Protein AF-A0AA96XGU1-F1 (afdb_monomer_lite)

Sequence (580 aa):
MQAGIACLSPATTRFRKQDIPRLLRLTRDARRVVICNDAEASGAGEAGARETAAALWAEGREACLALLPRPQGTEKVDVNAFVTTHGAAALHEVLGRARGYPEYLLDGIPESAPKADLDKALAPLLASLQTCTAVRADVVLEAISAKFGLRRRALNANLKGVVAQKEAAATAQRRASAVRPEINVGNRQLWAIVTEARQAVVQANERRMRAASTQGFANEAAPLFIRGNALAQLAQPEKEAPILAEMTEAAVYGVLLREATWVAEVEGSPHSVFPPKDVARDFLAYPPPGLPPVEAVITTPVFGQDGKLLLTPGLHREDRLWLEPTPALHLGAVPERPTPEEVAAARALFFDDVFVDFPFAHPSDKAHALAAVLLPFVRRMIEGCTPLHVVEAPAVGSGKGLLCNLVSWVVTGRACAIGTLPENEEEIRKTLTAELALARPLILLDNANEKATLSSAALAAMLTSTSWTDRLLGKTQKLTLPNAAMWMLTGNNPRLSKDIARRSVRIRIDPKLDRAWTRTDFKHDPIIPWVKAHRSELVRAALTLVQAWIAAGRPLGKERLGSFEHWASVVTQNRPMKVP

pLDDT: mean 87.23, std 11.59, range [23.84, 98.19]

Foldseek 3Di:
DVLPDDDDDDPDLADDPVCLVVVCVVCVPPQEDEQEFKDAPVCSSVVRLLVSLLSNLVVPHQYWYFYDDDDPPRGIDGPVNCCVVPNSVVVVVRSVPTGTNLVVLVVPQDLPDDPVCVLVSCLSSLVSLVSPDPVVSVVSLVVVCVSHVDDSVVSVVSSVVSVVVVVVVVVVVVVVVPQQAEQEPAPDDVVVSLVVLLVLLLVLLVVLQVCCLPPNDAQLSFHWAQFQNFIWTFHDDVVDDIFIDGDDLVSLQSSSQRRHFYWYDDPNDTDTDGDDSVSSVCCGVHPRPSGAAAAAEFQAWAAALVRDIDDGAGAPRNRRYGYNHDPPQDQPDQDLADDPVLLVVLVCCLDVPVCPPFQWPDPLLSLLLLLLLLCLRCLNNFDFFAFEEEEEEQDPPSCSLVSQQLSCCLGHVGGAPEDAQDPDQVVNLVVVVVVLSRRYQEHEHEEAPQVDAPDHPSVLVLRLDQKDWDDDPPDPDIDIHGNSHHHYYYYNNHHYDPSNVLRYDYNYTYPVDPCSNPDDPHPDVVSVVVCSVCSNVNNSSSSNNLSNCVSVVVQFDPDARPSRRRSNGNSDDPDDPPDD

Secondary structure (DSSP, 8-state):
-TTS------SSSS--GGGHHHHHHHTTT-SEEEEEE-EETTSHHHHHHHHHHHHHHHTT-EEEEEEPP--TT-SEE-HHHHHHHHHHHHHHHHHHTPEEHHHHHHHTS-TT--TTTHHHHHHHHHHHGGGS-HHHHHHHHHHHHHHHT--HHHHHHHHHHHHHHHHHHHHHHHHHTT-PPEEE-TT--HHHHHHHHHHHHHHHHHHHHHHHHHH---GGG--EEEETTEEEEEE--TTS--EEEEPPHHHHHHHHHHH-EEEEEETTEEEE-PPPHHHHHHHHHS--TTSPB--EEESS-EE-TTS-EE-SSEEETTTTEEE---TT----PPPSS--HHHHHHHHHIIIIIITSSS-BSSHHHHHHHHHHHHHHHHGGG--S---EEEEEESSTTSSHHHHHHHHHHHHHSSPPPEEEPPSSHHHHHHHHHHHHHTT-SEEEEEEE-TTSEE--HHHHHHHT-SEEEEEPTTSSPEEEEE--PEEEEEEES-EE-HHHHTTEEEEEB---STTGGG----SSTTHHHHHHHTHHHHHHHHHHHHHHHHHTT-PPP----TT-HHHHHHH---S-----

Structure (mmCIF, N/CA/C/O backbone):
data_AF-A0AA96XGU1-F1
#
_entry.id   AF-A0AA96XGU1-F1
#
loop_
_atom_site.group_PDB
_atom_site.id
_atom_site.type_symbol
_atom_site.label_atom_id
_atom_site.label_alt_id
_atom_site.label_comp_id
_atom_site.label_asym_id
_atom_site.label_entity_id
_atom_site.label_seq_id
_atom_site.pdbx_PDB_ins_code
_atom_site.Cartn_x
_atom_site.Cartn_y
_atom_site.Cartn_z
_atom_site.occupancy
_atom_site.B_iso_or_equiv
_atom_site.auth_seq_id
_atom_site.auth_comp_id
_atom_site.auth_asym_id
_atom_site.auth_atom_id
_atom_site.pdbx_PDB_model_num
ATOM 1 N N . MET A 1 1 ? -34.399 -12.547 -18.133 1.00 60.12 1 MET A N 1
ATOM 2 C CA . MET A 1 1 ? -33.296 -13.005 -19.013 1.00 60.12 1 MET A CA 1
ATOM 3 C C . MET A 1 1 ? -33.768 -13.440 -20.399 1.00 60.12 1 MET A C 1
ATOM 5 O O . MET A 1 1 ? -33.289 -12.860 -21.359 1.00 60.12 1 MET A O 1
ATOM 9 N N . GLN A 1 2 ? -34.721 -14.374 -20.542 1.00 74.00 2 GLN A N 1
ATOM 10 C CA . GLN A 1 2 ? -35.230 -14.806 -21.866 1.00 74.00 2 GLN A CA 1
ATOM 11 C C . GLN A 1 2 ? -35.862 -13.672 -22.700 1.00 74.00 2 GLN A C 1
ATOM 13 O O . GLN A 1 2 ? -35.825 -13.712 -23.920 1.00 74.00 2 GLN A O 1
ATOM 18 N N . ALA A 1 3 ? -36.362 -12.620 -22.044 1.00 75.06 3 ALA A N 1
ATOM 19 C CA . ALA A 1 3 ? -36.854 -11.398 -22.684 1.00 75.06 3 ALA A CA 1
ATOM 20 C C . ALA A 1 3 ? -35.748 -10.406 -23.128 1.00 75.06 3 ALA A C 1
ATOM 22 O O . ALA A 1 3 ? -36.062 -9.275 -23.478 1.00 75.06 3 ALA A O 1
ATOM 23 N N . GLY A 1 4 ? -34.461 -10.777 -23.057 1.00 80.62 4 GLY A N 1
ATOM 24 C CA . GLY A 1 4 ? -33.333 -9.894 -23.407 1.00 80.62 4 GLY A CA 1
ATOM 25 C C . GLY A 1 4 ? -32.944 -8.878 -22.324 1.00 80.62 4 GLY A C 1
ATOM 26 O O . GLY A 1 4 ? -32.092 -8.027 -22.552 1.00 80.62 4 GLY A O 1
ATOM 27 N N . ILE A 1 5 ? -33.543 -8.974 -21.133 1.00 82.44 5 ILE A N 1
ATOM 28 C CA . ILE A 1 5 ? -33.327 -8.042 -20.019 1.00 82.44 5 ILE A CA 1
ATOM 29 C C . ILE A 1 5 ? -32.476 -8.715 -18.940 1.00 82.44 5 ILE A C 1
ATOM 31 O O . ILE A 1 5 ? -32.838 -9.787 -18.426 1.00 82.44 5 ILE A O 1
ATOM 35 N N . ALA A 1 6 ? -31.364 -8.068 -18.582 1.00 84.38 6 ALA A N 1
ATOM 36 C CA . ALA A 1 6 ? -30.573 -8.415 -17.408 1.00 84.38 6 ALA A CA 1
ATOM 37 C C . ALA A 1 6 ? -31.377 -8.081 -16.145 1.00 84.38 6 ALA A C 1
ATOM 39 O O . ALA A 1 6 ? -31.799 -6.943 -15.950 1.00 84.38 6 ALA A O 1
ATOM 40 N N . CYS A 1 7 ? -31.618 -9.077 -15.297 1.00 87.50 7 CYS A N 1
ATOM 41 C CA . CYS A 1 7 ? -32.482 -8.934 -14.132 1.00 87.50 7 CYS A CA 1
ATOM 42 C C . CYS A 1 7 ? -31.832 -9.535 -12.888 1.00 87.50 7 CYS A C 1
ATOM 44 O O . CYS A 1 7 ? -31.170 -10.571 -12.952 1.00 87.50 7 CYS A O 1
ATOM 46 N N . LEU A 1 8 ? -32.071 -8.894 -11.749 1.00 88.31 8 LEU A N 1
ATOM 47 C CA . LEU A 1 8 ? -31.744 -9.404 -10.425 1.00 88.31 8 LEU A CA 1
ATOM 48 C C . LEU A 1 8 ? -33.060 -9.612 -9.686 1.00 88.31 8 LEU A C 1
ATOM 50 O O . LEU A 1 8 ? -33.881 -8.702 -9.646 1.00 88.31 8 LEU A O 1
ATOM 54 N N . SER A 1 9 ? -33.247 -10.788 -9.096 1.00 84.88 9 SER A N 1
ATOM 55 C CA . SER A 1 9 ? -34.413 -11.080 -8.265 1.00 84.88 9 SER A CA 1
ATOM 56 C C . SER A 1 9 ? -33.953 -11.447 -6.858 1.00 84.88 9 SER A C 1
ATOM 58 O O . SER A 1 9 ? -33.00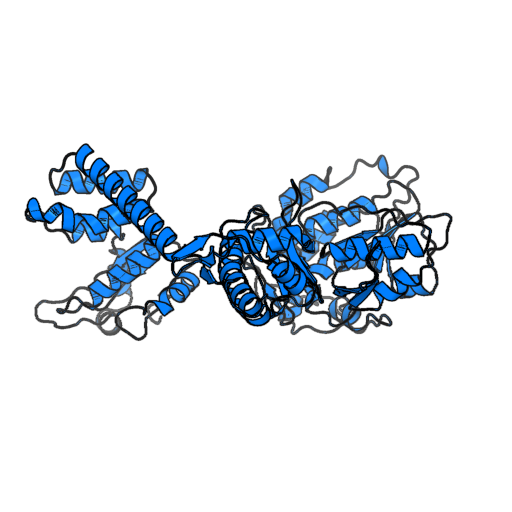5 -12.228 -6.719 1.00 84.88 9 SER A O 1
ATOM 60 N N . PRO A 1 10 ? -34.606 -10.936 -5.804 1.00 79.00 10 PRO A N 1
ATOM 61 C CA . PRO A 1 10 ? -34.501 -11.548 -4.494 1.00 79.00 10 PRO A CA 1
ATOM 62 C C . PRO A 1 10 ? -35.172 -12.932 -4.509 1.00 79.00 10 PRO A C 1
ATOM 64 O O . PRO A 1 10 ? -36.048 -13.203 -5.327 1.00 79.00 10 PRO A O 1
ATOM 67 N N . ALA A 1 11 ? -34.788 -13.809 -3.578 1.00 73.12 11 ALA A N 1
ATOM 68 C CA . ALA A 1 11 ? -35.481 -15.087 -3.351 1.00 73.12 11 ALA A CA 1
ATOM 69 C C . ALA A 1 11 ? -36.857 -14.911 -2.663 1.00 73.12 11 ALA A C 1
ATOM 71 O O . ALA A 1 11 ? -37.543 -15.883 -2.367 1.00 73.12 11 ALA A O 1
ATOM 72 N N . THR A 1 12 ? -37.231 -13.669 -2.353 1.00 71.50 12 THR A N 1
ATOM 73 C CA . THR A 1 12 ? -38.455 -13.246 -1.662 1.00 71.50 12 THR A CA 1
ATOM 74 C C . THR A 1 12 ? -39.015 -11.995 -2.347 1.00 71.50 12 THR A C 1
ATOM 76 O O . THR A 1 12 ? -38.340 -11.417 -3.186 1.00 71.50 12 THR A O 1
ATOM 79 N N . THR A 1 13 ? -40.193 -11.502 -1.954 1.00 66.56 13 THR A N 1
ATOM 80 C CA . THR A 1 13 ? -40.825 -10.281 -2.517 1.00 66.56 13 THR A CA 1
ATOM 81 C C . THR A 1 13 ? -40.046 -8.974 -2.279 1.00 66.56 13 THR A C 1
ATOM 83 O O . THR A 1 13 ? -40.375 -7.928 -2.835 1.00 66.56 13 THR A O 1
ATOM 86 N N . ARG A 1 14 ? -38.991 -9.021 -1.457 1.00 77.12 14 ARG A N 1
ATOM 87 C CA . ARG A 1 14 ? -38.044 -7.927 -1.195 1.00 77.12 14 ARG A CA 1
ATOM 88 C C . ARG A 1 14 ? -36.633 -8.465 -0.980 1.00 77.12 14 ARG A C 1
ATOM 90 O O . ARG A 1 14 ? -36.475 -9.609 -0.547 1.00 77.12 14 ARG A O 1
ATOM 97 N N . PHE A 1 15 ? -35.613 -7.640 -1.207 1.00 82.62 15 PHE A N 1
ATOM 98 C CA . PHE A 1 15 ? -34.251 -7.945 -0.762 1.00 82.62 15 PHE A CA 1
ATOM 99 C C . PHE A 1 15 ? -34.173 -7.876 0.767 1.00 82.62 15 PHE A C 1
ATOM 101 O O . PHE A 1 15 ? -34.691 -6.945 1.384 1.00 82.62 15 PHE A O 1
ATOM 108 N N . ARG A 1 16 ? -33.530 -8.860 1.407 1.00 81.50 16 ARG A N 1
ATOM 109 C CA . ARG A 1 16 ? -33.289 -8.801 2.856 1.00 81.50 16 ARG A CA 1
ATOM 110 C C . ARG A 1 16 ? -32.290 -7.681 3.136 1.00 81.50 16 ARG A C 1
ATOM 112 O O . ARG A 1 16 ? -31.389 -7.451 2.335 1.00 81.50 16 ARG A O 1
ATOM 119 N N . LYS A 1 17 ? -32.378 -7.038 4.304 1.00 76.88 17 LYS A N 1
ATOM 120 C CA . LYS A 1 17 ? -31.467 -5.938 4.691 1.00 76.88 17 LYS A CA 1
ATOM 121 C C . LYS A 1 17 ? -29.982 -6.294 4.526 1.00 76.88 17 LYS A C 1
ATOM 123 O O . LYS A 1 17 ? -29.207 -5.473 4.053 1.00 76.88 17 LYS A O 1
ATOM 128 N N . GLN A 1 18 ? -29.604 -7.531 4.851 1.00 79.12 18 GLN A N 1
ATOM 129 C CA . GLN A 1 18 ? -28.237 -8.046 4.693 1.00 79.12 18 GLN A CA 1
ATOM 130 C C . GLN A 1 18 ? -27.779 -8.201 3.228 1.00 79.12 18 GLN A C 1
ATOM 132 O O . GLN A 1 18 ? -26.581 -8.191 2.962 1.00 79.12 18 GLN A O 1
ATOM 137 N N . ASP A 1 19 ? -28.714 -8.319 2.281 1.00 84.25 19 ASP A N 1
ATOM 138 C CA . ASP A 1 19 ? -28.433 -8.489 0.851 1.00 84.25 19 ASP A CA 1
ATOM 139 C C . ASP A 1 19 ? -28.369 -7.146 0.107 1.00 84.25 19 ASP A C 1
ATOM 141 O O . ASP A 1 19 ? -27.865 -7.087 -1.016 1.00 84.25 19 ASP A O 1
ATOM 145 N N . ILE A 1 20 ? -28.822 -6.051 0.731 1.00 83.25 20 ILE A N 1
ATOM 146 C CA . ILE A 1 20 ? -28.776 -4.702 0.151 1.00 83.25 20 ILE A CA 1
ATOM 147 C C . ILE A 1 20 ? -27.346 -4.297 -0.251 1.00 83.25 20 ILE A C 1
ATOM 149 O O . ILE A 1 20 ? -27.171 -3.902 -1.402 1.00 83.25 20 ILE A O 1
ATOM 153 N N . PRO A 1 21 ? -26.288 -4.472 0.574 1.00 83.44 21 PRO A N 1
ATOM 154 C CA . PRO A 1 21 ? -24.918 -4.166 0.147 1.00 83.44 21 PRO A CA 1
ATOM 155 C C . PRO A 1 21 ? -24.486 -4.938 -1.107 1.00 83.44 21 PRO A C 1
ATOM 157 O O . PRO A 1 21 ? -23.772 -4.413 -1.963 1.00 83.44 21 PRO A O 1
ATOM 160 N N . ARG A 1 22 ? -24.952 -6.184 -1.256 1.00 87.31 22 ARG A N 1
ATOM 161 C CA . ARG A 1 22 ? -24.683 -7.002 -2.441 1.00 87.31 22 ARG A CA 1
ATOM 162 C C . ARG A 1 22 ? -25.443 -6.482 -3.661 1.00 87.31 22 ARG A C 1
ATOM 164 O O . ARG A 1 22 ? -24.834 -6.386 -4.723 1.00 87.31 22 ARG A O 1
ATOM 171 N N . LEU A 1 23 ? -26.723 -6.127 -3.522 1.00 87.69 23 LEU A N 1
ATOM 172 C CA . LEU A 1 23 ? -27.518 -5.499 -4.586 1.00 87.69 23 LEU A CA 1
ATOM 173 C C . LEU A 1 23 ? -26.860 -4.202 -5.073 1.00 87.69 23 LEU A C 1
ATOM 175 O O . LEU A 1 23 ? -26.691 -4.011 -6.278 1.00 87.69 23 LEU A O 1
ATOM 179 N N . LEU A 1 24 ? -26.435 -3.349 -4.138 1.00 85.06 24 LEU A N 1
ATOM 180 C CA . LEU A 1 24 ? -25.724 -2.108 -4.429 1.00 85.06 24 LEU A CA 1
ATOM 181 C C . LEU A 1 24 ? -24.422 -2.394 -5.187 1.00 85.06 24 LEU A C 1
ATOM 183 O O . LEU A 1 24 ? -24.155 -1.792 -6.227 1.00 85.06 24 LEU A O 1
ATOM 187 N N . ARG A 1 25 ? -23.625 -3.365 -4.742 1.00 88.19 25 ARG A N 1
ATOM 188 C CA . ARG A 1 25 ? -22.405 -3.746 -5.462 1.00 88.19 25 ARG A CA 1
ATOM 189 C C . ARG A 1 25 ? -22.692 -4.241 -6.884 1.00 88.19 25 ARG A C 1
ATOM 191 O O . ARG A 1 25 ? -21.990 -3.845 -7.806 1.00 88.19 25 ARG A O 1
ATOM 198 N N . LEU A 1 26 ? -23.713 -5.081 -7.065 1.00 87.69 26 LEU A N 1
ATOM 199 C CA . LEU A 1 26 ? -24.065 -5.666 -8.367 1.00 87.69 26 LEU A CA 1
ATOM 200 C C . LEU A 1 26 ? -24.610 -4.640 -9.362 1.00 87.69 26 LEU A C 1
ATOM 202 O O . LEU A 1 26 ? -24.432 -4.802 -10.561 1.00 87.69 26 LEU A O 1
ATOM 206 N N . THR A 1 27 ? -25.265 -3.588 -8.875 1.00 88.06 27 THR A N 1
ATOM 207 C CA . THR A 1 27 ? -25.866 -2.555 -9.732 1.00 88.06 27 THR A CA 1
ATOM 208 C C . THR A 1 27 ? -24.993 -1.300 -9.852 1.00 88.06 27 THR A C 1
ATOM 210 O O . THR A 1 27 ? -25.476 -0.277 -10.320 1.00 88.06 27 THR A O 1
ATOM 213 N N . ARG A 1 28 ? -23.727 -1.338 -9.393 1.00 84.38 28 ARG A N 1
ATOM 214 C CA . ARG A 1 28 ? -22.856 -0.147 -9.267 1.00 84.38 28 ARG A CA 1
ATOM 215 C C . ARG A 1 28 ? -22.598 0.574 -10.596 1.00 84.38 28 ARG A C 1
ATOM 217 O O . ARG A 1 28 ? -22.499 1.792 -10.612 1.00 84.38 28 ARG A O 1
ATOM 224 N N . ASP A 1 29 ? -22.522 -0.188 -11.683 1.00 81.88 29 ASP A N 1
ATOM 225 C CA . ASP A 1 29 ? -22.206 0.311 -13.024 1.00 81.88 29 ASP A CA 1
ATOM 226 C C . ASP A 1 29 ? -23.486 0.629 -13.830 1.00 81.88 29 ASP A C 1
ATOM 228 O O . ASP A 1 29 ? -23.427 1.087 -14.970 1.00 81.88 29 ASP A O 1
ATOM 232 N N . ALA A 1 30 ? -24.668 0.399 -13.244 1.00 82.06 30 ALA A N 1
ATOM 233 C CA . ALA A 1 30 ? -25.948 0.682 -13.878 1.00 82.06 30 ALA A CA 1
ATOM 234 C C . ALA A 1 30 ? -26.380 2.124 -13.588 1.00 82.06 30 ALA A C 1
ATOM 236 O O . ALA A 1 30 ? -26.707 2.475 -12.454 1.00 82.06 30 ALA A O 1
ATOM 237 N N . ARG A 1 31 ? -26.442 2.955 -14.636 1.00 75.50 31 ARG A N 1
ATOM 238 C CA . ARG A 1 31 ? -26.912 4.346 -14.529 1.00 75.50 31 ARG A CA 1
ATOM 239 C C . ARG A 1 31 ? -28.378 4.433 -14.090 1.00 75.50 31 ARG A C 1
ATOM 241 O O . ARG A 1 31 ? -28.709 5.290 -13.278 1.00 75.50 31 ARG A O 1
ATOM 248 N N . ARG A 1 32 ? -29.222 3.529 -14.600 1.00 88.75 32 ARG A N 1
ATOM 249 C CA . ARG A 1 32 ? -30.659 3.432 -14.309 1.00 88.75 32 ARG A CA 1
ATOM 250 C C . ARG A 1 32 ? -31.005 2.021 -13.856 1.00 88.75 32 ARG A C 1
ATOM 252 O O . ARG A 1 32 ? -30.632 1.054 -14.516 1.00 88.75 32 ARG A O 1
ATOM 259 N N . VAL A 1 33 ? -31.738 1.911 -12.752 1.0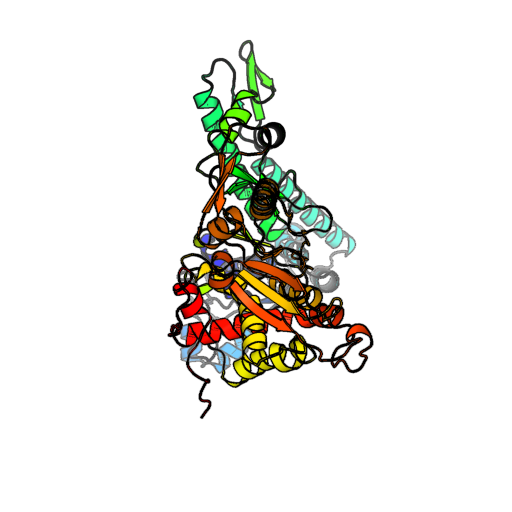0 93.06 33 VAL A N 1
ATOM 260 C CA . VAL A 1 33 ? -32.236 0.635 -12.224 1.00 93.06 33 VAL A CA 1
ATOM 261 C C . VAL A 1 33 ? -33.753 0.710 -12.153 1.00 93.06 33 VAL A C 1
ATOM 263 O O . VAL A 1 33 ? -34.303 1.564 -11.459 1.00 93.06 33 VAL A O 1
ATOM 266 N N . VAL A 1 34 ? -34.432 -0.181 -12.876 1.00 93.94 34 VAL A N 1
ATOM 267 C CA . VAL A 1 34 ? -35.895 -0.271 -12.866 1.00 93.94 34 VAL A CA 1
ATOM 268 C C . VAL A 1 34 ? -36.312 -1.422 -11.961 1.00 93.94 34 VAL A C 1
ATOM 270 O O . VAL A 1 34 ? -35.928 -2.567 -12.187 1.00 93.94 34 VAL A O 1
ATOM 273 N N . ILE A 1 35 ? -37.090 -1.110 -10.930 1.00 93.38 35 ILE A N 1
ATOM 274 C CA . ILE A 1 35 ? -37.673 -2.081 -10.015 1.00 93.38 35 ILE A CA 1
ATOM 275 C C . ILE A 1 35 ? -39.072 -2.416 -10.531 1.00 93.38 35 ILE A C 1
ATOM 277 O O . ILE A 1 35 ? -39.933 -1.540 -10.616 1.00 93.38 35 ILE A O 1
ATOM 281 N N . CYS A 1 36 ? -39.283 -3.679 -10.887 1.00 91.12 36 CYS A N 1
ATOM 282 C CA . CYS A 1 36 ? -40.557 -4.198 -11.367 1.00 91.12 36 CYS A CA 1
ATOM 283 C C . CYS A 1 36 ? -40.899 -5.441 -10.547 1.00 91.12 36 CYS A C 1
ATOM 285 O O . CYS A 1 36 ? -40.297 -6.497 -10.738 1.00 91.12 36 CYS A O 1
ATOM 287 N N . ASN A 1 37 ? -41.811 -5.273 -9.594 1.00 88.88 37 ASN A N 1
ATOM 288 C CA . ASN A 1 37 ? -42.298 -6.352 -8.742 1.00 88.88 37 ASN A CA 1
ATOM 289 C C . ASN A 1 37 ? -43.654 -6.854 -9.246 1.00 88.88 37 ASN A C 1
ATOM 291 O O . ASN A 1 37 ? -44.335 -6.171 -10.013 1.00 88.88 37 ASN A O 1
ATOM 295 N N . ASP A 1 38 ? -44.054 -8.025 -8.755 1.00 87.06 38 ASP A N 1
ATOM 296 C CA . ASP A 1 38 ? -45.391 -8.568 -8.975 1.00 87.06 38 ASP A CA 1
ATOM 297 C C . ASP A 1 38 ? -46.474 -7.568 -8.551 1.00 87.06 38 ASP A C 1
ATOM 299 O O . ASP A 1 38 ? -46.365 -6.900 -7.515 1.00 87.06 38 ASP A O 1
ATOM 303 N N . ALA A 1 39 ? -47.548 -7.499 -9.336 1.00 84.81 39 ALA A N 1
ATOM 304 C CA . ALA A 1 39 ? -48.721 -6.715 -8.979 1.00 84.81 39 ALA A CA 1
ATOM 305 C C . ALA A 1 39 ? -49.679 -7.578 -8.156 1.00 84.81 39 ALA A C 1
ATOM 307 O O . ALA A 1 39 ? -50.315 -8.486 -8.684 1.00 84.81 39 ALA A O 1
ATOM 308 N N . GLU A 1 40 ? -49.811 -7.273 -6.868 1.00 83.62 40 GLU A N 1
ATOM 309 C CA . GLU A 1 40 ? -50.654 -8.009 -5.922 1.00 83.62 40 GLU A CA 1
ATOM 310 C C . GLU A 1 40 ? -51.685 -7.084 -5.272 1.00 83.62 40 GLU A C 1
ATOM 312 O O . GLU A 1 40 ? -51.380 -5.934 -4.953 1.00 83.62 40 GLU A O 1
ATOM 317 N N . ALA A 1 41 ? -52.888 -7.596 -4.995 1.00 75.31 41 ALA A N 1
ATOM 318 C CA . ALA A 1 41 ? -53.912 -6.857 -4.246 1.00 75.31 41 ALA A CA 1
ATOM 319 C C . ALA A 1 41 ? -53.473 -6.496 -2.809 1.00 75.31 41 ALA A C 1
ATOM 321 O O . ALA A 1 41 ? -53.955 -5.516 -2.247 1.00 75.31 41 ALA A O 1
ATOM 322 N N . SER A 1 42 ? -52.534 -7.261 -2.238 1.00 76.94 42 SER A N 1
ATOM 323 C CA . SER A 1 42 ? -51.961 -7.057 -0.899 1.00 76.94 42 SER A CA 1
ATOM 324 C C . SER A 1 42 ? -51.084 -5.801 -0.781 1.00 76.94 42 SER A C 1
ATOM 326 O O . SER A 1 42 ? -50.818 -5.340 0.328 1.00 76.94 42 SER A O 1
ATOM 328 N N . GLY A 1 43 ? -50.567 -5.282 -1.904 1.00 75.56 43 GLY A N 1
ATOM 329 C CA . GLY A 1 43 ? -49.574 -4.202 -1.931 1.00 75.56 43 GLY A CA 1
ATOM 330 C C . GLY A 1 43 ? -48.172 -4.597 -1.436 1.00 75.56 43 GLY A C 1
ATOM 331 O O . GLY A 1 43 ? -47.278 -3.749 -1.399 1.00 75.56 43 GLY A O 1
ATOM 332 N N . ALA A 1 44 ? -47.932 -5.866 -1.078 1.00 75.19 44 ALA A N 1
ATOM 333 C CA . ALA A 1 44 ? -46.651 -6.320 -0.529 1.00 75.19 44 ALA A CA 1
ATOM 334 C C . ALA A 1 44 ? -45.498 -6.198 -1.542 1.00 75.19 44 ALA A C 1
ATOM 336 O O . ALA A 1 44 ? -44.403 -5.746 -1.188 1.00 75.19 44 ALA A O 1
ATOM 337 N N . GLY A 1 45 ? -45.759 -6.543 -2.808 1.00 76.50 45 GLY A N 1
ATOM 338 C CA . GLY A 1 45 ? -44.811 -6.357 -3.909 1.00 76.50 45 GLY A CA 1
ATOM 339 C C . GLY A 1 45 ? -44.423 -4.889 -4.093 1.00 76.50 45 GLY A C 1
ATOM 340 O O . GLY A 1 45 ? -43.243 -4.570 -4.225 1.00 76.50 45 GLY A O 1
ATOM 341 N N . GLU A 1 46 ? -45.389 -3.978 -4.000 1.00 82.75 46 GLU A N 1
ATOM 342 C CA . GLU A 1 46 ? -45.151 -2.544 -4.149 1.00 82.75 46 GLU A CA 1
ATOM 343 C C . GLU A 1 46 ? -44.356 -1.960 -2.971 1.00 82.75 46 GLU A C 1
ATOM 345 O O . GLU A 1 46 ? -43.421 -1.183 -3.170 1.00 82.75 46 GLU A O 1
ATOM 350 N N . ALA A 1 47 ? -44.663 -2.375 -1.739 1.00 81.75 47 ALA A N 1
ATOM 351 C CA . ALA A 1 47 ? -43.910 -1.965 -0.556 1.00 81.75 47 ALA A CA 1
ATOM 352 C C . ALA A 1 47 ? -42.433 -2.399 -0.641 1.00 81.75 47 ALA A C 1
ATOM 354 O O . ALA A 1 47 ? -41.534 -1.597 -0.377 1.00 81.75 47 ALA A O 1
ATOM 355 N N . GLY A 1 48 ? -42.174 -3.638 -1.077 1.00 83.25 48 GLY A N 1
ATOM 356 C CA . GLY A 1 48 ? -40.817 -4.140 -1.315 1.00 83.25 48 GLY A CA 1
ATOM 357 C C . GLY A 1 48 ? -40.084 -3.384 -2.428 1.00 83.25 48 GLY A C 1
ATOM 358 O O . GLY A 1 48 ? -38.885 -3.105 -2.305 1.00 83.25 48 GLY A O 1
ATOM 359 N N . ALA A 1 49 ? -40.803 -2.994 -3.485 1.00 87.75 49 ALA A N 1
ATOM 360 C CA . ALA A 1 49 ? -40.245 -2.197 -4.571 1.00 87.75 49 ALA A CA 1
ATOM 361 C C . ALA A 1 49 ? -39.830 -0.797 -4.096 1.00 87.75 49 ALA A C 1
ATOM 363 O O . ALA A 1 49 ? -38.729 -0.343 -4.414 1.00 87.75 49 ALA A O 1
ATOM 364 N N . ARG A 1 50 ? -40.662 -0.140 -3.274 1.00 88.69 50 ARG A N 1
ATOM 365 C CA . ARG A 1 50 ? -40.355 1.176 -2.689 1.00 88.69 50 ARG A CA 1
ATOM 366 C C . ARG A 1 50 ? -39.149 1.127 -1.751 1.00 88.69 50 ARG A C 1
ATOM 368 O O . ARG A 1 50 ? -38.289 1.996 -1.842 1.00 88.69 50 ARG A O 1
ATOM 375 N N . GLU A 1 51 ? -39.046 0.110 -0.893 1.00 86.94 51 GLU A N 1
ATOM 376 C CA . GLU A 1 51 ? -37.890 -0.066 0.005 1.00 86.94 51 GLU A CA 1
ATOM 377 C C . GLU A 1 51 ? -36.588 -0.265 -0.791 1.00 86.94 51 GLU A C 1
ATOM 379 O O . GLU A 1 51 ? -35.565 0.361 -0.507 1.00 86.94 51 GLU A O 1
ATOM 384 N N . THR A 1 52 ? -36.643 -1.082 -1.845 1.00 89.19 52 THR A N 1
ATOM 385 C CA . THR A 1 52 ? -35.498 -1.336 -2.731 1.00 89.19 52 THR A CA 1
ATOM 386 C C . THR A 1 52 ? -35.088 -0.074 -3.495 1.00 89.19 52 THR A C 1
ATOM 388 O O . THR A 1 52 ? -33.902 0.259 -3.555 1.00 89.19 52 THR A O 1
ATOM 391 N N . ALA A 1 53 ? -36.061 0.662 -4.038 1.00 91.00 53 ALA A N 1
ATOM 392 C CA . ALA A 1 53 ? -35.823 1.925 -4.725 1.00 91.00 53 ALA A CA 1
ATOM 393 C C . ALA A 1 53 ? -35.216 2.977 -3.789 1.00 91.00 53 ALA A C 1
ATOM 395 O O . ALA A 1 53 ? -34.257 3.638 -4.174 1.00 91.00 53 ALA A O 1
ATOM 396 N N . ALA A 1 54 ? -35.697 3.073 -2.545 1.00 88.00 54 ALA A N 1
ATOM 397 C CA . ALA A 1 54 ? -35.150 3.974 -1.534 1.00 88.00 54 ALA A CA 1
ATOM 398 C C . ALA A 1 54 ? -33.669 3.689 -1.241 1.00 88.00 54 ALA A C 1
ATOM 400 O O . ALA A 1 54 ? -32.866 4.619 -1.172 1.00 88.00 54 ALA A O 1
ATOM 401 N N . ALA A 1 55 ? -33.297 2.413 -1.099 1.00 85.88 55 ALA A N 1
ATOM 402 C CA . ALA A 1 55 ? -31.916 2.009 -0.844 1.00 85.88 55 ALA A CA 1
ATOM 403 C C . ALA A 1 55 ? -30.987 2.326 -2.029 1.00 85.88 55 ALA A C 1
ATOM 405 O O . ALA A 1 55 ? -29.891 2.843 -1.836 1.00 85.88 55 ALA A O 1
ATOM 406 N N . LEU A 1 56 ? -31.434 2.061 -3.260 1.00 87.50 56 LEU A N 1
ATOM 407 C CA . LEU A 1 56 ? -30.684 2.395 -4.477 1.00 87.50 56 LEU A CA 1
ATOM 408 C C . LEU A 1 56 ? -30.541 3.915 -4.655 1.00 87.50 56 LEU A C 1
ATOM 410 O O . LEU A 1 56 ? -29.467 4.400 -5.011 1.00 87.50 56 LEU A O 1
ATOM 414 N N . TRP A 1 57 ? -31.609 4.661 -4.373 1.00 87.56 57 TRP A N 1
ATOM 415 C CA . TRP A 1 57 ? -31.657 6.118 -4.469 1.00 87.56 57 TRP A CA 1
ATOM 416 C C . TRP A 1 57 ? -30.752 6.817 -3.449 1.00 87.56 57 TRP A C 1
ATOM 418 O O . TRP A 1 57 ? -30.116 7.824 -3.764 1.00 87.56 57 TRP A O 1
ATOM 428 N N . ALA A 1 58 ? -30.662 6.275 -2.231 1.00 81.31 58 ALA A N 1
ATOM 429 C CA . ALA A 1 58 ? -29.784 6.793 -1.183 1.00 81.31 58 ALA A CA 1
ATOM 430 C C . ALA A 1 58 ? -28.294 6.747 -1.575 1.00 81.31 58 ALA A C 1
ATOM 432 O O . ALA A 1 58 ? -27.520 7.586 -1.127 1.00 81.31 58 ALA A O 1
ATOM 433 N N . GLU A 1 59 ? -27.922 5.816 -2.455 1.00 80.62 59 GLU A N 1
ATOM 434 C CA . GLU A 1 59 ? -26.570 5.640 -3.002 1.00 80.62 59 GLU A CA 1
ATOM 435 C C . GLU A 1 59 ? -26.366 6.384 -4.338 1.00 80.62 59 GLU A C 1
ATOM 437 O O . GLU A 1 59 ? -25.430 6.094 -5.081 1.00 80.62 59 GLU A O 1
ATOM 442 N N . GLY A 1 60 ? -27.262 7.319 -4.680 1.00 77.94 60 GLY A N 1
ATOM 443 C CA . GLY A 1 60 ? -27.125 8.201 -5.844 1.00 77.94 60 GLY A CA 1
ATOM 444 C C . GLY A 1 60 ? -27.505 7.583 -7.194 1.00 77.94 60 GLY A C 1
ATOM 445 O O . GLY A 1 60 ? -27.138 8.128 -8.234 1.00 77.94 60 GLY A O 1
ATOM 446 N N . ARG A 1 61 ? -28.231 6.458 -7.214 1.00 84.56 61 ARG A N 1
ATOM 447 C CA . ARG A 1 61 ? -28.649 5.788 -8.461 1.00 84.56 61 ARG A CA 1
ATOM 448 C C . ARG A 1 61 ? -29.973 6.327 -8.971 1.00 84.56 61 ARG A C 1
ATOM 450 O O . ARG A 1 61 ? -30.865 6.649 -8.186 1.00 84.56 61 ARG A O 1
ATOM 457 N N . GLU A 1 62 ? -30.158 6.309 -10.289 1.00 88.06 62 GLU A N 1
ATOM 458 C CA . GLU A 1 62 ? -31.456 6.587 -10.902 1.00 88.06 62 GLU A CA 1
ATOM 459 C C . GLU A 1 62 ? -32.388 5.373 -10.742 1.00 88.06 62 GLU A C 1
ATOM 461 O O . GLU A 1 62 ? -32.510 4.522 -11.627 1.00 88.06 62 GLU A O 1
ATOM 466 N N . ALA A 1 63 ? -33.015 5.264 -9.568 1.00 92.75 63 ALA A N 1
ATOM 467 C CA . ALA A 1 63 ? -34.023 4.247 -9.286 1.00 92.75 63 ALA A CA 1
ATOM 468 C C . ALA A 1 63 ? -35.393 4.659 -9.847 1.00 92.75 63 ALA A C 1
ATOM 470 O O . ALA A 1 63 ? -35.900 5.748 -9.556 1.00 92.75 63 ALA A O 1
ATOM 471 N N . CYS A 1 64 ? -36.003 3.763 -10.624 1.00 94.12 64 CYS A N 1
ATOM 472 C CA . CYS A 1 64 ? -37.347 3.917 -11.175 1.00 94.12 64 CYS A CA 1
ATOM 473 C C . CYS A 1 64 ? -38.234 2.735 -10.774 1.00 94.12 64 CYS A C 1
ATOM 475 O O . CYS A 1 64 ? -37.757 1.605 -10.720 1.00 94.12 64 CYS A O 1
ATOM 477 N N . LEU A 1 65 ? -39.526 2.968 -10.561 1.00 94.12 65 LEU A N 1
ATOM 478 C CA . LEU A 1 65 ? -40.508 1.914 -10.311 1.00 94.12 65 LEU A CA 1
ATOM 479 C C . LEU A 1 65 ? -41.406 1.723 -11.530 1.00 94.12 65 LEU A C 1
ATOM 481 O O . LEU A 1 65 ? -41.944 2.691 -12.070 1.00 94.12 65 LEU A O 1
ATOM 485 N N . ALA A 1 66 ? -41.571 0.468 -11.940 1.00 93.00 66 ALA A N 1
ATOM 486 C CA . ALA A 1 66 ? -42.513 0.047 -12.967 1.00 93.00 66 ALA A CA 1
ATOM 487 C C . ALA A 1 66 ? -43.633 -0.782 -12.331 1.00 93.00 66 ALA A C 1
ATOM 489 O O . ALA A 1 66 ? -43.362 -1.733 -11.594 1.00 93.00 66 ALA A O 1
ATOM 490 N N . LEU A 1 67 ? -44.882 -0.435 -12.640 1.00 89.62 67 LEU A N 1
ATOM 491 C CA . LEU A 1 67 ? -46.061 -1.150 -12.160 1.00 89.62 67 LEU A CA 1
ATOM 492 C C . LEU A 1 67 ? -46.610 -2.048 -13.263 1.00 89.62 67 LEU A C 1
ATOM 494 O O . LEU A 1 67 ? -46.928 -1.571 -14.354 1.00 89.62 67 LEU A O 1
ATOM 498 N N . LEU A 1 68 ? -46.742 -3.341 -12.967 1.00 89.31 68 LEU A N 1
ATOM 499 C CA . LEU A 1 68 ? -47.431 -4.265 -13.859 1.00 89.31 68 LEU A CA 1
ATOM 500 C C . LEU A 1 68 ? -48.938 -3.964 -13.875 1.00 89.31 68 LEU A C 1
ATOM 502 O O . LEU A 1 68 ? -49.529 -3.735 -12.814 1.00 89.31 68 LEU A O 1
ATOM 506 N N . PRO A 1 69 ? -49.585 -3.988 -15.053 1.00 86.12 69 PRO A N 1
ATOM 507 C CA . PRO A 1 69 ? -51.028 -3.833 -15.137 1.00 86.12 69 PRO A CA 1
ATOM 508 C C . PRO A 1 69 ? -51.718 -5.037 -14.487 1.00 86.12 69 PRO A C 1
ATOM 510 O O . PRO A 1 69 ? -51.423 -6.189 -14.806 1.00 86.12 69 PRO A O 1
ATOM 513 N N . ARG A 1 70 ? -52.664 -4.765 -13.584 1.00 86.81 70 ARG A N 1
ATOM 514 C CA . ARG A 1 70 ? -53.473 -5.786 -12.910 1.00 86.81 70 ARG A CA 1
ATOM 515 C C . ARG A 1 70 ? -54.942 -5.622 -13.305 1.00 86.81 70 ARG A C 1
ATOM 517 O O . ARG A 1 70 ? -55.562 -4.650 -12.868 1.00 86.81 70 ARG A O 1
ATOM 524 N N . PRO A 1 71 ? -55.506 -6.533 -14.119 1.00 82.38 71 PRO A N 1
ATOM 525 C CA . PRO A 1 71 ? -56.920 -6.501 -14.474 1.00 82.38 71 PRO A CA 1
ATOM 526 C C . PRO A 1 71 ? -57.824 -6.596 -13.241 1.00 82.38 71 PRO A C 1
ATOM 528 O O . PRO A 1 71 ? -57.489 -7.240 -12.240 1.00 82.38 71 PRO A O 1
ATOM 531 N N . GLN A 1 72 ? -58.989 -5.957 -13.315 1.00 76.00 72 GLN A N 1
ATOM 532 C CA . GLN A 1 72 ? -59.969 -5.955 -12.232 1.00 76.00 72 GLN A CA 1
ATOM 533 C C . GLN A 1 72 ? -60.427 -7.398 -11.944 1.00 76.00 72 GLN A C 1
ATOM 535 O O . GLN A 1 72 ? -60.762 -8.138 -12.863 1.00 76.00 72 GLN A O 1
ATOM 540 N N . GLY A 1 73 ? -60.381 -7.819 -10.676 1.00 73.75 73 GLY A N 1
ATOM 541 C CA . GLY A 1 73 ? -60.687 -9.199 -10.264 1.00 73.75 73 GLY A CA 1
ATOM 542 C C . GLY A 1 73 ? -59.499 -10.173 -10.263 1.00 73.75 73 GLY A C 1
ATOM 543 O O . GLY A 1 73 ? -59.664 -11.309 -9.838 1.00 73.75 73 GLY A O 1
ATOM 544 N N . THR A 1 74 ? -58.296 -9.750 -10.674 1.00 80.81 74 THR A N 1
ATOM 545 C CA . THR A 1 74 ? -57.082 -10.586 -10.580 1.00 80.81 74 THR A CA 1
ATOM 546 C C . THR A 1 74 ? -56.347 -10.334 -9.261 1.00 80.81 74 THR A C 1
ATOM 548 O O . THR A 1 74 ? -55.982 -9.192 -8.967 1.00 80.81 74 THR A O 1
ATOM 551 N N . GLU A 1 75 ? -56.100 -11.380 -8.465 1.00 79.94 75 GLU A N 1
ATOM 552 C CA . GLU A 1 75 ? -55.414 -11.257 -7.164 1.00 79.94 75 GLU A CA 1
ATOM 553 C C . GLU A 1 75 ? -53.924 -10.924 -7.301 1.00 79.94 75 GLU A C 1
ATOM 555 O O . GLU A 1 75 ? -53.414 -10.060 -6.579 1.00 79.94 75 GLU A O 1
ATOM 560 N N . LYS A 1 76 ? -53.238 -11.572 -8.249 1.00 84.38 76 LYS A N 1
ATOM 561 C CA . LYS A 1 76 ? -51.804 -11.407 -8.488 1.00 84.38 76 LYS A CA 1
ATOM 562 C C . LYS A 1 76 ? -51.458 -11.559 -9.968 1.00 84.38 76 LYS A C 1
ATOM 564 O O . LYS A 1 76 ? -51.902 -12.503 -10.615 1.00 84.38 76 LYS A O 1
ATOM 569 N N . VAL A 1 77 ? -50.623 -10.658 -10.479 1.00 85.69 77 VAL A N 1
ATOM 570 C CA . VAL A 1 77 ? -49.947 -10.787 -11.775 1.00 85.69 77 VAL A CA 1
ATOM 571 C C . VAL A 1 77 ? -48.447 -10.857 -11.516 1.00 85.69 77 VAL A C 1
ATOM 573 O O . VAL A 1 77 ? -47.838 -9.886 -11.068 1.00 85.69 77 VAL A O 1
ATOM 576 N N . ASP A 1 78 ? -47.876 -12.029 -11.778 1.00 86.00 78 ASP A N 1
ATOM 577 C CA . ASP A 1 78 ? -46.441 -12.294 -11.673 1.00 86.00 78 ASP A CA 1
ATOM 578 C C . ASP A 1 78 ? -45.701 -11.800 -12.928 1.00 86.00 78 ASP A C 1
ATOM 580 O O . ASP A 1 78 ? -46.223 -11.904 -14.044 1.00 86.00 78 ASP A O 1
ATOM 584 N N . VAL A 1 79 ? -44.485 -11.267 -12.761 1.00 86.94 79 VAL A N 1
ATOM 585 C CA . VAL A 1 79 ? -43.671 -10.746 -13.880 1.00 86.94 79 VAL A CA 1
ATOM 586 C C . VAL A 1 79 ? -43.443 -11.811 -14.960 1.00 86.94 79 VAL A C 1
ATOM 588 O O . VAL A 1 79 ? -43.549 -11.524 -16.154 1.00 86.94 79 VAL A O 1
ATOM 591 N N . ASN A 1 80 ? -43.152 -13.051 -14.570 1.00 87.56 80 ASN A N 1
ATOM 592 C CA . ASN A 1 80 ? -42.919 -14.156 -15.494 1.00 87.56 80 ASN A CA 1
ATOM 593 C C . ASN A 1 80 ? -44.214 -14.580 -16.202 1.00 87.56 80 ASN A C 1
ATOM 595 O O . ASN A 1 80 ? -44.222 -14.788 -17.418 1.00 87.56 80 ASN A O 1
ATOM 599 N N . ALA A 1 81 ? -45.330 -14.644 -15.470 1.00 86.50 81 ALA A N 1
ATOM 600 C CA . ALA A 1 81 ? -46.642 -14.933 -16.056 1.00 86.50 81 ALA A CA 1
ATOM 601 C C . ALA A 1 81 ? -47.062 -13.853 -17.071 1.00 86.50 81 ALA A C 1
ATOM 603 O O . ALA A 1 81 ? -47.569 -14.168 -18.152 1.00 86.50 81 ALA A O 1
ATOM 604 N N . PHE A 1 82 ? -46.788 -12.583 -16.763 1.00 89.00 82 PHE A N 1
ATOM 605 C CA . PHE A 1 82 ? -47.053 -11.458 -17.654 1.00 89.00 82 PHE A CA 1
ATOM 606 C C . PHE A 1 82 ? -46.263 -11.571 -18.963 1.00 89.00 82 PHE A C 1
ATOM 608 O O . PHE A 1 82 ? -46.858 -11.468 -20.036 1.00 89.00 82 PHE A O 1
ATOM 615 N N . VAL A 1 83 ? -44.956 -11.850 -18.883 1.00 88.94 83 VAL A N 1
ATOM 616 C CA . VAL A 1 83 ? -44.088 -12.047 -20.060 1.00 88.94 83 VAL A CA 1
ATOM 617 C C . VAL A 1 83 ? -44.519 -13.259 -20.879 1.00 88.94 83 VAL A C 1
ATOM 619 O O . VAL A 1 83 ? -44.517 -13.191 -22.104 1.00 88.94 83 VAL A O 1
ATOM 622 N N . THR A 1 84 ? -44.911 -14.351 -20.223 1.00 87.62 84 THR A N 1
ATOM 623 C CA . THR A 1 84 ? -45.371 -15.570 -20.907 1.00 87.62 84 THR A CA 1
ATOM 624 C C . THR A 1 84 ? -46.648 -15.310 -21.707 1.00 87.62 84 THR A C 1
ATOM 626 O O . THR A 1 84 ? -46.798 -15.814 -22.814 1.00 87.62 84 THR A O 1
ATOM 629 N N . THR A 1 85 ? -47.548 -14.489 -21.165 1.00 87.94 85 THR A N 1
ATOM 630 C CA . THR A 1 85 ? -48.865 -14.225 -21.761 1.00 87.94 85 THR A CA 1
ATOM 631 C C . THR A 1 85 ? -48.823 -13.131 -22.833 1.00 87.94 85 THR A C 1
ATOM 633 O O . THR A 1 85 ? -49.481 -13.255 -23.860 1.00 87.94 85 THR A O 1
ATOM 636 N N . HIS A 1 86 ? -48.050 -12.061 -22.616 1.00 88.31 86 HIS A N 1
ATOM 637 C CA . HIS A 1 86 ? -48.069 -10.850 -23.457 1.00 88.31 86 HIS A CA 1
ATOM 638 C C . HIS A 1 86 ? -46.765 -10.624 -24.241 1.00 88.31 86 HIS A C 1
ATOM 640 O O . HIS A 1 86 ? -46.663 -9.694 -25.041 1.00 88.31 86 HIS A O 1
ATOM 646 N N . GLY A 1 87 ? -45.756 -11.468 -24.025 1.00 88.31 87 GLY A N 1
ATOM 647 C CA . GLY A 1 87 ? -44.459 -11.393 -24.685 1.00 88.31 87 GLY A CA 1
ATOM 648 C C . GLY A 1 87 ? -43.494 -10.363 -24.083 1.00 88.31 87 GLY A C 1
ATOM 649 O O . GLY A 1 87 ? -43.832 -9.523 -23.248 1.00 88.31 87 GLY A O 1
ATOM 650 N N . ALA A 1 88 ? -42.241 -10.419 -24.542 1.00 87.81 88 ALA A N 1
ATOM 651 C CA . ALA A 1 88 ? -41.159 -9.548 -24.073 1.00 87.81 88 ALA A CA 1
ATOM 652 C C . ALA A 1 88 ? -41.374 -8.061 -24.415 1.00 87.81 88 ALA A C 1
ATOM 654 O O . ALA A 1 88 ? -40.968 -7.186 -23.651 1.00 87.81 88 ALA A O 1
ATOM 655 N N . ALA A 1 89 ? -42.028 -7.766 -25.544 1.00 88.94 89 ALA A N 1
ATOM 656 C CA . ALA A 1 89 ? -42.323 -6.397 -25.966 1.00 88.94 89 ALA A CA 1
ATOM 657 C C . ALA A 1 89 ? -43.247 -5.674 -24.971 1.00 88.94 89 ALA A C 1
ATOM 659 O O . ALA A 1 89 ? -42.991 -4.521 -24.629 1.00 88.94 89 ALA A O 1
ATOM 660 N N . ALA A 1 90 ? -44.249 -6.376 -24.431 1.00 89.31 90 ALA A N 1
ATOM 661 C CA . ALA A 1 90 ? -45.146 -5.826 -23.419 1.00 89.31 90 ALA A CA 1
ATOM 662 C C . ALA A 1 90 ? -44.406 -5.492 -22.113 1.00 89.31 90 ALA A C 1
ATOM 664 O O . ALA A 1 90 ? -44.665 -4.460 -21.495 1.00 89.31 90 ALA A O 1
ATOM 665 N N . LEU A 1 91 ? -43.433 -6.317 -21.700 1.00 90.38 91 LEU A N 1
ATOM 666 C CA . LEU A 1 91 ? -42.605 -5.999 -20.532 1.00 90.38 91 LEU A CA 1
ATOM 667 C C . LEU A 1 91 ? -41.717 -4.773 -20.786 1.00 90.38 91 LEU A C 1
ATOM 669 O O . LEU A 1 91 ? -41.605 -3.919 -19.910 1.00 90.38 91 LEU A O 1
ATOM 673 N N . HIS A 1 92 ? -41.123 -4.639 -21.974 1.00 90.31 92 HIS A N 1
ATOM 674 C CA . HIS A 1 92 ? -40.367 -3.433 -22.326 1.00 90.31 92 HIS A CA 1
ATOM 675 C C . HIS A 1 92 ? -41.229 -2.169 -22.277 1.00 90.31 92 HIS A C 1
ATOM 677 O O . HIS A 1 92 ? -40.757 -1.137 -21.804 1.00 90.31 92 HIS A O 1
ATOM 683 N N . GLU A 1 93 ? -42.492 -2.248 -22.696 1.00 92.12 93 GLU A N 1
ATOM 684 C CA . GLU A 1 93 ? -43.427 -1.129 -22.593 1.00 92.12 93 GLU A CA 1
ATOM 685 C C . GLU A 1 93 ? -43.711 -0.753 -21.130 1.00 92.12 93 GLU A C 1
ATOM 687 O O . GLU A 1 93 ? -43.643 0.425 -20.768 1.00 92.12 93 GLU A O 1
ATOM 692 N N . VAL A 1 94 ? -43.947 -1.745 -20.264 1.00 91.69 94 VAL A N 1
ATOM 693 C CA . VAL A 1 94 ? -44.129 -1.529 -18.818 1.00 91.69 94 VAL A CA 1
ATOM 694 C C . VAL A 1 94 ? -42.901 -0.853 -18.201 1.00 91.69 94 VAL A C 1
ATOM 696 O O . VAL A 1 94 ? -43.033 0.136 -17.478 1.00 91.69 94 VAL A O 1
ATOM 699 N N . LEU A 1 95 ? -41.696 -1.336 -18.512 1.00 91.44 95 LEU A N 1
ATOM 700 C CA . LEU A 1 95 ? -40.449 -0.756 -18.002 1.00 91.44 95 LEU A CA 1
ATOM 701 C C . LEU A 1 95 ? -40.168 0.637 -18.588 1.00 91.44 95 LEU A C 1
ATOM 703 O O . LEU A 1 95 ? -39.610 1.493 -17.900 1.00 91.44 95 LEU A O 1
ATOM 707 N N . GLY A 1 96 ? -40.579 0.896 -19.831 1.00 89.19 96 GLY A N 1
ATOM 708 C CA . GLY A 1 96 ? -40.472 2.205 -20.477 1.00 89.19 96 GLY A CA 1
ATOM 709 C C . GLY A 1 96 ? -41.299 3.283 -19.772 1.00 89.19 96 GLY A C 1
ATOM 710 O O . GLY A 1 96 ? -40.872 4.433 -19.698 1.00 89.19 96 GLY A O 1
ATOM 711 N N . ARG A 1 97 ? -42.432 2.893 -19.175 1.00 91.69 97 ARG A N 1
ATOM 712 C CA . ARG A 1 97 ? -43.320 3.767 -18.389 1.00 91.69 97 ARG A CA 1
ATOM 713 C C . ARG A 1 97 ? -42.891 3.928 -16.924 1.00 91.69 97 ARG A C 1
ATOM 715 O O . ARG A 1 97 ? -43.599 4.578 -16.154 1.00 91.69 97 ARG A O 1
ATOM 722 N N . ALA A 1 98 ? -41.756 3.352 -16.519 1.00 93.25 98 ALA A N 1
ATOM 723 C CA . ALA A 1 98 ? -41.278 3.433 -15.144 1.00 93.25 98 ALA A CA 1
ATOM 724 C C . ALA A 1 98 ? -41.037 4.885 -14.707 1.00 93.25 98 ALA A C 1
ATOM 726 O O . ALA A 1 98 ? -40.373 5.656 -15.405 1.00 93.25 98 ALA A O 1
ATOM 727 N N . ARG A 1 99 ? -41.520 5.241 -13.516 1.00 91.88 99 ARG A N 1
ATOM 728 C CA . ARG A 1 99 ? -41.379 6.587 -12.941 1.00 91.88 99 ARG A CA 1
ATOM 729 C C . ARG A 1 99 ? -40.196 6.634 -11.982 1.00 91.88 99 ARG A C 1
ATOM 731 O O . ARG A 1 99 ? -39.944 5.665 -11.269 1.00 91.88 99 ARG A O 1
ATOM 738 N N . GLY A 1 100 ? -39.456 7.743 -11.977 1.00 90.88 100 GLY A N 1
ATOM 739 C CA . GLY A 1 100 ? -38.376 7.969 -11.012 1.00 90.88 100 GLY A CA 1
ATOM 740 C C . GLY A 1 100 ? -38.896 7.941 -9.574 1.00 90.88 100 GLY A C 1
ATOM 741 O O . GLY A 1 100 ? -40.075 8.186 -9.333 1.00 90.88 100 GLY A O 1
ATOM 742 N N . TYR A 1 101 ? -38.043 7.574 -8.619 1.00 92.69 101 TYR A N 1
ATOM 743 C CA . TYR A 1 101 ? -38.473 7.322 -7.243 1.00 92.69 101 TYR A CA 1
ATOM 744 C C . TYR A 1 101 ? -39.181 8.520 -6.564 1.00 92.69 101 TYR A C 1
ATOM 746 O O . TYR A 1 101 ? -40.278 8.314 -6.042 1.00 92.69 101 TYR A O 1
ATOM 754 N N . PRO A 1 102 ? -38.662 9.767 -6.596 1.00 90.88 102 PRO A N 1
ATOM 755 C CA . PRO A 1 102 ? -39.385 10.920 -6.053 1.00 90.88 102 PRO A CA 1
ATOM 756 C C . PRO A 1 102 ? -40.705 11.189 -6.778 1.00 90.88 102 PRO A C 1
ATOM 758 O O . PRO A 1 102 ? -41.723 11.456 -6.145 1.00 90.88 102 PRO A O 1
ATOM 761 N N . GLU A 1 103 ? -40.712 11.089 -8.107 1.00 89.75 103 GLU A N 1
ATOM 762 C CA . GLU A 1 103 ? -41.909 11.328 -8.910 1.00 89.75 103 GLU A CA 1
ATOM 763 C C . GLU A 1 103 ? -42.983 10.263 -8.626 1.00 89.75 103 GLU A C 1
ATOM 765 O O . GLU A 1 103 ? -44.161 10.584 -8.509 1.00 89.75 103 GLU A O 1
ATOM 770 N N . TYR A 1 104 ? -42.571 9.013 -8.418 1.00 91.50 104 TYR A N 1
ATOM 771 C CA . TYR A 1 104 ? -43.437 7.910 -8.010 1.00 91.50 104 TYR A CA 1
ATOM 772 C C . TYR A 1 104 ? -44.055 8.142 -6.624 1.00 91.50 104 TYR A C 1
ATOM 774 O O . TYR A 1 104 ? -45.252 7.933 -6.428 1.00 91.50 104 TYR A O 1
ATOM 782 N N . LEU A 1 105 ? -43.255 8.596 -5.651 1.00 91.00 105 LEU A N 1
ATOM 783 C CA . LEU A 1 105 ? -43.756 8.933 -4.317 1.00 91.00 105 LEU A CA 1
ATOM 784 C C . LEU A 1 105 ? -44.774 10.078 -4.367 1.00 91.00 105 LEU A C 1
ATOM 786 O O . LEU A 1 105 ? -45.758 10.038 -3.634 1.00 91.00 105 LEU A O 1
ATOM 790 N N . LEU A 1 106 ? -44.554 11.073 -5.231 1.00 90.88 106 LEU A N 1
ATOM 791 C CA . LEU A 1 106 ? -45.490 12.178 -5.432 1.00 90.88 106 LEU A CA 1
ATOM 792 C C . LEU A 1 106 ? -46.808 11.708 -6.054 1.00 90.88 106 LEU A C 1
ATOM 794 O O . LEU A 1 106 ? -47.882 12.118 -5.608 1.00 90.88 106 LEU A O 1
ATOM 798 N N . ASP A 1 107 ? -46.741 10.857 -7.077 1.00 88.88 107 ASP A N 1
ATOM 799 C CA . ASP A 1 107 ? -47.918 10.301 -7.749 1.00 88.88 107 ASP A CA 1
ATOM 800 C C . ASP A 1 107 ? -48.802 9.508 -6.779 1.00 88.88 107 ASP A C 1
ATOM 802 O O . ASP A 1 107 ? -50.023 9.648 -6.814 1.00 88.88 107 ASP A O 1
ATOM 806 N N . GLY A 1 108 ? -48.185 8.747 -5.869 1.00 85.75 108 GLY A N 1
ATOM 807 C CA . GLY A 1 108 ? -48.876 7.916 -4.880 1.00 85.75 108 GLY A CA 1
ATOM 808 C C . GLY A 1 108 ? -49.651 8.678 -3.798 1.00 85.75 108 GLY A C 1
ATOM 809 O O . GLY A 1 108 ? -50.349 8.047 -3.006 1.00 85.75 108 GLY A O 1
ATOM 810 N N . ILE A 1 109 ? -49.550 10.010 -3.744 1.00 88.38 109 ILE A N 1
ATOM 811 C CA . ILE A 1 109 ? -50.323 10.851 -2.823 1.00 88.38 109 ILE A CA 1
ATOM 812 C C . ILE A 1 109 ? -51.559 11.394 -3.571 1.00 88.38 109 ILE A C 1
ATOM 814 O O . ILE A 1 109 ? -51.386 12.141 -4.544 1.00 88.38 109 ILE A O 1
ATOM 818 N N . PRO A 1 110 ? -52.795 11.052 -3.149 1.00 85.06 110 PRO A N 1
ATOM 819 C CA . PRO A 1 110 ? -54.019 11.537 -3.792 1.00 85.06 110 PRO A CA 1
ATOM 820 C C . PRO A 1 110 ? -54.152 13.059 -3.702 1.00 85.06 110 PRO A C 1
ATOM 822 O O . PRO A 1 110 ? -53.881 13.634 -2.651 1.00 85.06 110 PRO A O 1
ATOM 825 N N . GLU A 1 111 ? -54.646 13.714 -4.755 1.00 83.31 111 GLU A N 1
ATOM 826 C CA . GLU A 1 111 ? -54.919 15.167 -4.740 1.00 83.31 111 GLU A CA 1
ATOM 827 C C . GLU A 1 111 ? -55.942 15.563 -3.663 1.00 83.31 111 GLU A C 1
ATOM 829 O O . GLU A 1 111 ? -55.872 16.651 -3.099 1.00 83.31 111 GLU A O 1
ATOM 834 N N . SER A 1 112 ? -56.850 14.647 -3.318 1.00 80.19 112 SER A N 1
ATOM 835 C CA . SER A 1 112 ? -57.851 14.810 -2.262 1.00 80.19 112 SER A CA 1
ATOM 836 C C . SER A 1 112 ? -57.325 14.531 -0.847 1.00 80.19 112 SER A C 1
ATOM 838 O O . SER A 1 112 ? -58.127 14.460 0.086 1.00 80.19 112 SER A O 1
ATOM 840 N N . ALA A 1 113 ? -56.018 14.302 -0.663 1.00 80.50 113 ALA A N 1
ATOM 841 C CA . ALA A 1 113 ? -55.449 14.000 0.648 1.00 80.50 113 ALA A CA 1
ATOM 842 C C . ALA A 1 113 ? -55.729 15.146 1.647 1.00 80.50 113 ALA A C 1
ATOM 844 O O . ALA A 1 113 ? -55.479 16.314 1.325 1.00 80.50 113 ALA A O 1
ATOM 845 N N . PRO A 1 114 ? -56.226 14.851 2.867 1.00 80.94 114 PRO A N 1
ATOM 846 C CA . PRO A 1 114 ? -56.474 15.877 3.871 1.00 80.94 114 PRO A CA 1
ATOM 847 C C . PRO A 1 114 ? -55.203 16.674 4.175 1.00 80.94 114 PRO A C 1
ATOM 849 O O . PRO A 1 114 ? -54.136 16.102 4.400 1.00 80.94 114 PRO A O 1
ATOM 852 N N . LYS A 1 115 ? -55.316 18.007 4.255 1.00 77.31 115 LYS A N 1
ATOM 853 C CA . LYS A 1 115 ? -54.164 18.886 4.541 1.00 77.31 115 LYS A CA 1
ATOM 854 C C . LYS A 1 115 ? -53.444 18.530 5.848 1.00 77.31 115 LYS A C 1
ATOM 856 O O . LYS A 1 115 ? -52.240 18.736 5.934 1.00 77.31 115 LYS A O 1
ATOM 861 N N . ALA A 1 116 ? -54.163 17.980 6.830 1.00 74.62 116 ALA A N 1
ATOM 862 C CA . ALA A 1 116 ? -53.608 17.535 8.110 1.00 74.62 116 ALA A CA 1
ATOM 863 C C . ALA A 1 116 ? -52.677 16.311 7.987 1.00 74.62 116 ALA A C 1
ATOM 865 O O . ALA A 1 116 ? -51.766 16.157 8.795 1.00 74.62 116 ALA A O 1
ATOM 866 N N . ASP A 1 117 ? -52.864 15.476 6.961 1.00 81.25 117 ASP A N 1
ATOM 867 C CA . ASP A 1 117 ? -52.077 14.254 6.742 1.00 81.25 117 ASP A CA 1
ATOM 868 C C . ASP A 1 117 ? -50.945 14.454 5.726 1.00 81.25 117 ASP A C 1
ATOM 870 O O . ASP A 1 117 ? -50.068 13.598 5.566 1.00 81.25 117 ASP A O 1
ATOM 874 N N . LEU A 1 118 ? -50.948 15.599 5.040 1.00 83.31 118 LEU A N 1
ATOM 875 C CA . LEU A 1 118 ? -50.058 15.877 3.923 1.00 83.31 118 LEU A CA 1
ATOM 876 C C . LEU A 1 118 ? -48.587 15.961 4.355 1.00 83.31 118 LEU A C 1
ATOM 878 O O . LEU A 1 118 ? -47.720 15.473 3.636 1.00 83.31 118 LEU A O 1
ATOM 882 N N . ASP A 1 119 ? -48.297 16.480 5.552 1.00 80.44 119 ASP A N 1
ATOM 883 C CA . ASP A 1 119 ? -46.930 16.511 6.096 1.00 80.44 119 ASP A CA 1
ATOM 884 C C . ASP A 1 119 ? -46.358 15.095 6.283 1.00 80.44 119 ASP A C 1
ATOM 886 O O . ASP A 1 119 ? -45.217 14.816 5.907 1.00 80.44 119 ASP A O 1
ATOM 890 N N . LYS A 1 120 ? -47.171 14.163 6.799 1.00 80.69 120 LYS A N 1
ATOM 891 C CA . LYS A 1 120 ? -46.781 12.757 6.979 1.00 80.69 120 LYS A CA 1
ATOM 892 C C . LYS A 1 120 ? -46.636 12.041 5.636 1.00 80.69 120 LYS A C 1
ATOM 894 O O . LYS A 1 120 ? -45.708 11.250 5.467 1.00 80.69 120 LYS A O 1
ATOM 899 N N . ALA A 1 121 ? -47.525 12.327 4.686 1.00 84.25 121 ALA A N 1
ATOM 900 C CA . ALA A 1 121 ? -47.493 11.746 3.346 1.00 84.25 121 ALA A CA 1
ATOM 901 C C . ALA A 1 121 ? -46.291 12.237 2.517 1.00 84.25 121 ALA A C 1
ATOM 903 O O . ALA A 1 121 ? -45.680 11.449 1.797 1.00 84.25 121 ALA A O 1
ATOM 904 N N . LEU A 1 122 ? -45.908 13.513 2.649 1.00 87.12 122 LEU A N 1
ATOM 905 C CA . LEU A 1 122 ? -44.780 14.115 1.933 1.00 87.12 122 LEU A CA 1
ATOM 906 C C . LEU A 1 122 ? -43.416 13.795 2.559 1.00 87.12 122 LEU A C 1
ATOM 908 O O . LEU A 1 122 ? -42.400 13.943 1.882 1.00 87.12 122 LEU A O 1
ATOM 912 N N . ALA A 1 123 ? -43.351 13.344 3.815 1.00 84.06 123 ALA A N 1
ATOM 913 C CA . ALA A 1 123 ? -42.080 13.109 4.505 1.00 84.06 123 ALA A CA 1
ATOM 914 C C . ALA A 1 123 ? -41.106 12.164 3.756 1.00 84.06 123 ALA A C 1
ATOM 916 O O . ALA A 1 123 ? -39.938 12.538 3.608 1.00 84.06 123 ALA A O 1
ATOM 917 N N . PRO A 1 124 ? -41.524 10.998 3.212 1.00 83.88 124 PRO A N 1
ATOM 918 C CA . PRO A 1 124 ? -40.633 10.129 2.435 1.00 83.88 124 PRO A CA 1
ATOM 919 C C . PRO A 1 124 ? -40.143 10.786 1.137 1.00 83.88 124 PRO A C 1
ATOM 921 O O . PRO A 1 124 ? -38.989 10.606 0.747 1.00 83.88 124 PRO A O 1
ATOM 924 N N . LEU A 1 125 ? -41.005 11.579 0.490 1.00 88.75 125 LEU A N 1
ATOM 925 C CA . LEU A 1 125 ? -40.678 12.321 -0.724 1.00 88.75 125 LEU A CA 1
ATOM 926 C C . LEU A 1 125 ? -39.642 13.405 -0.427 1.00 88.75 125 LEU A C 1
ATOM 928 O O . LEU A 1 125 ? -38.586 13.416 -1.051 1.00 88.75 125 LEU A O 1
ATOM 932 N N . LEU A 1 126 ? -39.881 14.251 0.576 1.00 87.62 126 LEU A N 1
ATOM 933 C CA . LEU A 1 126 ? -38.937 15.291 0.991 1.00 87.62 126 LEU A CA 1
ATOM 934 C C . LEU A 1 126 ? -37.587 14.696 1.419 1.00 87.62 126 LEU A C 1
ATOM 936 O O . LEU A 1 126 ? -36.540 15.236 1.068 1.00 87.62 126 LEU A O 1
ATOM 940 N N . ALA A 1 127 ? -37.587 13.547 2.101 1.00 83.38 127 ALA A N 1
ATOM 941 C CA . ALA A 1 127 ? -36.358 12.839 2.453 1.00 83.38 127 ALA A CA 1
ATOM 942 C C . ALA A 1 127 ? -35.575 12.348 1.217 1.00 83.38 127 ALA A C 1
ATOM 944 O O . ALA A 1 127 ? -34.343 12.383 1.227 1.00 83.38 127 ALA A O 1
ATOM 945 N N . SER A 1 128 ? -36.260 11.932 0.144 1.00 86.06 128 SER A N 1
ATOM 946 C CA . SER A 1 128 ? -35.618 11.499 -1.109 1.00 86.06 128 SER A CA 1
ATOM 947 C C . SER A 1 128 ? -34.926 12.642 -1.864 1.00 86.06 128 SER A C 1
ATOM 949 O O . SER A 1 128 ? -33.952 12.413 -2.580 1.00 86.06 128 SER A O 1
ATOM 951 N N . LEU A 1 129 ? -35.369 13.889 -1.671 1.00 85.56 129 LEU A N 1
ATOM 952 C CA . LEU A 1 129 ? -34.797 15.054 -2.353 1.00 85.56 129 LEU A CA 1
ATOM 953 C C . LEU A 1 129 ? -33.429 15.468 -1.800 1.00 85.56 129 LEU A C 1
ATOM 955 O O . LEU A 1 129 ? -32.720 16.236 -2.442 1.00 85.56 129 LEU A O 1
ATOM 959 N N . GLN A 1 130 ? -33.020 14.932 -0.648 1.00 78.25 130 GLN A N 1
ATOM 960 C CA . GLN A 1 130 ? -31.723 15.235 -0.033 1.00 78.25 130 GLN A CA 1
ATOM 961 C C . GLN A 1 130 ? -30.530 14.751 -0.860 1.00 78.25 130 GLN A C 1
ATOM 963 O O . GLN A 1 130 ? -29.457 15.339 -0.790 1.00 78.25 130 GLN A O 1
ATOM 968 N N . THR A 1 131 ? -30.701 13.668 -1.616 1.00 73.50 131 THR A N 1
ATOM 969 C CA . THR A 1 131 ? -29.649 13.093 -2.465 1.00 73.50 131 THR A CA 1
ATOM 970 C C . THR A 1 131 ? -29.716 13.612 -3.903 1.00 73.50 131 THR A C 1
ATOM 972 O O . THR A 1 131 ? -28.927 13.199 -4.750 1.00 73.50 131 THR A O 1
ATOM 975 N N . CYS A 1 132 ? -30.652 14.525 -4.192 1.00 78.56 132 CYS A N 1
ATOM 976 C CA . CYS A 1 132 ? -30.801 15.154 -5.498 1.00 78.56 132 CYS A CA 1
ATOM 977 C C . CYS A 1 132 ? -29.860 16.348 -5.672 1.00 78.56 132 CYS A C 1
ATOM 979 O O . CYS A 1 132 ? -29.481 17.026 -4.719 1.00 78.56 132 CYS A O 1
ATOM 981 N N . THR A 1 133 ? -29.578 16.683 -6.930 1.00 77.81 133 THR A N 1
ATOM 982 C CA . THR A 1 133 ? -29.054 18.007 -7.276 1.00 77.81 133 THR A CA 1
ATOM 983 C C . THR A 1 133 ? -30.092 19.086 -6.959 1.00 77.81 133 THR A C 1
ATOM 985 O O . THR A 1 133 ? -31.298 18.829 -7.005 1.00 77.81 133 THR A O 1
ATOM 988 N N . ALA A 1 134 ? -29.634 20.315 -6.694 1.00 78.00 134 ALA A N 1
ATOM 989 C CA . ALA A 1 134 ? -30.517 21.446 -6.396 1.00 78.00 134 ALA A CA 1
ATOM 990 C C . ALA A 1 134 ? -31.592 21.652 -7.477 1.00 78.00 134 ALA A C 1
ATOM 992 O O . ALA A 1 134 ? -32.755 21.855 -7.151 1.00 78.00 134 ALA A O 1
ATOM 993 N N . VAL A 1 135 ? -31.217 21.501 -8.752 1.00 77.62 135 VAL A N 1
ATOM 994 C CA . VAL A 1 135 ? -32.131 21.609 -9.901 1.00 77.62 135 VAL A CA 1
ATOM 995 C C . VAL A 1 135 ? -33.234 20.551 -9.844 1.00 77.62 135 VAL A C 1
ATOM 997 O O . VAL A 1 135 ? -34.408 20.868 -9.996 1.00 77.62 135 VAL A O 1
ATOM 1000 N N . ARG A 1 136 ? -32.883 19.285 -9.591 1.00 80.19 136 ARG A N 1
ATOM 1001 C CA . ARG A 1 136 ? -33.873 18.202 -9.548 1.00 80.19 136 ARG A CA 1
ATOM 1002 C C . ARG A 1 136 ? -34.778 18.308 -8.322 1.00 80.19 136 ARG A C 1
ATOM 1004 O O . ARG A 1 136 ? -35.978 18.075 -8.432 1.00 80.19 136 ARG A O 1
ATOM 1011 N N . ALA A 1 137 ? -34.219 18.685 -7.173 1.00 84.56 137 ALA A N 1
ATOM 1012 C CA . ALA A 1 137 ? -35.006 18.954 -5.977 1.00 84.56 137 ALA A CA 1
ATOM 1013 C C . ALA A 1 137 ? -36.008 20.095 -6.214 1.00 84.56 137 ALA A C 1
ATOM 1015 O O . ALA A 1 137 ? -37.158 19.989 -5.796 1.00 84.56 137 ALA A O 1
ATOM 1016 N N . ASP A 1 138 ? -35.594 21.152 -6.917 1.00 85.00 138 ASP A N 1
ATOM 1017 C CA . ASP A 1 138 ? -36.449 22.293 -7.240 1.00 85.00 138 ASP A CA 1
ATOM 1018 C C . ASP A 1 138 ? -37.648 21.892 -8.110 1.00 85.00 138 ASP A C 1
ATOM 1020 O O . ASP A 1 138 ? -38.784 22.167 -7.731 1.00 85.00 138 ASP A O 1
ATOM 1024 N N . VAL A 1 139 ? -37.416 21.124 -9.181 1.00 86.00 139 VAL A N 1
ATOM 1025 C CA . VAL A 1 139 ? -38.477 20.602 -10.064 1.00 86.00 139 VAL A CA 1
ATOM 1026 C C . VAL A 1 139 ? -39.517 19.782 -9.296 1.00 86.00 139 VAL A C 1
ATOM 1028 O O . VAL A 1 139 ? -40.719 19.963 -9.484 1.00 86.00 139 VAL A O 1
ATOM 1031 N N . VAL A 1 140 ? -39.082 18.883 -8.407 1.00 87.56 140 VAL A N 1
ATOM 1032 C CA . VAL A 1 140 ? -40.021 18.044 -7.645 1.00 87.56 140 VAL A CA 1
ATOM 1033 C C . VAL A 1 140 ? -40.794 18.872 -6.621 1.00 87.56 140 VAL A C 1
ATOM 1035 O O . VAL A 1 140 ? -41.987 18.656 -6.419 1.00 87.56 140 VAL A O 1
ATOM 1038 N N . LEU A 1 141 ? -40.149 19.841 -5.977 1.00 89.25 141 LEU A N 1
ATOM 1039 C CA . LEU A 1 141 ? -40.835 20.705 -5.026 1.00 89.25 141 LEU A CA 1
ATOM 1040 C C . LEU A 1 141 ? -41.831 21.668 -5.699 1.00 89.25 141 LEU A C 1
ATOM 1042 O O . LEU A 1 141 ? -42.868 21.958 -5.102 1.00 89.25 141 LEU A O 1
ATOM 1046 N N . GLU A 1 142 ? -41.547 22.138 -6.917 1.00 89.50 142 GLU A N 1
ATOM 1047 C CA . GLU A 1 142 ? -42.520 22.848 -7.760 1.00 89.50 142 GLU A CA 1
ATOM 1048 C C . GLU A 1 142 ? -43.724 21.951 -8.068 1.00 89.50 142 GLU A C 1
ATOM 1050 O O . GLU A 1 142 ? -44.866 22.359 -7.869 1.00 89.50 142 GLU A O 1
ATOM 1055 N N . ALA A 1 143 ? -43.491 20.685 -8.432 1.00 89.56 143 ALA A N 1
ATOM 1056 C CA . ALA A 1 143 ? -44.569 19.725 -8.662 1.00 89.56 143 ALA A CA 1
ATOM 1057 C C . ALA A 1 143 ? -45.421 19.467 -7.400 1.00 89.56 143 ALA A C 1
ATOM 1059 O O . ALA A 1 143 ? -46.645 19.387 -7.494 1.00 89.56 143 ALA A O 1
ATOM 1060 N N . ILE A 1 144 ? -44.813 19.404 -6.205 1.00 90.44 144 ILE A N 1
ATOM 1061 C CA . ILE A 1 144 ? -45.547 19.326 -4.923 1.00 90.44 144 ILE A CA 1
ATOM 1062 C C . ILE A 1 144 ? -46.391 20.590 -4.704 1.00 90.44 144 ILE A C 1
ATOM 1064 O O . ILE A 1 144 ? -47.551 20.502 -4.295 1.00 90.44 144 ILE A O 1
ATOM 1068 N N . SER A 1 145 ? -45.812 21.769 -4.957 1.00 90.00 145 SER A N 1
ATOM 1069 C CA . SER A 1 145 ? -46.493 23.056 -4.792 1.00 90.00 145 SER A CA 1
ATOM 1070 C C . SER A 1 145 ? -47.711 23.156 -5.710 1.00 90.00 145 SER A C 1
ATOM 1072 O O . SER A 1 145 ? -48.794 23.496 -5.233 1.00 90.00 145 SER A O 1
ATOM 1074 N N . ALA A 1 146 ? -47.556 22.770 -6.978 1.00 89.12 146 ALA A N 1
ATOM 1075 C CA . ALA A 1 146 ? -48.625 22.742 -7.967 1.00 89.12 146 ALA A CA 1
ATOM 1076 C C . ALA A 1 146 ? -49.726 21.733 -7.609 1.00 89.12 146 ALA A C 1
ATOM 1078 O O . ALA A 1 146 ? -50.904 22.079 -7.653 1.00 89.12 146 ALA A O 1
ATOM 1079 N N . LYS A 1 147 ? -49.356 20.510 -7.200 1.00 88.88 147 LYS A N 1
ATOM 1080 C CA . LYS A 1 147 ? -50.315 19.430 -6.915 1.00 88.88 147 LYS A CA 1
ATOM 1081 C C . LYS A 1 147 ? -51.172 19.687 -5.670 1.00 88.88 147 LYS A C 1
ATOM 1083 O O . LYS A 1 147 ? -52.336 19.310 -5.649 1.00 88.88 147 LYS A O 1
ATOM 1088 N N . PHE A 1 148 ? -50.622 20.331 -4.636 1.00 88.62 148 PHE A N 1
ATOM 1089 C CA . PHE A 1 148 ? -51.311 20.490 -3.343 1.00 88.62 148 PHE A CA 1
ATOM 1090 C C . PHE A 1 148 ? -51.572 21.944 -2.920 1.00 88.62 148 PHE A C 1
ATOM 1092 O O . PHE A 1 148 ? -52.084 22.190 -1.824 1.00 88.62 148 PHE A O 1
ATOM 1099 N N . GLY A 1 149 ? -51.204 22.927 -3.747 1.00 85.19 149 GLY A N 1
ATOM 1100 C CA . GLY A 1 149 ? -51.383 24.352 -3.446 1.00 85.19 149 GLY A CA 1
ATOM 1101 C C . GLY A 1 149 ? -50.567 24.838 -2.241 1.00 85.19 149 GLY A C 1
ATOM 1102 O O . GLY A 1 149 ? -50.987 25.748 -1.520 1.00 85.19 149 GLY A O 1
ATOM 1103 N N . LEU A 1 150 ? -49.417 24.213 -1.971 1.00 85.69 150 LEU A N 1
ATOM 1104 C CA . LEU A 1 150 ? -48.558 24.544 -0.832 1.00 85.69 150 LEU A CA 1
ATOM 1105 C C . LEU A 1 150 ? -47.577 25.667 -1.171 1.00 85.69 150 LEU A C 1
ATOM 1107 O O . LEU A 1 150 ? -46.978 25.687 -2.242 1.00 85.69 150 LEU A O 1
ATOM 1111 N N . ARG A 1 151 ? -47.332 26.579 -0.222 1.00 85.94 151 ARG A N 1
ATOM 1112 C CA . ARG A 1 151 ? -46.348 27.658 -0.406 1.00 85.94 151 ARG A CA 1
ATOM 1113 C C . ARG A 1 151 ? -44.924 27.101 -0.460 1.00 85.94 151 ARG A C 1
ATOM 1115 O O . ARG A 1 151 ? -44.486 26.413 0.464 1.00 85.94 151 ARG A O 1
ATOM 1122 N N . ARG A 1 152 ? -44.147 27.534 -1.459 1.00 84.25 152 ARG A N 1
ATOM 1123 C CA . ARG A 1 152 ? -42.736 27.154 -1.664 1.00 84.25 152 ARG A CA 1
ATOM 1124 C C . ARG A 1 152 ? -41.868 27.304 -0.411 1.00 84.25 152 ARG A C 1
ATOM 1126 O O . ARG A 1 152 ? -41.075 26.426 -0.080 1.00 84.25 152 ARG A O 1
ATOM 1133 N N . ARG A 1 153 ? -42.063 28.400 0.331 1.00 80.00 153 ARG A N 1
ATOM 1134 C CA . ARG A 1 153 ? -41.336 28.694 1.576 1.00 80.00 153 ARG A CA 1
ATOM 1135 C C . ARG A 1 153 ? -41.589 27.654 2.675 1.00 80.00 153 ARG A C 1
ATOM 1137 O O . ARG A 1 153 ? -40.651 27.325 3.393 1.00 80.00 153 ARG A O 1
ATOM 1144 N N . ALA A 1 154 ? -42.812 27.131 2.785 1.00 79.88 154 ALA A N 1
ATOM 1145 C CA . ALA A 1 154 ? -43.162 26.107 3.769 1.00 79.88 154 ALA A CA 1
ATOM 1146 C C . ALA A 1 154 ? -42.521 24.757 3.415 1.00 79.88 154 ALA A C 1
ATOM 1148 O O . ALA A 1 154 ? -41.911 24.127 4.270 1.00 79.88 154 ALA A O 1
ATOM 1149 N N . LEU A 1 155 ? -42.543 24.373 2.134 1.00 82.06 155 LEU A N 1
ATOM 1150 C CA . LEU A 1 155 ? -41.871 23.161 1.649 1.00 82.06 155 LEU A CA 1
ATOM 1151 C C . LEU A 1 155 ? -40.352 23.213 1.860 1.00 82.06 155 LEU A C 1
ATOM 1153 O O . LEU A 1 155 ? -39.759 22.241 2.317 1.00 82.06 155 LEU A O 1
ATOM 1157 N N . ASN A 1 156 ? -39.725 24.363 1.599 1.00 80.88 156 ASN A N 1
ATOM 1158 C CA . ASN A 1 156 ? -38.294 24.551 1.848 1.00 80.88 156 ASN A CA 1
ATOM 1159 C C . ASN A 1 156 ? -37.956 24.529 3.349 1.00 80.88 156 ASN A C 1
ATOM 1161 O O . ASN A 1 156 ? -36.897 24.028 3.725 1.00 80.88 156 ASN A O 1
ATOM 1165 N N . ALA A 1 157 ? -38.837 25.048 4.211 1.00 78.31 157 ALA A N 1
ATOM 1166 C CA . ALA A 1 157 ? -38.676 24.962 5.662 1.00 78.31 157 ALA A CA 1
ATOM 1167 C C . ALA A 1 157 ? -38.816 23.516 6.163 1.00 78.31 157 ALA A C 1
ATOM 1169 O O . ALA A 1 157 ? -37.973 23.070 6.937 1.00 78.31 157 ALA A O 1
ATOM 1170 N N . ASN A 1 158 ? -39.798 22.761 5.661 1.00 77.75 158 ASN A N 1
ATOM 1171 C CA . ASN A 1 158 ? -39.970 21.342 5.978 1.00 77.75 158 ASN A CA 1
ATOM 1172 C C . ASN A 1 158 ? -38.787 20.508 5.474 1.00 77.75 158 ASN A C 1
ATOM 1174 O O . ASN A 1 158 ? -38.264 19.692 6.224 1.00 77.75 158 ASN A O 1
ATOM 1178 N N . LEU A 1 159 ? -38.291 20.754 4.256 1.00 79.19 159 LEU A N 1
ATOM 1179 C CA . LEU A 1 159 ? -37.094 20.084 3.739 1.00 79.19 159 LEU A CA 1
ATOM 1180 C C . LEU A 1 159 ? -35.872 20.364 4.626 1.00 79.19 159 LEU A C 1
ATOM 1182 O O . LEU A 1 159 ? -35.175 19.429 5.013 1.00 79.19 159 LEU A O 1
ATOM 1186 N N . LYS A 1 160 ? -35.648 21.627 5.016 1.00 76.69 160 LYS A N 1
ATOM 1187 C CA . LYS A 1 160 ? -34.591 21.996 5.973 1.00 76.69 160 LYS A CA 1
ATOM 1188 C C . LYS A 1 160 ? -34.791 21.337 7.341 1.00 76.69 160 LYS A C 1
ATOM 1190 O O . LYS A 1 160 ? -33.817 20.885 7.929 1.00 76.69 160 LYS A O 1
ATOM 1195 N N . GLY A 1 161 ? -36.028 21.245 7.828 1.00 74.44 161 GLY A N 1
ATOM 1196 C CA . GLY A 1 161 ? -36.373 20.576 9.084 1.00 74.44 161 GLY A CA 1
ATOM 1197 C C . GLY A 1 161 ? -36.099 19.071 9.051 1.00 74.44 161 GLY A C 1
ATOM 1198 O O . GLY A 1 161 ? -35.506 18.540 9.983 1.00 74.44 161 GLY A O 1
ATOM 1199 N N . VAL A 1 162 ? -36.443 18.391 7.955 1.00 69.56 162 VAL A N 1
ATOM 1200 C CA . VAL A 1 162 ? -36.164 16.959 7.743 1.00 69.56 162 VAL A CA 1
ATOM 1201 C C . VAL A 1 162 ? -34.659 16.705 7.583 1.00 69.56 162 VAL A C 1
ATOM 1203 O O . VAL A 1 162 ? -34.148 15.709 8.094 1.00 69.56 162 VAL A O 1
ATOM 1206 N N . VAL A 1 163 ? -33.923 17.611 6.925 1.00 65.50 163 VAL A N 1
ATOM 1207 C CA . VAL A 1 163 ? -32.447 17.580 6.874 1.00 65.50 163 VAL A CA 1
ATOM 1208 C C . VAL A 1 163 ? -31.865 17.729 8.278 1.00 65.50 163 VAL A C 1
ATOM 1210 O O . VAL A 1 163 ? -31.117 16.856 8.705 1.00 65.50 163 VAL A O 1
ATOM 1213 N N . ALA A 1 164 ? -32.286 18.743 9.035 1.00 65.00 164 ALA A N 1
ATOM 1214 C CA . ALA A 1 164 ? -31.817 18.981 10.397 1.00 65.00 164 ALA A CA 1
ATOM 1215 C C . ALA A 1 164 ? -32.169 17.828 11.353 1.00 65.00 164 ALA A C 1
ATOM 1217 O O . ALA A 1 164 ? -31.350 17.452 12.183 1.00 65.00 164 ALA A O 1
ATOM 1218 N N . GLN A 1 165 ? -33.351 17.215 11.229 1.00 64.75 165 GLN A N 1
ATOM 1219 C CA . GLN A 1 165 ? -33.745 16.042 12.019 1.00 64.75 165 GLN A CA 1
ATOM 1220 C C . GLN A 1 165 ? -32.932 14.800 11.661 1.00 64.75 165 GLN A C 1
ATOM 1222 O O . GLN A 1 165 ? -32.572 14.043 12.556 1.00 64.75 165 GLN A O 1
ATOM 1227 N N . LYS A 1 166 ? -32.609 14.578 10.382 1.00 60.25 166 LYS A N 1
ATOM 1228 C CA . LYS A 1 166 ? -31.765 13.455 9.956 1.00 60.25 166 LYS A CA 1
ATOM 1229 C C . LYS A 1 166 ? -30.301 13.681 10.321 1.00 60.25 166 LYS A C 1
ATOM 1231 O O . LYS A 1 166 ? -29.642 12.731 10.717 1.00 60.25 166 LYS A O 1
ATOM 1236 N N . GLU A 1 167 ? -29.802 14.911 10.255 1.00 55.72 167 GLU A N 1
ATOM 1237 C CA . GLU A 1 167 ? -28.486 15.293 10.774 1.00 55.72 167 GLU A CA 1
ATOM 1238 C C . GLU A 1 167 ? -28.434 15.155 12.293 1.00 55.72 167 GLU A C 1
ATOM 1240 O O . GLU A 1 167 ? -27.474 14.597 12.811 1.00 55.72 167 GLU A O 1
ATOM 1245 N N . ALA A 1 168 ? -29.477 15.569 13.015 1.00 54.66 168 ALA A N 1
ATOM 1246 C CA . ALA A 1 168 ? -29.597 15.387 14.457 1.00 54.66 168 ALA A CA 1
ATOM 1247 C C . ALA A 1 168 ? -29.738 13.908 14.833 1.00 54.66 168 ALA A C 1
ATOM 1249 O O . ALA A 1 168 ? -29.106 13.487 15.791 1.00 54.66 168 ALA A O 1
ATOM 1250 N N . ALA A 1 169 ? -30.477 13.099 14.069 1.00 53.56 169 ALA A N 1
ATOM 1251 C CA . ALA A 1 169 ? -30.591 11.653 14.256 1.00 53.56 169 ALA A CA 1
ATOM 1252 C C . ALA A 1 169 ? -29.294 10.927 13.879 1.00 53.56 169 ALA A C 1
ATOM 1254 O O . ALA A 1 169 ? -28.874 10.041 14.605 1.00 53.56 169 ALA A O 1
ATOM 1255 N N . ALA A 1 170 ? -28.595 11.336 12.819 1.00 48.97 170 ALA A N 1
ATOM 1256 C CA . ALA A 1 170 ? -27.271 10.830 12.465 1.00 48.97 170 ALA A CA 1
ATOM 1257 C C . ALA A 1 170 ? -26.216 11.260 13.492 1.00 48.97 170 ALA A C 1
ATOM 1259 O O . ALA A 1 170 ? -25.312 10.492 13.796 1.00 48.97 170 ALA A O 1
ATOM 1260 N N . THR A 1 171 ? -26.350 12.450 14.078 1.00 43.66 171 THR A N 1
ATOM 1261 C CA . THR A 1 171 ? -25.507 12.954 15.172 1.00 43.66 171 THR A CA 1
ATOM 1262 C C . THR A 1 171 ? -25.839 12.263 16.493 1.00 43.66 171 THR A C 1
ATOM 1264 O O . THR A 1 171 ? -24.931 11.942 17.251 1.00 43.66 171 THR A O 1
ATOM 1267 N N . ALA A 1 172 ? -27.109 11.958 16.757 1.00 42.22 172 ALA A N 1
ATOM 1268 C CA . ALA A 1 172 ? -27.582 11.197 17.911 1.00 42.22 172 ALA A CA 1
ATOM 1269 C C . ALA A 1 172 ? -27.220 9.714 17.792 1.00 42.22 172 ALA A C 1
ATOM 1271 O O . ALA A 1 172 ? -26.841 9.104 18.780 1.00 42.22 172 ALA A O 1
ATOM 1272 N N . GLN A 1 173 ? -27.240 9.149 16.587 1.00 39.19 173 GLN A N 1
ATOM 1273 C CA . GLN A 1 173 ? -26.798 7.789 16.295 1.00 39.19 173 GLN A CA 1
ATOM 1274 C C . GLN A 1 173 ? -25.268 7.700 16.263 1.00 39.19 173 GLN A C 1
ATOM 1276 O O . GLN A 1 173 ? -24.717 6.714 16.741 1.00 39.19 173 GLN A O 1
ATOM 1281 N N . ARG A 1 174 ? -24.566 8.767 15.843 1.00 41.41 174 ARG A N 1
ATOM 1282 C CA . ARG A 1 174 ? -23.124 8.952 16.084 1.00 41.41 174 ARG A CA 1
ATOM 1283 C C . ARG A 1 174 ? -22.822 9.042 17.581 1.00 41.41 174 ARG A C 1
ATOM 1285 O O . ARG A 1 174 ? -21.902 8.367 18.018 1.00 41.41 174 ARG A O 1
ATOM 1292 N N . ARG A 1 175 ? -23.612 9.781 18.372 1.00 35.09 175 ARG A N 1
ATOM 1293 C CA . ARG A 1 175 ? -23.503 9.867 19.844 1.00 35.09 175 ARG A CA 1
ATOM 1294 C C . ARG A 1 175 ? -23.814 8.538 20.542 1.00 35.09 175 ARG A C 1
ATOM 1296 O O . ARG A 1 175 ? -23.080 8.162 21.443 1.00 35.09 175 ARG A O 1
ATOM 1303 N N . ALA A 1 176 ? -24.820 7.792 20.090 1.00 36.50 176 ALA A N 1
ATOM 1304 C CA . ALA A 1 176 ? -25.141 6.454 20.590 1.00 36.50 176 ALA A CA 1
ATOM 1305 C C . ALA A 1 176 ? -24.077 5.415 20.184 1.00 36.50 176 ALA A C 1
ATOM 1307 O O . ALA A 1 176 ? -23.789 4.502 20.947 1.00 36.50 176 ALA A O 1
ATOM 1308 N N . SER A 1 177 ? -23.422 5.591 19.028 1.00 45.34 177 SER A N 1
ATOM 1309 C CA . SER A 1 177 ? -22.216 4.835 18.645 1.00 45.34 177 SER A CA 1
ATOM 1310 C C . SER A 1 177 ? -20.925 5.333 19.316 1.00 45.34 177 SER A C 1
ATOM 1312 O O . SER A 1 177 ? -19.875 4.718 19.146 1.00 45.34 177 SER A O 1
ATOM 1314 N N . ALA A 1 178 ? -20.995 6.447 20.053 1.00 46.78 178 ALA A N 1
ATOM 1315 C CA . ALA A 1 178 ? -19.882 7.103 20.736 1.00 46.78 178 ALA A CA 1
ATOM 1316 C C . ALA A 1 178 ? -19.921 6.911 22.259 1.00 46.78 178 ALA A C 1
ATOM 1318 O O . ALA A 1 178 ? -19.267 7.664 22.981 1.00 46.78 178 ALA A O 1
ATOM 1319 N N . VAL A 1 179 ? -20.624 5.890 22.760 1.00 60.47 179 VAL A N 1
ATOM 1320 C CA . VAL A 1 179 ? -20.273 5.343 24.074 1.00 60.47 179 VAL A CA 1
ATOM 1321 C C . VAL A 1 179 ? -18.920 4.668 23.888 1.00 60.47 179 VAL A C 1
ATOM 1323 O O . VAL A 1 179 ? -18.824 3.539 23.405 1.00 60.47 179 VAL A O 1
ATOM 1326 N N . ARG A 1 180 ? -17.848 5.413 24.172 1.00 75.69 180 ARG A N 1
ATOM 1327 C CA . ARG A 1 180 ? -16.526 4.811 24.310 1.00 75.69 180 ARG A CA 1
ATOM 1328 C C . ARG A 1 180 ? -16.639 3.764 25.418 1.00 75.69 180 ARG A C 1
ATOM 1330 O O . ARG A 1 180 ? -17.265 4.068 26.434 1.00 75.69 180 ARG A O 1
ATOM 1337 N N . PRO A 1 181 ? -16.090 2.556 25.229 1.00 88.88 181 PRO A N 1
ATOM 1338 C CA . PRO A 1 181 ? -16.092 1.553 26.280 1.00 88.88 181 PRO A CA 1
ATOM 1339 C C . PRO A 1 181 ? -15.502 2.159 27.552 1.00 88.88 181 PRO A C 1
ATOM 1341 O O . PRO A 1 181 ? -14.446 2.797 27.511 1.00 88.88 181 PRO A O 1
ATOM 1344 N N . GLU A 1 182 ? -16.225 2.005 28.654 1.00 91.88 182 GLU A N 1
ATOM 1345 C CA . GLU A 1 182 ? -15.748 2.404 29.968 1.00 91.88 182 GLU A CA 1
ATOM 1346 C C . GLU A 1 182 ? -14.849 1.298 30.524 1.00 91.88 182 GLU A C 1
ATOM 1348 O O . GLU A 1 182 ? -15.211 0.123 30.488 1.00 91.88 182 GLU A O 1
ATOM 1353 N N . ILE A 1 183 ? -13.666 1.671 31.003 1.00 94.25 183 ILE A N 1
ATOM 1354 C CA . ILE A 1 183 ? -12.687 0.763 31.594 1.00 94.25 183 ILE A CA 1
ATOM 1355 C C . ILE A 1 183 ? -12.437 1.227 33.024 1.00 94.25 183 ILE A C 1
ATOM 1357 O O . ILE A 1 183 ? -11.819 2.272 33.254 1.00 94.25 183 ILE A O 1
ATOM 1361 N N . ASN A 1 184 ? -12.913 0.435 33.985 1.00 92.62 184 ASN A N 1
ATOM 1362 C CA . ASN A 1 184 ? -12.645 0.665 35.399 1.00 92.62 184 ASN A CA 1
ATOM 1363 C C . ASN A 1 184 ? -11.245 0.143 35.760 1.00 92.62 184 ASN A C 1
ATOM 1365 O O . ASN A 1 184 ? -10.922 -1.014 35.471 1.00 92.62 184 ASN A O 1
ATOM 1369 N N . VAL A 1 185 ? -10.429 0.986 36.395 1.00 93.94 185 VAL A N 1
ATOM 1370 C CA . VAL A 1 185 ? -9.067 0.662 36.853 1.00 93.94 185 VAL A CA 1
ATOM 1371 C C . VAL A 1 185 ? -8.951 0.497 38.371 1.00 93.94 185 VAL A C 1
ATOM 1373 O O . VAL A 1 185 ? -7.934 -0.003 38.850 1.00 93.94 185 VAL A O 1
ATOM 1376 N N . GLY A 1 186 ? -9.962 0.910 39.140 1.00 87.81 186 GLY A N 1
ATOM 1377 C CA . GLY A 1 186 ? -9.944 0.862 40.603 1.00 87.81 186 GLY A CA 1
ATOM 1378 C C . GLY A 1 186 ? -10.049 -0.567 41.132 1.00 87.81 186 GLY A C 1
ATOM 1379 O O . GLY A 1 186 ? -10.903 -1.324 40.688 1.00 87.81 186 GLY A O 1
ATOM 1380 N N . ASN A 1 187 ? -9.186 -0.945 42.084 1.00 86.06 187 ASN A N 1
ATOM 1381 C CA . ASN A 1 187 ? -9.168 -2.269 42.730 1.00 86.06 187 ASN A CA 1
ATOM 1382 C C . ASN A 1 187 ? -9.109 -3.469 41.760 1.00 86.06 187 ASN A C 1
ATOM 1384 O O . ASN A 1 187 ? -9.587 -4.561 42.075 1.00 86.06 187 ASN A O 1
ATOM 1388 N N . ARG A 1 188 ? -8.505 -3.295 40.576 1.00 90.62 188 ARG A N 1
ATOM 1389 C CA . ARG A 1 188 ? -8.395 -4.343 39.551 1.00 90.62 188 ARG A CA 1
ATOM 1390 C C . ARG A 1 188 ? -6.953 -4.683 39.213 1.00 90.62 188 ARG A C 1
ATOM 1392 O O . ARG A 1 188 ? -6.046 -3.863 39.302 1.00 90.62 188 ARG A O 1
ATOM 1399 N N . GLN A 1 189 ? -6.757 -5.928 38.789 1.00 94.81 189 GLN A N 1
ATOM 1400 C CA . GLN A 1 189 ? -5.473 -6.416 38.300 1.00 94.81 189 GLN A CA 1
ATOM 1401 C C . GLN A 1 189 ? -5.171 -5.850 36.907 1.00 94.81 189 GLN A C 1
ATOM 1403 O O . GLN A 1 189 ? -6.050 -5.812 36.042 1.00 94.81 189 GLN A O 1
ATOM 1408 N N . LEU A 1 190 ? -3.910 -5.478 36.661 1.00 93.62 190 LEU A N 1
ATOM 1409 C CA . LEU A 1 190 ? -3.487 -4.839 35.409 1.00 93.62 190 LEU A CA 1
ATOM 1410 C C . LEU A 1 190 ? -3.806 -5.685 34.165 1.00 93.62 190 LEU A C 1
ATOM 1412 O O . LEU A 1 190 ? -4.228 -5.135 33.153 1.00 93.62 190 LEU A O 1
ATOM 1416 N N . TRP A 1 191 ? -3.673 -7.013 34.238 1.00 94.75 191 TRP A N 1
ATOM 1417 C CA . TRP A 1 191 ? -3.957 -7.902 33.102 1.00 94.75 191 TRP A CA 1
ATOM 1418 C C . TRP A 1 191 ? -5.414 -7.796 32.615 1.00 94.75 191 TRP A C 1
ATOM 1420 O O . TRP A 1 191 ? -5.675 -7.882 31.412 1.00 94.75 191 TRP A O 1
ATOM 1430 N N . ALA A 1 192 ? -6.365 -7.575 33.529 1.00 95.50 192 ALA A N 1
ATOM 1431 C CA . ALA A 1 192 ? -7.779 -7.444 33.194 1.00 95.50 192 ALA A CA 1
ATOM 1432 C C . ALA A 1 192 ? -8.045 -6.095 32.510 1.00 95.50 192 ALA A C 1
ATOM 1434 O O . ALA A 1 192 ? -8.690 -6.046 31.463 1.00 95.50 192 ALA A O 1
ATOM 1435 N N . ILE A 1 193 ? -7.444 -5.025 33.042 1.00 96.75 193 ILE A N 1
ATOM 1436 C CA . ILE A 1 193 ? -7.487 -3.673 32.464 1.00 96.75 193 ILE A CA 1
ATOM 1437 C C . ILE A 1 193 ? -6.903 -3.678 31.043 1.00 96.75 193 ILE A C 1
ATOM 1439 O O . ILE A 1 193 ? -7.513 -3.160 30.109 1.00 96.75 193 ILE A O 1
ATOM 1443 N N . VAL A 1 194 ? -5.739 -4.310 30.857 1.00 97.12 194 VAL A N 1
ATOM 1444 C CA . VAL A 1 194 ? -5.090 -4.474 29.548 1.00 97.12 194 VAL A CA 1
ATOM 1445 C C . VAL A 1 194 ? -5.995 -5.232 28.577 1.00 97.12 194 VAL A C 1
ATOM 1447 O O . VAL A 1 194 ? -6.110 -4.841 27.417 1.00 97.12 194 VAL A O 1
ATOM 1450 N N . THR A 1 195 ? -6.654 -6.299 29.029 1.00 95.94 195 THR A N 1
ATOM 1451 C CA . THR A 1 195 ? -7.533 -7.115 28.179 1.00 95.94 195 THR A CA 1
ATOM 1452 C C . THR A 1 195 ? -8.708 -6.298 27.638 1.00 95.94 195 THR A C 1
ATOM 1454 O O . THR A 1 195 ? -8.964 -6.318 26.432 1.00 95.94 195 THR A O 1
ATOM 1457 N N . GLU A 1 196 ? -9.375 -5.524 28.493 1.00 96.12 196 GLU A N 1
ATOM 1458 C CA . GLU A 1 196 ? -10.470 -4.631 28.089 1.00 96.12 196 GLU A CA 1
ATOM 1459 C C . GLU A 1 196 ? -9.983 -3.505 27.176 1.00 96.12 196 GLU A C 1
ATOM 1461 O O . GLU A 1 196 ? -10.595 -3.227 26.143 1.00 96.12 196 GLU A O 1
ATOM 1466 N N . ALA A 1 197 ? -8.825 -2.915 27.482 1.00 97.00 197 ALA A N 1
ATOM 1467 C CA . ALA A 1 197 ? -8.211 -1.898 26.638 1.00 97.00 197 ALA A CA 1
ATOM 1468 C C . ALA A 1 197 ? -7.903 -2.429 25.231 1.00 97.00 197 ALA A C 1
ATOM 1470 O O . ALA A 1 197 ? -8.166 -1.751 24.235 1.00 97.00 197 ALA A O 1
ATOM 1471 N N . ARG A 1 198 ? -7.380 -3.658 25.117 1.00 96.88 198 ARG A N 1
ATOM 1472 C CA . ARG A 1 198 ? -7.119 -4.310 23.823 1.00 96.88 198 ARG A CA 1
ATOM 1473 C C . ARG A 1 198 ? -8.407 -4.480 23.028 1.00 96.88 198 ARG A C 1
ATOM 1475 O O . ARG A 1 198 ? -8.425 -4.169 21.839 1.00 96.88 198 ARG A O 1
ATOM 1482 N N . GLN A 1 199 ? -9.484 -4.926 23.671 1.00 95.38 199 GLN A N 1
ATOM 1483 C CA . GLN A 1 199 ? -10.790 -5.066 23.022 1.00 95.38 199 GLN A CA 1
ATOM 1484 C C . GLN A 1 199 ? -11.323 -3.714 22.534 1.00 95.38 199 GLN A C 1
ATOM 1486 O O . GLN A 1 199 ? -11.722 -3.607 21.373 1.00 95.38 199 GLN A O 1
ATOM 1491 N N . ALA A 1 200 ? -11.255 -2.677 23.372 1.00 95.19 200 ALA A N 1
ATOM 1492 C CA . ALA A 1 200 ? -11.659 -1.320 23.020 1.00 95.19 200 ALA A CA 1
ATOM 1493 C C . ALA A 1 200 ? -10.907 -0.796 21.785 1.00 95.19 200 ALA A C 1
ATOM 1495 O O . ALA A 1 200 ? -11.526 -0.325 20.828 1.00 95.19 200 ALA A O 1
ATOM 1496 N N . VAL A 1 201 ? -9.577 -0.942 21.764 1.00 96.56 201 VAL A N 1
ATOM 1497 C CA . VAL A 1 201 ? -8.733 -0.484 20.651 1.00 96.56 201 VAL A CA 1
ATOM 1498 C C . VAL A 1 201 ? -8.973 -1.293 19.376 1.00 96.56 201 VAL A C 1
ATOM 1500 O O . VAL A 1 201 ? -9.059 -0.706 18.300 1.00 96.56 201 VAL A O 1
ATOM 1503 N N . VAL A 1 202 ? -9.136 -2.617 19.457 1.00 96.31 202 VAL A N 1
ATOM 1504 C CA . VAL A 1 202 ? -9.443 -3.454 18.281 1.00 96.31 202 VAL A CA 1
ATOM 1505 C C . VAL A 1 202 ? -10.798 -3.071 17.678 1.00 96.31 202 VAL A C 1
ATOM 1507 O O . VAL A 1 202 ? -10.901 -2.866 16.468 1.00 96.31 202 VAL A O 1
ATOM 1510 N N . GLN A 1 203 ? -11.828 -2.887 18.510 1.00 93.50 203 GLN A N 1
ATOM 1511 C CA . GLN A 1 203 ? -13.149 -2.442 18.053 1.00 93.50 203 GLN A CA 1
ATOM 1512 C C . GLN A 1 203 ? -13.104 -1.037 17.439 1.00 93.50 203 GLN A C 1
ATOM 1514 O O . GLN A 1 203 ? -13.749 -0.774 16.420 1.00 93.50 203 GLN A O 1
ATOM 1519 N N . ALA A 1 204 ? -12.329 -0.130 18.036 1.00 93.69 204 ALA A N 1
ATOM 1520 C CA . ALA A 1 204 ? -12.084 1.191 17.479 1.00 93.69 204 ALA A CA 1
ATOM 1521 C C . ALA A 1 204 ? -11.382 1.128 16.126 1.00 93.69 204 ALA A C 1
ATOM 1523 O O . ALA A 1 204 ? -11.765 1.841 15.196 1.00 93.69 204 ALA A O 1
ATOM 1524 N N . ASN A 1 205 ? -10.401 0.241 15.983 1.00 96.50 205 ASN A N 1
ATOM 1525 C CA . ASN A 1 205 ? -9.634 0.118 14.760 1.00 96.50 205 ASN A CA 1
ATOM 1526 C C . ASN A 1 205 ? -10.488 -0.323 13.564 1.00 96.50 205 ASN A C 1
ATOM 1528 O O . ASN A 1 205 ? -10.310 0.188 12.464 1.00 96.50 205 ASN A O 1
ATOM 1532 N N . GLU A 1 206 ? -11.485 -1.185 13.772 1.00 93.56 206 GLU A N 1
ATOM 1533 C CA . GLU A 1 206 ? -12.462 -1.541 12.730 1.00 93.56 206 GLU A CA 1
ATOM 1534 C C . GLU A 1 206 ? -13.268 -0.325 12.234 1.00 93.56 206 GLU A C 1
ATOM 1536 O O . GLU A 1 206 ? -13.683 -0.266 11.074 1.00 93.56 206 GLU A O 1
ATOM 1541 N N . ARG A 1 207 ? -13.509 0.679 13.089 1.00 91.12 207 ARG A N 1
ATOM 1542 C CA . ARG A 1 207 ? -14.116 1.953 12.664 1.00 91.12 207 ARG A CA 1
ATOM 1543 C C . ARG A 1 207 ? -13.110 2.819 11.908 1.00 91.12 207 ARG A C 1
ATOM 1545 O O . ARG A 1 207 ? -13.454 3.345 10.853 1.00 91.12 207 ARG A O 1
ATOM 1552 N N . ARG A 1 208 ? -11.876 2.923 12.415 1.00 93.69 208 ARG A N 1
ATOM 1553 C CA . ARG A 1 208 ? -10.784 3.689 11.790 1.00 93.69 208 ARG A CA 1
ATOM 1554 C C . ARG A 1 208 ? -10.469 3.187 10.384 1.00 93.69 208 ARG A C 1
ATOM 1556 O O . ARG A 1 208 ? -10.403 3.992 9.465 1.00 93.69 208 ARG A O 1
ATOM 1563 N N . MET A 1 209 ? -10.357 1.870 10.196 1.00 94.44 209 MET A N 1
ATOM 1564 C CA . MET A 1 209 ? -10.143 1.251 8.883 1.00 94.44 209 MET A CA 1
ATOM 1565 C C . MET A 1 209 ? -11.277 1.585 7.915 1.00 94.44 209 MET A C 1
ATOM 1567 O O . MET A 1 209 ? -11.014 2.073 6.824 1.00 94.44 209 MET A O 1
ATOM 1571 N N . ARG A 1 210 ? -12.540 1.400 8.325 1.00 90.56 210 ARG A N 1
ATOM 1572 C CA . ARG A 1 210 ? -13.699 1.729 7.476 1.00 90.56 210 ARG A CA 1
ATOM 1573 C C . ARG A 1 210 ? -13.737 3.205 7.074 1.00 90.56 210 ARG A C 1
ATOM 1575 O O . ARG A 1 210 ? -14.028 3.508 5.918 1.00 90.56 210 ARG A O 1
ATOM 1582 N N . ALA A 1 211 ? -13.441 4.106 8.010 1.00 89.00 211 ALA A N 1
ATOM 1583 C CA . ALA A 1 211 ? -13.364 5.536 7.732 1.00 89.00 211 ALA A CA 1
ATOM 1584 C C . ALA A 1 211 ? -12.226 5.846 6.749 1.00 89.00 211 ALA A C 1
ATOM 1586 O O . ALA A 1 211 ? -12.475 6.449 5.709 1.00 89.00 211 ALA A O 1
ATOM 1587 N N . ALA A 1 212 ? -11.018 5.341 7.015 1.00 90.94 212 ALA A N 1
ATOM 1588 C CA . ALA A 1 212 ? -9.853 5.550 6.163 1.00 90.94 212 ALA A CA 1
ATOM 1589 C C . ALA A 1 212 ? -10.082 5.059 4.724 1.00 90.94 212 ALA A C 1
ATOM 1591 O O . ALA A 1 212 ? -9.759 5.771 3.783 1.00 90.94 212 ALA A O 1
ATOM 1592 N N . SER A 1 213 ? -10.729 3.904 4.538 1.00 88.75 213 SER A N 1
ATOM 1593 C CA . SER A 1 213 ? -11.019 3.347 3.208 1.00 88.75 213 SER A CA 1
ATOM 1594 C C . SER A 1 213 ? -12.077 4.112 2.402 1.00 88.75 213 SER A C 1
ATOM 1596 O O . SER A 1 213 ? -12.252 3.825 1.222 1.00 88.75 213 SER A O 1
ATOM 1598 N N . THR A 1 214 ? -12.826 5.038 3.010 1.00 84.44 214 THR A N 1
ATOM 1599 C CA . THR A 1 214 ? -13.954 5.721 2.343 1.00 84.44 214 THR A CA 1
ATOM 1600 C C . THR A 1 214 ? -13.848 7.242 2.339 1.00 84.44 214 THR A C 1
ATOM 1602 O O . THR A 1 214 ? -14.324 7.878 1.404 1.00 84.44 214 THR A O 1
ATOM 1605 N N . GLN A 1 215 ? -13.254 7.830 3.375 1.00 79.06 215 GLN A N 1
ATOM 1606 C CA . GLN A 1 215 ? -13.255 9.274 3.636 1.00 79.06 215 GLN A CA 1
ATOM 1607 C C . GLN A 1 215 ? -11.840 9.830 3.867 1.00 79.06 215 GLN A C 1
ATOM 1609 O O . GLN A 1 215 ? -11.692 11.018 4.148 1.00 79.06 215 GLN A O 1
ATOM 1614 N N . GLY A 1 216 ? -10.803 8.990 3.760 1.00 82.50 216 GLY A N 1
ATOM 1615 C CA . GLY A 1 216 ? -9.449 9.326 4.196 1.00 82.50 216 GLY A CA 1
ATOM 1616 C C . GLY A 1 216 ? -9.324 9.361 5.723 1.00 82.50 216 GLY A C 1
ATOM 1617 O O . GLY A 1 216 ? -10.242 8.987 6.459 1.00 82.50 216 GLY A O 1
ATOM 1618 N N . PHE A 1 217 ? -8.161 9.777 6.226 1.00 87.75 217 PHE A N 1
ATOM 1619 C CA . PHE A 1 217 ? -7.876 9.787 7.661 1.00 87.75 217 PHE A CA 1
ATOM 1620 C C . PHE A 1 217 ? -6.938 10.931 8.063 1.00 87.75 217 PHE A C 1
ATOM 1622 O O . PHE A 1 217 ? -6.083 11.365 7.296 1.00 87.75 217 PHE A O 1
ATOM 1629 N N . ALA A 1 218 ? -7.075 11.380 9.311 1.00 87.31 218 ALA A N 1
ATOM 1630 C CA . ALA A 1 218 ? -6.058 12.165 10.004 1.00 87.31 218 ALA A CA 1
ATOM 1631 C C . ALA A 1 218 ? -5.192 11.234 10.864 1.00 87.31 218 ALA A C 1
ATOM 1633 O O . ALA A 1 218 ? -5.689 10.218 11.354 1.00 87.31 218 ALA A O 1
ATOM 1634 N N . ASN A 1 219 ? -3.928 11.598 11.108 1.00 87.12 219 ASN A N 1
ATOM 1635 C CA . ASN A 1 219 ? -2.975 10.760 11.853 1.00 87.12 219 ASN A CA 1
ATOM 1636 C C . ASN A 1 219 ? -3.508 10.306 13.228 1.00 87.12 219 ASN A C 1
ATOM 1638 O O . ASN A 1 219 ? -3.316 9.162 13.628 1.00 87.12 219 ASN A O 1
ATOM 1642 N N . GLU A 1 220 ? -4.267 11.146 13.935 1.00 86.62 220 GLU A N 1
ATOM 1643 C CA . GLU A 1 220 ? -4.834 10.799 15.249 1.00 86.62 220 GLU A CA 1
ATOM 1644 C C . GLU A 1 220 ? -5.898 9.689 15.210 1.00 86.62 220 GLU A C 1
ATOM 1646 O O . GLU A 1 220 ? -6.064 8.951 16.190 1.00 86.62 220 GLU A O 1
ATOM 1651 N N . ALA A 1 221 ? -6.600 9.573 14.081 1.00 88.50 221 ALA A N 1
ATOM 1652 C CA . ALA A 1 221 ? -7.669 8.610 13.823 1.00 88.50 221 ALA A CA 1
ATOM 1653 C C . ALA A 1 221 ? -7.235 7.507 12.846 1.00 88.50 221 ALA A C 1
ATOM 1655 O O . ALA A 1 221 ? -8.061 6.708 12.402 1.00 88.50 221 ALA A O 1
ATOM 1656 N N . ALA A 1 222 ? -5.951 7.460 12.494 1.00 94.00 222 ALA A N 1
ATOM 1657 C CA . ALA A 1 222 ? -5.477 6.561 11.465 1.00 94.00 222 ALA A CA 1
ATOM 1658 C C . ALA A 1 222 ? -5.521 5.093 11.924 1.00 94.00 222 ALA A C 1
ATOM 1660 O O . ALA A 1 222 ? -5.329 4.820 13.122 1.00 94.00 222 ALA A O 1
ATOM 1661 N N . PRO A 1 223 ? -5.759 4.153 10.992 1.00 96.44 223 PRO A N 1
ATOM 1662 C CA . PRO A 1 223 ? -5.756 2.725 11.273 1.00 96.44 223 PRO A CA 1
ATOM 1663 C C . PRO A 1 223 ? -4.454 2.221 11.901 1.00 96.44 223 PRO A C 1
ATOM 1665 O O . PRO A 1 223 ? -3.362 2.680 11.570 1.00 96.44 223 PRO A O 1
ATOM 1668 N N . LEU A 1 224 ? -4.595 1.241 12.785 1.00 97.44 224 LEU A N 1
ATOM 1669 C CA . LEU A 1 224 ? -3.529 0.536 13.484 1.00 97.44 224 LEU A CA 1
ATOM 1670 C C . LEU A 1 224 ? -3.346 -0.862 12.892 1.00 97.44 224 LEU A C 1
ATOM 1672 O O . LEU A 1 224 ? -4.321 -1.532 12.544 1.00 97.44 224 LEU A O 1
ATOM 1676 N N . PHE A 1 225 ? -2.104 -1.319 12.832 1.00 96.81 225 PHE A N 1
ATOM 1677 C CA . PHE A 1 225 ? -1.713 -2.581 12.219 1.00 96.81 225 PHE A CA 1
ATOM 1678 C C . PHE A 1 225 ? -0.593 -3.251 13.001 1.00 96.81 225 PHE A C 1
ATOM 1680 O O . PHE A 1 225 ? 0.135 -2.608 13.756 1.00 96.81 225 PHE A O 1
ATOM 1687 N N . ILE A 1 226 ? -0.420 -4.546 12.764 1.00 94.44 226 ILE A N 1
ATOM 1688 C CA . ILE A 1 226 ? 0.795 -5.260 13.149 1.00 94.44 226 ILE A CA 1
ATOM 1689 C C . ILE A 1 226 ? 1.706 -5.341 11.931 1.00 94.44 226 ILE A C 1
ATOM 1691 O O . ILE A 1 226 ? 1.299 -5.831 10.879 1.00 94.44 226 ILE A O 1
ATOM 1695 N N . ARG A 1 227 ? 2.950 -4.884 12.056 1.00 91.31 227 ARG A N 1
ATOM 1696 C CA . ARG A 1 227 ? 3.956 -5.037 11.002 1.00 91.31 227 ARG A CA 1
ATOM 1697 C C . ARG A 1 227 ? 5.147 -5.807 11.542 1.00 91.31 227 ARG A C 1
ATOM 1699 O O . ARG A 1 227 ? 5.844 -5.340 12.439 1.00 91.31 227 ARG A O 1
ATOM 1706 N N . GLY A 1 228 ? 5.364 -7.005 11.001 1.00 86.31 228 GLY A N 1
ATOM 1707 C CA . GLY A 1 228 ? 6.297 -7.956 11.599 1.00 86.31 228 GLY A CA 1
ATOM 1708 C C . GLY A 1 228 ? 5.835 -8.315 13.010 1.00 86.31 228 GLY A C 1
ATOM 1709 O O . GLY A 1 228 ? 4.794 -8.943 13.174 1.00 86.31 228 GLY A O 1
ATOM 1710 N N . ASN A 1 229 ? 6.586 -7.881 14.019 1.00 83.00 229 ASN A N 1
ATOM 1711 C CA . ASN A 1 229 ? 6.256 -8.044 15.436 1.00 83.00 229 ASN A CA 1
ATOM 1712 C C . ASN A 1 229 ? 5.927 -6.722 16.157 1.00 83.00 229 ASN A C 1
ATOM 1714 O O . ASN A 1 229 ? 5.775 -6.729 17.376 1.00 83.00 229 ASN A O 1
ATOM 1718 N N . ALA A 1 230 ? 5.844 -5.603 15.433 1.00 88.88 230 ALA A N 1
ATOM 1719 C CA . ALA A 1 230 ? 5.671 -4.275 16.011 1.00 88.88 230 ALA A CA 1
ATOM 1720 C C . ALA A 1 230 ? 4.269 -3.708 15.756 1.00 88.88 230 ALA A C 1
ATOM 1722 O O . ALA A 1 230 ? 3.649 -3.959 14.717 1.00 88.88 230 ALA A O 1
ATOM 1723 N N . LEU A 1 231 ? 3.791 -2.900 16.705 1.00 94.06 231 LEU A N 1
ATOM 1724 C CA . LEU A 1 231 ? 2.590 -2.093 16.536 1.00 94.06 231 LEU A CA 1
ATOM 1725 C C . LEU A 1 231 ? 2.904 -0.896 15.630 1.00 94.06 231 LEU A C 1
ATOM 1727 O O . LEU A 1 231 ? 3.792 -0.092 15.919 1.00 94.06 231 LEU A O 1
ATOM 1731 N N . ALA A 1 232 ? 2.152 -0.775 14.544 1.00 94.06 232 ALA A N 1
ATOM 1732 C CA . ALA A 1 232 ? 2.292 0.283 13.561 1.00 94.06 232 ALA A CA 1
ATOM 1733 C C . ALA A 1 232 ? 0.969 1.023 13.362 1.00 94.06 232 ALA A C 1
ATOM 1735 O O . ALA A 1 232 ? -0.116 0.499 13.613 1.00 94.06 232 ALA A O 1
ATOM 1736 N N . GLN A 1 233 ? 1.064 2.247 12.871 1.00 94.94 233 GLN A N 1
ATOM 1737 C CA . GLN A 1 233 ? -0.066 3.069 12.481 1.00 94.94 233 GLN A CA 1
ATOM 1738 C C . GLN A 1 233 ? 0.138 3.548 11.044 1.00 94.94 233 GLN A C 1
ATOM 1740 O O . GLN A 1 233 ? 1.258 3.852 10.630 1.00 94.94 233 GLN A O 1
ATOM 1745 N N . LEU A 1 234 ? -0.949 3.623 10.277 1.00 94.44 234 LEU A N 1
ATOM 1746 C CA . LEU A 1 234 ? -0.931 4.327 9.002 1.00 94.44 234 LEU A CA 1
ATOM 1747 C C . LEU A 1 234 ? -0.697 5.815 9.263 1.00 94.44 234 LEU A C 1
ATOM 1749 O O . LEU A 1 234 ? -1.412 6.430 10.043 1.00 94.44 234 LEU A O 1
ATOM 1753 N N . ALA A 1 235 ? 0.293 6.404 8.619 1.00 91.75 235 ALA A N 1
ATOM 1754 C CA . ALA A 1 235 ? 0.600 7.814 8.767 1.00 91.75 235 ALA A CA 1
ATOM 1755 C C . ALA A 1 235 ? 0.508 8.494 7.409 1.00 91.75 235 ALA A C 1
ATOM 1757 O O . ALA A 1 235 ? 0.946 7.945 6.402 1.00 91.75 235 ALA A O 1
ATOM 1758 N N . GLN A 1 236 ? -0.043 9.699 7.403 1.00 87.81 236 GLN A N 1
ATOM 1759 C CA . GLN A 1 236 ? -0.075 10.608 6.272 1.00 87.81 236 GLN A CA 1
ATOM 1760 C C . GLN A 1 236 ? 0.930 11.731 6.567 1.00 87.81 236 GLN A C 1
ATOM 1762 O O . GLN A 1 236 ? 0.598 12.661 7.310 1.00 87.81 236 GLN A O 1
ATOM 1767 N N . PRO A 1 237 ? 2.169 11.657 6.046 1.00 82.56 237 PRO A N 1
ATOM 1768 C CA . PRO A 1 237 ? 3.097 12.774 6.134 1.00 82.56 237 PRO A CA 1
ATOM 1769 C C . PRO A 1 237 ? 2.626 13.903 5.209 1.00 82.56 237 PRO A C 1
ATOM 1771 O O . PRO A 1 237 ? 1.913 13.670 4.221 1.00 82.56 237 PRO A O 1
ATOM 1774 N N . GLU A 1 238 ? 2.998 15.142 5.534 1.00 76.25 238 GLU A N 1
ATOM 1775 C CA . GLU A 1 238 ? 2.611 16.308 4.739 1.00 76.25 238 GLU A CA 1
ATOM 1776 C C . GLU A 1 238 ? 3.093 16.165 3.296 1.00 76.25 238 GLU A C 1
ATOM 1778 O O . GLU A 1 238 ? 4.274 15.959 3.041 1.00 76.25 238 GLU A O 1
ATOM 1783 N N . LYS A 1 239 ? 2.170 16.282 2.334 1.00 69.75 239 LYS A N 1
ATOM 1784 C CA . LYS A 1 239 ? 2.451 16.182 0.890 1.00 69.75 239 LYS A CA 1
ATOM 1785 C C . LYS A 1 239 ? 3.102 14.860 0.444 1.00 69.75 239 LYS A C 1
ATOM 1787 O O . LYS A 1 239 ? 3.438 14.739 -0.733 1.00 69.75 239 LYS A O 1
ATOM 1792 N N . GLU A 1 240 ? 3.195 13.836 1.293 1.00 76.19 240 GLU A N 1
ATOM 1793 C CA . GLU A 1 240 ? 3.762 12.516 0.969 1.00 76.19 240 GLU A CA 1
ATOM 1794 C C . GLU A 1 240 ? 2.687 11.432 0.781 1.00 76.19 240 GLU A C 1
ATOM 1796 O O . GLU A 1 240 ? 1.491 11.694 0.916 1.00 76.19 240 GLU A O 1
ATOM 1801 N N . ALA A 1 241 ? 3.078 10.240 0.318 1.00 76.88 241 ALA A N 1
ATOM 1802 C CA . ALA A 1 241 ? 2.172 9.090 0.287 1.00 76.88 241 ALA A CA 1
ATOM 1803 C C . ALA A 1 241 ? 2.025 8.545 1.708 1.00 76.88 241 ALA A C 1
ATOM 1805 O O . ALA A 1 241 ? 2.966 8.687 2.494 1.00 76.88 241 ALA A O 1
ATOM 1806 N N . PRO A 1 242 ? 0.905 7.885 2.038 1.00 84.62 242 PRO A N 1
ATOM 1807 C CA . PRO A 1 242 ? 0.823 7.178 3.297 1.00 84.62 242 PRO A CA 1
ATOM 1808 C C . PRO A 1 242 ? 1.937 6.154 3.468 1.00 84.62 242 PRO A C 1
ATOM 1810 O O . PRO A 1 242 ? 2.315 5.449 2.530 1.00 84.62 242 PRO A O 1
ATOM 1813 N N . ILE A 1 243 ? 2.434 6.077 4.693 1.00 89.88 243 ILE A N 1
ATOM 1814 C CA . ILE A 1 243 ? 3.455 5.129 5.134 1.00 89.88 243 ILE A CA 1
ATOM 1815 C C . ILE A 1 243 ? 2.954 4.389 6.371 1.00 89.88 243 ILE A C 1
ATOM 1817 O O . ILE A 1 243 ? 1.968 4.787 6.993 1.00 89.88 243 ILE A O 1
ATOM 1821 N N . LEU A 1 244 ? 3.656 3.329 6.761 1.00 91.38 244 LEU A N 1
ATOM 1822 C CA . LEU A 1 244 ? 3.493 2.750 8.092 1.00 91.38 244 LEU A CA 1
ATOM 1823 C C . LEU A 1 244 ? 4.550 3.339 9.018 1.00 91.38 244 LEU A C 1
ATOM 1825 O O . LEU A 1 244 ? 5.739 3.288 8.715 1.00 91.38 244 LEU A O 1
ATOM 1829 N N . ALA A 1 245 ? 4.102 3.883 10.143 1.00 89.69 245 ALA A N 1
ATOM 1830 C CA . ALA A 1 245 ? 4.959 4.386 11.203 1.00 89.69 245 ALA A CA 1
ATOM 1831 C C . ALA A 1 245 ? 4.850 3.474 12.429 1.00 89.69 245 ALA A C 1
ATOM 1833 O O . ALA A 1 245 ? 3.749 3.107 12.841 1.00 89.69 245 ALA A O 1
ATOM 1834 N N . GLU A 1 246 ? 5.986 3.109 13.019 1.00 89.62 246 GLU A N 1
ATOM 1835 C CA . GLU A 1 246 ? 6.011 2.410 14.306 1.00 89.62 246 GLU A CA 1
ATOM 1836 C 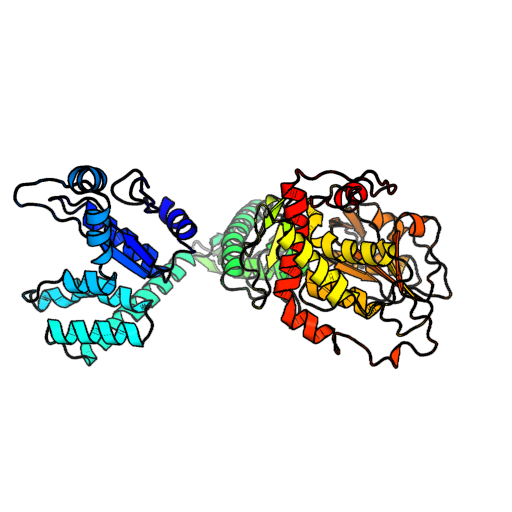C . GLU A 1 246 ? 5.440 3.318 15.404 1.00 89.62 246 GLU A C 1
ATOM 1838 O O . GLU A 1 246 ? 5.693 4.527 15.431 1.00 89.62 246 GLU A O 1
ATOM 1843 N N . MET A 1 247 ? 4.655 2.747 16.316 1.00 92.69 247 MET A N 1
ATOM 1844 C CA . MET A 1 247 ? 4.055 3.517 17.399 1.00 92.69 247 MET A CA 1
ATOM 1845 C C . MET A 1 247 ? 5.023 3.718 18.567 1.00 92.69 247 MET A C 1
ATOM 1847 O O . MET A 1 247 ? 5.712 2.801 19.006 1.00 92.69 247 MET A O 1
ATOM 1851 N N . THR A 1 248 ? 5.024 4.924 19.133 1.00 92.62 248 THR A N 1
ATOM 1852 C CA . THR A 1 248 ? 5.705 5.227 20.400 1.00 92.62 248 THR A CA 1
ATOM 1853 C C . THR A 1 248 ? 4.769 5.017 21.590 1.00 92.62 248 THR A C 1
ATOM 1855 O O . THR A 1 248 ? 3.548 4.995 21.430 1.00 92.62 248 THR A O 1
ATOM 1858 N N . GLU A 1 249 ? 5.318 4.930 22.808 1.00 94.31 249 GLU A N 1
ATOM 1859 C CA . GLU A 1 249 ? 4.508 4.799 24.036 1.00 94.31 249 GLU A CA 1
ATOM 1860 C C . GLU A 1 249 ? 3.511 5.960 24.159 1.00 94.31 249 GLU A C 1
ATOM 1862 O O . GLU A 1 249 ? 2.337 5.744 24.447 1.00 94.31 249 GLU A O 1
ATOM 1867 N N . ALA A 1 250 ? 3.945 7.181 23.830 1.00 94.19 250 ALA A N 1
ATOM 1868 C CA . ALA A 1 250 ? 3.092 8.367 23.812 1.00 94.19 250 ALA A CA 1
ATOM 1869 C C . ALA A 1 250 ? 1.971 8.280 22.759 1.00 94.19 250 ALA A C 1
ATOM 1871 O O . ALA A 1 250 ? 0.838 8.680 23.030 1.00 94.19 250 ALA A O 1
ATOM 1872 N N . ALA A 1 251 ? 2.255 7.730 21.573 1.00 94.31 251 ALA A N 1
ATOM 1873 C CA . ALA A 1 251 ? 1.245 7.544 20.534 1.00 94.31 251 ALA A CA 1
ATOM 1874 C C . ALA A 1 251 ? 0.181 6.520 20.962 1.00 94.31 251 ALA A C 1
ATOM 1876 O O . ALA A 1 251 ? -1.016 6.783 20.819 1.00 94.31 251 ALA A O 1
ATOM 1877 N N . VAL A 1 252 ? 0.600 5.390 21.545 1.00 96.12 252 VAL A N 1
ATOM 1878 C CA . VAL A 1 252 ? -0.313 4.370 22.089 1.00 96.12 252 VAL A CA 1
ATOM 1879 C C . VAL A 1 252 ? -1.145 4.940 23.233 1.00 96.12 252 VAL A C 1
ATOM 1881 O O . VAL A 1 252 ? -2.364 4.784 23.244 1.00 96.12 252 VAL A O 1
ATOM 1884 N N . TYR A 1 253 ? -0.516 5.668 24.154 1.00 96.25 253 TYR A N 1
ATOM 1885 C CA . TYR A 1 253 ? -1.211 6.358 25.236 1.00 96.25 253 TYR A CA 1
ATOM 1886 C C . TYR A 1 253 ? -2.288 7.317 24.706 1.00 96.25 253 TYR A C 1
ATOM 1888 O O . TYR A 1 253 ? -3.424 7.308 25.176 1.00 96.25 253 TYR A O 1
ATOM 1896 N N . GLY A 1 254 ? -1.970 8.082 23.658 1.00 94.38 254 GLY A N 1
ATOM 1897 C CA . GLY A 1 254 ? -2.932 8.938 22.967 1.00 94.38 254 GLY A CA 1
ATOM 1898 C C . GLY A 1 254 ? -4.112 8.171 22.361 1.00 94.38 254 GLY A C 1
ATOM 1899 O O . GLY A 1 254 ? -5.243 8.650 22.415 1.00 94.38 254 GLY A O 1
ATOM 1900 N N . VAL A 1 255 ? -3.885 6.975 21.808 1.00 95.12 255 VAL A N 1
ATOM 1901 C CA . VAL A 1 255 ? -4.974 6.100 21.338 1.00 95.12 255 VAL A CA 1
ATOM 1902 C C . VAL A 1 255 ? -5.853 5.657 22.507 1.00 95.12 255 VAL A C 1
ATOM 1904 O O . VAL A 1 255 ? -7.070 5.787 22.419 1.00 95.12 255 VAL A O 1
ATOM 1907 N N . LEU A 1 256 ? -5.263 5.203 23.614 1.00 95.69 256 LEU A N 1
ATOM 1908 C CA . LEU A 1 256 ? -6.008 4.762 24.800 1.00 95.69 256 LEU A CA 1
ATOM 1909 C C . LEU A 1 256 ? -6.897 5.880 25.370 1.00 95.69 256 LEU A C 1
ATOM 1911 O O . LEU A 1 256 ? -8.055 5.628 25.697 1.00 95.69 256 LEU A O 1
ATOM 1915 N N . LEU A 1 257 ? -6.394 7.119 25.417 1.00 93.56 257 LEU A N 1
ATOM 1916 C CA . LEU A 1 257 ? -7.165 8.305 25.821 1.00 93.56 257 LEU A CA 1
ATOM 1917 C C . LEU A 1 257 ? -8.373 8.584 24.912 1.00 93.56 257 LEU A C 1
ATOM 1919 O O . LEU A 1 257 ? -9.396 9.102 25.359 1.00 93.56 257 LEU A O 1
ATOM 1923 N N . ARG A 1 258 ? -8.240 8.306 23.611 1.00 90.75 258 ARG A N 1
ATOM 1924 C CA . ARG A 1 258 ? -9.260 8.631 22.606 1.00 90.75 258 ARG A CA 1
ATOM 1925 C C . ARG A 1 258 ? -10.293 7.529 22.410 1.00 90.75 258 ARG A C 1
ATOM 1927 O O . ARG A 1 258 ? -11.395 7.840 21.973 1.00 90.75 258 ARG A O 1
ATOM 1934 N N . GLU A 1 259 ? -9.966 6.278 22.712 1.00 92.75 259 GLU A N 1
ATOM 1935 C CA . GLU A 1 259 ? -10.818 5.136 22.354 1.00 92.75 259 GLU A CA 1
ATOM 1936 C C . GLU A 1 259 ? -11.567 4.498 23.529 1.00 92.75 259 GLU A C 1
ATOM 1938 O O . GLU A 1 259 ? -12.434 3.661 23.292 1.00 92.75 259 GLU A O 1
ATOM 1943 N N . ALA A 1 260 ? -11.297 4.912 24.770 1.00 92.38 260 ALA A N 1
ATOM 1944 C CA . ALA A 1 260 ? -11.998 4.442 25.965 1.00 92.38 260 ALA A CA 1
ATOM 1945 C C . ALA A 1 260 ? -12.249 5.585 26.965 1.00 92.38 260 ALA A C 1
ATOM 1947 O O . ALA A 1 260 ? -11.531 6.589 26.970 1.00 92.38 260 ALA A O 1
ATOM 1948 N N . THR A 1 261 ? -13.272 5.427 27.803 1.00 92.38 261 THR A N 1
ATOM 1949 C CA . THR A 1 261 ? -13.489 6.251 29.001 1.00 92.38 261 THR A CA 1
ATOM 1950 C C . THR A 1 261 ? -12.860 5.521 30.180 1.00 92.38 261 THR A C 1
ATOM 1952 O O . THR A 1 261 ? -13.157 4.355 30.403 1.00 92.38 261 THR A O 1
ATOM 1955 N N . TRP A 1 262 ? -11.976 6.172 30.927 1.00 93.75 262 TRP A N 1
ATOM 1956 C CA . TRP A 1 262 ? -11.241 5.530 32.019 1.00 93.75 262 TRP A CA 1
ATOM 1957 C C . TRP A 1 262 ? -11.782 6.023 33.351 1.00 93.75 262 TRP A C 1
ATOM 1959 O O . TRP A 1 262 ? -11.839 7.234 33.574 1.00 93.75 262 TRP A O 1
ATOM 1969 N N . VAL A 1 263 ? -12.174 5.101 34.229 1.00 93.31 263 VAL A N 1
ATOM 1970 C CA . VAL A 1 263 ? -12.781 5.437 35.524 1.00 93.31 263 VAL A CA 1
ATOM 1971 C C . VAL A 1 263 ? -12.123 4.682 36.671 1.00 93.31 263 VAL A C 1
ATOM 1973 O O . VAL A 1 263 ? -11.594 3.589 36.490 1.00 93.31 263 VAL A O 1
ATOM 1976 N N . ALA A 1 264 ? -12.157 5.262 37.863 1.00 90.69 264 ALA A N 1
ATOM 1977 C CA . ALA A 1 264 ? -11.839 4.582 39.110 1.00 90.69 264 ALA A CA 1
ATOM 1978 C C . ALA A 1 264 ? -12.947 4.866 40.123 1.00 90.69 264 ALA A C 1
ATOM 1980 O O . ALA A 1 264 ? -13.430 5.995 40.209 1.00 90.69 264 ALA A O 1
ATOM 1981 N N . GLU A 1 265 ? -13.349 3.857 40.889 1.00 85.31 265 GLU A N 1
ATOM 1982 C CA . GLU A 1 265 ? -14.304 4.052 41.978 1.00 85.31 265 GLU A CA 1
ATOM 1983 C C . GLU A 1 265 ? -13.597 4.577 43.227 1.00 85.31 265 GLU A C 1
ATOM 1985 O O . GLU A 1 265 ? -12.631 3.983 43.710 1.00 85.31 265 GLU A O 1
ATOM 1990 N N . VAL A 1 266 ? -14.114 5.680 43.761 1.00 78.31 266 VAL A N 1
ATOM 1991 C CA . VAL A 1 266 ? -13.739 6.230 45.065 1.00 78.31 266 VAL A CA 1
ATOM 1992 C C . VAL A 1 266 ? -15.033 6.388 45.853 1.00 78.31 266 VAL A C 1
ATOM 1994 O O . VAL A 1 266 ? -15.975 7.006 45.368 1.00 78.31 266 VAL A O 1
ATOM 1997 N N . GLU A 1 267 ? -15.118 5.761 47.029 1.00 77.50 267 GLU A N 1
ATOM 1998 C CA . GLU A 1 267 ? -16.302 5.834 47.909 1.00 77.50 267 GLU A CA 1
ATOM 1999 C C . GLU A 1 267 ? -17.634 5.465 47.212 1.00 77.50 267 GLU A C 1
ATOM 2001 O O . GLU A 1 267 ? -18.689 6.026 47.493 1.00 77.50 267 GLU A O 1
ATOM 2006 N N . GLY A 1 268 ? -17.592 4.511 46.274 1.00 74.69 268 GLY A N 1
ATOM 2007 C CA . GLY A 1 268 ? -18.769 4.054 45.523 1.00 74.69 268 GLY A CA 1
ATOM 2008 C C . GLY A 1 268 ? -19.217 4.989 44.394 1.00 74.69 268 GLY A C 1
ATOM 2009 O O . GLY A 1 268 ? -20.243 4.729 43.770 1.00 74.69 268 GLY A O 1
ATOM 2010 N N . SER A 1 269 ? -18.459 6.053 44.107 1.00 75.38 269 SER A N 1
ATOM 2011 C CA . SER A 1 269 ? -18.704 6.964 42.985 1.00 75.38 269 SER A CA 1
ATOM 2012 C C . SER A 1 269 ? -17.626 6.814 41.901 1.00 75.38 269 SER A C 1
ATOM 2014 O O . SER A 1 269 ? -16.435 6.779 42.224 1.00 75.38 269 SER A O 1
ATOM 2016 N N . PRO A 1 270 ? -17.994 6.727 40.608 1.00 81.50 270 PRO A N 1
ATOM 2017 C CA . PRO A 1 270 ? -17.024 6.657 39.522 1.00 81.50 270 PRO A CA 1
ATOM 2018 C C . PRO A 1 270 ? -16.407 8.036 39.253 1.00 81.50 270 PRO A C 1
ATOM 2020 O O . PRO A 1 270 ? -17.106 9.011 38.977 1.00 81.50 270 PRO A O 1
ATOM 2023 N N . HIS A 1 271 ? -15.079 8.108 39.278 1.00 83.62 271 HIS A N 1
ATOM 2024 C CA . HIS A 1 271 ? -14.309 9.292 38.907 1.00 83.62 271 HIS A CA 1
ATOM 2025 C C . HIS A 1 271 ? -13.559 9.056 37.602 1.00 83.62 271 HIS A C 1
ATOM 2027 O O . HIS A 1 271 ? -12.932 8.014 37.420 1.00 83.62 271 HIS A O 1
ATOM 2033 N N . SER A 1 272 ? -13.574 10.046 36.706 1.00 90.44 272 SER A N 1
ATOM 203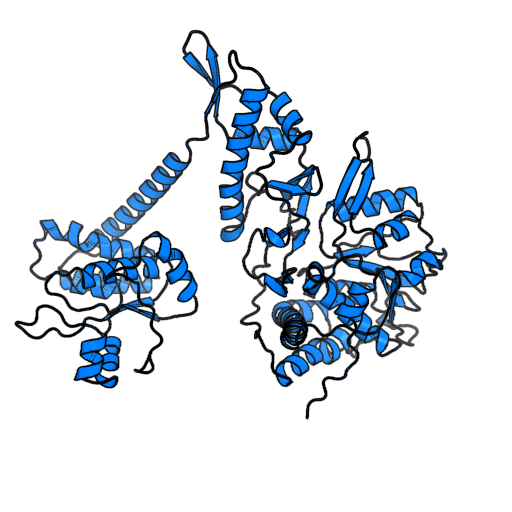4 C CA . SER A 1 272 ? -12.760 10.006 35.490 1.00 90.44 272 SER A CA 1
ATOM 2035 C C . SER A 1 272 ? -11.278 10.043 35.852 1.00 90.44 272 SER A C 1
ATOM 2037 O O . SER A 1 272 ? -10.827 10.918 36.590 1.00 90.44 272 SER A O 1
ATOM 2039 N N . VAL A 1 273 ? -10.512 9.128 35.272 1.00 93.12 273 VAL A N 1
ATOM 2040 C CA . VAL A 1 273 ? -9.057 9.048 35.421 1.00 93.12 273 VAL A CA 1
ATOM 2041 C C . VAL A 1 273 ? -8.394 8.922 34.052 1.00 93.12 273 VAL A C 1
ATOM 2043 O O . VAL A 1 273 ? -9.058 8.908 33.017 1.00 93.12 273 VAL A O 1
ATOM 2046 N N . PHE A 1 274 ? -7.067 8.857 34.032 1.00 94.06 274 PHE A N 1
ATOM 2047 C CA . PHE A 1 274 ? -6.303 8.563 32.825 1.00 94.06 274 PHE A CA 1
ATOM 2048 C C . PHE A 1 274 ? -5.956 7.067 32.736 1.00 94.06 274 PHE A C 1
ATOM 2050 O O . PHE A 1 274 ? -5.870 6.406 33.774 1.00 94.06 274 PHE A O 1
ATOM 2057 N N . PRO A 1 275 ? -5.689 6.526 31.529 1.00 95.31 275 PRO A N 1
ATOM 2058 C CA . PRO A 1 275 ? -5.150 5.180 31.388 1.00 95.31 275 PRO A CA 1
ATOM 2059 C C . PRO A 1 275 ? -3.859 5.014 32.202 1.00 95.31 275 PRO A C 1
ATOM 2061 O O . PRO A 1 275 ? -2.998 5.902 32.163 1.00 95.31 275 PRO A O 1
ATOM 2064 N N . PRO A 1 276 ? -3.661 3.879 32.896 1.00 94.81 276 PRO A N 1
ATOM 2065 C CA . PRO A 1 276 ? -2.378 3.559 33.504 1.00 94.81 276 PRO A CA 1
ATOM 2066 C C . PRO A 1 276 ? -1.290 3.464 32.426 1.00 94.81 276 PRO A C 1
ATOM 2068 O O . PRO A 1 276 ? -1.488 2.830 31.387 1.00 94.81 276 PRO A O 1
ATOM 2071 N N . LYS A 1 277 ? -0.120 4.071 32.666 1.00 92.12 277 LYS A N 1
ATOM 2072 C CA . LYS A 1 277 ? 0.986 4.103 31.685 1.00 92.12 277 LYS A CA 1
ATOM 2073 C C . LYS A 1 277 ? 1.450 2.704 31.270 1.00 92.12 277 LYS A C 1
ATOM 2075 O O . LYS A 1 277 ? 1.795 2.491 30.110 1.00 92.12 277 LYS A O 1
ATOM 2080 N N . ASP A 1 278 ? 1.388 1.739 32.185 1.00 95.44 278 ASP A N 1
ATOM 2081 C CA . ASP A 1 278 ? 1.807 0.363 31.916 1.00 95.44 278 ASP A CA 1
ATOM 2082 C C . ASP A 1 278 ? 0.918 -0.354 30.889 1.00 95.44 278 ASP A C 1
ATOM 2084 O O . ASP A 1 278 ? 1.395 -1.268 30.223 1.00 95.44 278 ASP A O 1
ATOM 2088 N N . VAL A 1 279 ? -0.319 0.110 30.653 1.00 96.75 279 VAL A N 1
ATOM 2089 C CA . VAL A 1 279 ? -1.153 -0.406 29.553 1.00 96.75 279 VAL A CA 1
ATOM 2090 C C . VAL A 1 279 ? -0.525 -0.071 28.197 1.00 96.75 279 VAL A C 1
ATOM 2092 O O . VAL A 1 279 ? -0.465 -0.925 27.318 1.00 96.75 279 VAL A O 1
ATOM 2095 N N . ALA A 1 280 ? -0.006 1.149 28.017 1.00 96.06 280 ALA A N 1
ATOM 2096 C CA . ALA A 1 280 ? 0.641 1.545 26.764 1.00 96.06 280 ALA A CA 1
ATOM 2097 C C . ALA A 1 280 ? 1.952 0.777 26.525 1.00 96.06 280 ALA A C 1
ATOM 2099 O O . ALA A 1 280 ? 2.241 0.379 25.396 1.00 96.06 280 ALA A O 1
ATOM 2100 N N . ARG A 1 281 ? 2.724 0.529 27.591 1.00 95.00 281 ARG A N 1
ATOM 2101 C CA . ARG A 1 281 ? 3.952 -0.281 27.533 1.00 95.00 281 ARG A CA 1
ATOM 2102 C C . ARG A 1 281 ? 3.658 -1.729 27.166 1.00 95.00 281 ARG A C 1
ATOM 2104 O O . ARG A 1 281 ? 4.336 -2.283 26.303 1.00 95.00 281 ARG A O 1
ATOM 2111 N N . ASP A 1 282 ? 2.627 -2.313 27.775 1.00 95.62 282 ASP A N 1
ATOM 2112 C CA . ASP A 1 282 ? 2.186 -3.670 27.462 1.00 95.62 282 ASP A CA 1
ATOM 2113 C C . ASP A 1 282 ? 1.747 -3.797 25.996 1.00 95.62 282 ASP A C 1
ATOM 2115 O O . ASP A 1 282 ? 2.157 -4.733 25.320 1.00 95.62 282 ASP A O 1
ATOM 2119 N N . PHE A 1 283 ? 1.019 -2.816 25.457 1.00 95.31 283 PHE A N 1
ATOM 2120 C CA . PHE A 1 283 ? 0.627 -2.791 24.041 1.00 95.31 283 PHE A CA 1
ATOM 2121 C C . PHE A 1 283 ? 1.814 -2.785 23.072 1.00 95.31 283 PHE A C 1
ATOM 2123 O O . PHE A 1 283 ? 1.711 -3.345 21.985 1.00 95.31 283 PHE A O 1
ATOM 2130 N N . LEU A 1 284 ? 2.927 -2.140 23.422 1.00 93.06 284 LEU A N 1
ATOM 2131 C CA . LEU A 1 284 ? 4.124 -2.154 22.577 1.00 93.06 284 LEU A CA 1
ATOM 2132 C C . LEU A 1 284 ? 4.893 -3.470 22.690 1.00 93.06 284 LEU A C 1
ATOM 2134 O O . LEU A 1 284 ? 5.426 -3.950 21.692 1.00 93.06 284 LEU A O 1
ATOM 2138 N N . ALA A 1 285 ? 4.954 -4.052 23.890 1.00 91.44 285 ALA A N 1
ATOM 2139 C CA . ALA A 1 285 ? 5.608 -5.338 24.115 1.00 91.44 285 ALA A CA 1
ATOM 2140 C C . ALA A 1 285 ? 4.814 -6.504 23.503 1.00 91.44 285 ALA A C 1
ATOM 2142 O O . ALA A 1 285 ? 5.398 -7.422 22.928 1.00 91.44 285 ALA A O 1
ATOM 2143 N N . TYR A 1 286 ? 3.486 -6.439 23.600 1.00 92.56 286 TYR A N 1
ATOM 2144 C CA . TYR A 1 286 ? 2.538 -7.459 23.170 1.00 92.56 286 TYR A CA 1
ATOM 2145 C C . TYR A 1 286 ? 1.365 -6.805 22.425 1.00 92.56 286 TYR A C 1
ATOM 2147 O O . TYR A 1 286 ? 0.274 -6.643 22.990 1.00 92.56 286 TYR A O 1
ATOM 2155 N N . PRO A 1 287 ? 1.568 -6.424 21.148 1.00 93.44 287 PRO A N 1
ATOM 2156 C CA . PRO A 1 287 ? 0.529 -5.787 20.353 1.00 93.44 287 PRO A CA 1
ATOM 2157 C C . PRO A 1 287 ? -0.786 -6.581 20.341 1.00 93.44 287 PRO A C 1
ATOM 2159 O O . PRO A 1 287 ? -0.757 -7.816 20.305 1.00 93.44 287 PRO A O 1
ATOM 2162 N N . PRO A 1 288 ? -1.955 -5.907 20.362 1.00 94.44 288 PRO A N 1
ATOM 2163 C CA . PRO A 1 288 ? -3.236 -6.597 20.430 1.00 94.44 288 PRO A CA 1
ATOM 2164 C C . PRO A 1 288 ? -3.412 -7.569 19.247 1.00 94.44 288 PRO A C 1
ATOM 2166 O O . PRO A 1 288 ? -3.368 -7.130 18.096 1.00 94.44 288 PRO A O 1
ATOM 2169 N N . PRO A 1 289 ? -3.686 -8.866 19.489 1.00 88.69 289 PRO A N 1
ATOM 2170 C CA . PRO A 1 289 ? -3.730 -9.879 18.427 1.00 88.69 289 PRO A CA 1
ATOM 2171 C C . PRO A 1 289 ? -4.901 -9.696 17.451 1.00 88.69 289 PRO A C 1
ATOM 2173 O O . PRO A 1 289 ? -4.897 -10.267 16.367 1.00 88.69 289 PRO A O 1
ATOM 2176 N N . GLY A 1 290 ? -5.911 -8.903 17.824 1.00 93.62 290 GLY A N 1
ATOM 2177 C CA . GLY A 1 290 ? -7.027 -8.551 16.946 1.00 93.62 290 GLY A CA 1
ATOM 2178 C C . GLY A 1 290 ? -6.704 -7.456 15.925 1.00 93.62 290 GLY A C 1
ATOM 2179 O O . GLY A 1 290 ? -7.538 -7.176 15.067 1.00 93.62 290 GLY A O 1
ATOM 2180 N N . LEU A 1 291 ? -5.532 -6.812 16.004 1.00 97.00 291 LEU A N 1
ATOM 2181 C CA . LEU A 1 291 ? -5.106 -5.859 14.982 1.00 97.00 291 LEU A CA 1
ATOM 2182 C C . LEU A 1 291 ? -4.585 -6.606 13.746 1.00 97.00 291 LEU A C 1
ATOM 2184 O O . LEU A 1 291 ? -3.812 -7.555 13.882 1.00 97.00 291 LEU A O 1
ATOM 2188 N N . PRO A 1 292 ? -4.985 -6.197 12.531 1.00 96.94 292 PRO A N 1
ATOM 2189 C CA . PRO A 1 292 ? -4.614 -6.934 11.337 1.00 96.94 292 PRO A CA 1
ATOM 2190 C C . PRO A 1 292 ? -3.133 -6.747 10.975 1.00 96.94 292 PRO A C 1
ATOM 2192 O O . PRO A 1 292 ? -2.595 -5.646 11.137 1.00 96.94 292 PRO A O 1
ATOM 2195 N N . PRO A 1 293 ? -2.475 -7.787 10.432 1.00 95.31 293 PRO A N 1
ATOM 2196 C CA . PRO A 1 293 ? -1.131 -7.654 9.901 1.00 95.31 293 PRO A CA 1
ATOM 2197 C C . PRO A 1 293 ? -1.127 -6.883 8.573 1.00 95.31 293 PRO A C 1
ATOM 2199 O O . PRO A 1 293 ? -1.970 -7.124 7.707 1.00 95.31 293 PRO A O 1
ATOM 2202 N N . VAL A 1 294 ? -0.146 -5.999 8.388 1.00 95.00 294 VAL A N 1
ATOM 2203 C CA . VAL A 1 294 ? 0.123 -5.301 7.121 1.00 95.00 294 VAL A CA 1
ATOM 2204 C C . VAL A 1 294 ? 1.623 -5.260 6.871 1.00 95.00 294 VAL A C 1
ATOM 2206 O O . VAL A 1 294 ? 2.418 -4.979 7.764 1.00 95.00 294 VAL A O 1
ATOM 2209 N N . GLU A 1 295 ? 2.019 -5.531 5.633 1.00 93.12 295 GLU A N 1
ATOM 2210 C CA . GLU A 1 295 ? 3.421 -5.569 5.226 1.00 93.12 295 GLU A CA 1
ATOM 2211 C C . GLU A 1 295 ? 3.835 -4.337 4.419 1.00 93.12 295 GLU A C 1
ATOM 2213 O O . GLU A 1 295 ? 4.970 -3.878 4.579 1.00 93.12 295 GLU A O 1
ATOM 2218 N N . ALA A 1 296 ? 2.930 -3.794 3.596 1.00 92.06 296 ALA A N 1
ATOM 2219 C CA . ALA A 1 296 ? 3.193 -2.632 2.750 1.00 92.06 296 ALA A CA 1
ATOM 2220 C C . ALA A 1 296 ? 1.943 -1.775 2.501 1.00 92.06 296 ALA A C 1
ATOM 2222 O O . ALA A 1 296 ? 0.807 -2.261 2.544 1.00 92.06 296 ALA A O 1
ATOM 2223 N N . VAL A 1 297 ? 2.193 -0.503 2.193 1.00 92.31 297 VAL A N 1
ATOM 2224 C CA . VAL A 1 297 ? 1.193 0.455 1.714 1.00 92.31 297 VAL A CA 1
ATOM 2225 C C . VAL A 1 297 ? 1.435 0.688 0.230 1.00 92.31 297 VAL A C 1
ATOM 2227 O O . VAL A 1 297 ? 2.552 0.993 -0.186 1.00 92.31 297 VAL A O 1
ATOM 2230 N N . ILE A 1 298 ? 0.391 0.525 -0.573 1.00 94.06 298 ILE A N 1
ATOM 2231 C CA . ILE A 1 298 ? 0.437 0.700 -2.024 1.00 94.06 298 ILE A CA 1
ATOM 2232 C C . ILE A 1 298 ? -0.541 1.788 -2.446 1.00 94.06 298 ILE A C 1
ATOM 2234 O O . ILE A 1 298 ? -1.593 1.965 -1.839 1.00 94.06 298 ILE A O 1
ATOM 2238 N N . THR A 1 299 ? -0.198 2.511 -3.509 1.00 93.12 299 THR A N 1
ATOM 2239 C CA . THR A 1 299 ? -1.013 3.622 -4.033 1.00 93.12 299 THR A CA 1
ATOM 2240 C C . THR A 1 299 ? -1.636 3.342 -5.397 1.00 93.12 299 THR A C 1
ATOM 2242 O O . THR A 1 299 ? -2.296 4.198 -5.996 1.00 93.12 299 THR A O 1
ATOM 2245 N N . THR A 1 300 ? -1.422 2.125 -5.885 1.00 94.50 300 THR A N 1
ATOM 2246 C CA . THR A 1 300 ? -1.840 1.646 -7.195 1.00 94.50 300 THR A CA 1
ATOM 2247 C C . THR A 1 300 ? -2.336 0.219 -7.039 1.00 94.50 300 THR A C 1
ATOM 2249 O O . THR A 1 300 ? -1.712 -0.538 -6.294 1.00 94.50 300 THR A O 1
ATOM 2252 N N . PRO A 1 301 ? -3.420 -0.169 -7.726 1.00 95.56 301 PRO A N 1
ATOM 2253 C CA . PRO A 1 301 ? -3.853 -1.557 -7.789 1.00 95.56 301 PRO A CA 1
ATOM 2254 C C . PRO A 1 301 ? -2.740 -2.503 -8.233 1.00 95.56 301 PRO A C 1
ATOM 2256 O O . PRO A 1 301 ? -1.992 -2.202 -9.162 1.00 95.56 301 PRO A O 1
ATOM 2259 N N . VAL A 1 302 ? -2.660 -3.654 -7.574 1.00 96.81 302 VAL A N 1
ATOM 2260 C CA . VAL A 1 302 ? -1.711 -4.737 -7.868 1.00 96.81 302 VAL A CA 1
ATOM 2261 C C . VAL A 1 302 ? -2.445 -6.071 -7.851 1.00 96.81 302 VAL A C 1
ATOM 2263 O O . VAL A 1 302 ? -3.589 -6.148 -7.401 1.00 96.81 302 VAL A O 1
ATOM 2266 N N . PHE A 1 303 ? -1.794 -7.129 -8.313 1.00 97.56 303 PHE A N 1
ATOM 2267 C CA . PHE A 1 303 ? -2.327 -8.478 -8.193 1.00 97.56 303 PHE A CA 1
ATOM 2268 C C . PHE A 1 303 ? -1.955 -9.084 -6.842 1.00 97.56 303 PHE A C 1
ATOM 2270 O O . PHE A 1 303 ? -0.805 -8.979 -6.408 1.00 97.56 303 PHE A O 1
ATOM 2277 N N . GLY A 1 304 ? -2.934 -9.704 -6.186 1.00 96.81 304 GLY A N 1
ATOM 2278 C CA . GLY A 1 304 ? -2.732 -10.495 -4.977 1.00 96.81 304 GLY A CA 1
ATOM 2279 C C . GLY A 1 304 ? -2.031 -11.826 -5.257 1.00 96.81 304 GLY A C 1
ATOM 2280 O O . GLY A 1 304 ? -1.738 -12.166 -6.405 1.00 96.81 304 GLY A O 1
ATOM 2281 N N . GLN A 1 305 ? -1.768 -12.602 -4.207 1.00 94.81 305 GLN A N 1
ATOM 2282 C CA . GLN A 1 305 ? -1.114 -13.920 -4.294 1.00 94.81 305 GLN A CA 1
ATOM 2283 C C . GLN A 1 305 ? -1.898 -14.891 -5.187 1.00 94.81 305 GLN A C 1
ATOM 2285 O O . GLN A 1 305 ? -1.331 -15.651 -5.973 1.00 94.81 305 GLN A O 1
ATOM 2290 N N . ASP A 1 306 ? -3.226 -14.817 -5.124 1.00 94.31 306 ASP A N 1
ATOM 2291 C CA . ASP A 1 306 ? -4.133 -15.618 -5.940 1.00 94.31 306 ASP A CA 1
ATOM 2292 C C . ASP A 1 306 ? -4.305 -15.073 -7.368 1.00 94.31 306 ASP A C 1
ATOM 2294 O O . ASP A 1 306 ? -5.068 -15.639 -8.150 1.00 94.31 306 ASP A O 1
ATOM 2298 N N . GLY A 1 307 ? -3.587 -14.004 -7.729 1.00 94.75 307 GLY A N 1
ATOM 2299 C CA . GLY A 1 307 ? -3.661 -13.291 -9.002 1.00 94.75 307 GLY A CA 1
ATOM 2300 C C . GLY A 1 307 ? -4.989 -12.584 -9.261 1.00 94.75 307 GLY A C 1
ATOM 2301 O O . GLY A 1 307 ? -5.296 -12.288 -10.415 1.00 94.75 307 GLY A O 1
ATOM 2302 N N . LYS A 1 308 ? -5.786 -12.294 -8.228 1.00 96.00 308 LYS A N 1
ATOM 2303 C CA . LYS A 1 308 ? -6.893 -11.342 -8.349 1.00 96.00 308 LYS A CA 1
ATOM 2304 C C . LYS A 1 308 ? -6.375 -9.914 -8.289 1.00 96.00 308 LYS A C 1
ATOM 2306 O O . LYS A 1 308 ? -5.469 -9.589 -7.524 1.00 96.00 308 LYS A O 1
ATOM 2311 N N . LEU A 1 309 ? -6.987 -9.043 -9.083 1.00 97.00 309 LEU A N 1
ATOM 2312 C CA . LEU A 1 309 ? -6.663 -7.625 -9.089 1.00 97.00 309 LEU A CA 1
ATOM 2313 C C . LEU A 1 309 ? -7.267 -6.923 -7.862 1.00 97.00 309 LEU A C 1
ATOM 2315 O O . LEU A 1 309 ? -8.486 -6.904 -7.669 1.00 97.00 309 LEU A O 1
ATOM 2319 N N . LEU A 1 310 ? -6.410 -6.320 -7.041 1.00 96.06 310 LEU A N 1
ATOM 2320 C CA . LEU A 1 310 ? -6.781 -5.611 -5.821 1.00 96.06 310 LEU A CA 1
ATOM 2321 C C . LEU A 1 310 ? -7.107 -4.147 -6.148 1.00 96.06 310 LEU A C 1
ATOM 2323 O O . LEU A 1 310 ? -6.208 -3.336 -6.348 1.00 96.06 310 LEU A O 1
ATOM 2327 N N . LEU A 1 311 ? -8.400 -3.818 -6.240 1.00 92.31 311 LEU A N 1
ATOM 2328 C CA . LEU A 1 311 ? -8.882 -2.487 -6.661 1.00 92.31 311 LEU A CA 1
ATOM 2329 C C . LEU A 1 311 ? -9.528 -1.663 -5.546 1.00 92.31 311 LEU A C 1
ATOM 2331 O O . LEU A 1 311 ? -9.700 -0.456 -5.697 1.00 92.31 311 LEU A O 1
ATOM 2335 N N . THR A 1 312 ? -9.984 -2.313 -4.477 1.00 92.19 312 THR A N 1
ATOM 2336 C CA . THR A 1 312 ? -10.819 -1.648 -3.468 1.00 92.19 312 THR A CA 1
ATOM 2337 C C . THR A 1 312 ? -9.924 -0.925 -2.464 1.00 92.19 312 THR A C 1
ATOM 2339 O O . THR A 1 312 ? -9.048 -1.576 -1.906 1.00 92.19 312 THR A O 1
ATOM 2342 N N . PRO A 1 313 ? -10.123 0.380 -2.202 1.00 93.44 313 PRO A N 1
ATOM 2343 C CA . PRO A 1 313 ? -9.352 1.081 -1.181 1.00 93.44 313 PRO A CA 1
ATOM 2344 C C . PRO A 1 313 ? -9.450 0.382 0.183 1.00 93.44 313 PRO A C 1
ATOM 2346 O O . PRO A 1 313 ? -10.518 -0.104 0.563 1.00 93.44 313 PRO A O 1
ATOM 2349 N N . GLY A 1 314 ? -8.354 0.383 0.939 1.00 95.44 314 GLY A N 1
ATOM 2350 C CA . GLY A 1 314 ? -8.279 -0.185 2.279 1.00 95.44 314 GLY A CA 1
ATOM 2351 C C . GLY A 1 314 ? -7.476 -1.475 2.393 1.00 95.44 314 GLY A C 1
ATOM 2352 O O . GLY A 1 314 ? -6.565 -1.758 1.617 1.00 95.44 314 GLY A O 1
ATOM 2353 N N . LEU A 1 315 ? -7.788 -2.242 3.437 1.00 96.50 315 LEU A N 1
ATOM 2354 C CA . LEU A 1 315 ? -7.035 -3.430 3.822 1.00 96.50 315 LEU A CA 1
ATOM 2355 C C . LEU A 1 315 ? -7.417 -4.655 2.980 1.00 96.50 315 LEU A C 1
ATOM 2357 O O . LEU A 1 315 ? -8.525 -5.181 3.092 1.00 96.50 315 LEU A O 1
ATOM 2361 N N . HIS A 1 316 ? -6.440 -5.199 2.264 1.00 96.88 316 HIS A N 1
ATOM 2362 C CA . HIS A 1 316 ? -6.471 -6.534 1.679 1.00 96.88 316 HIS A CA 1
ATOM 2363 C C . HIS A 1 316 ? -5.806 -7.521 2.643 1.00 96.88 316 HIS A C 1
ATOM 2365 O O . HIS A 1 316 ? -4.581 -7.624 2.699 1.00 96.88 316 HIS A O 1
ATOM 2371 N N . ARG A 1 317 ? -6.623 -8.211 3.453 1.00 95.38 317 ARG A N 1
ATOM 2372 C CA . ARG A 1 317 ? -6.158 -9.047 4.579 1.00 95.38 317 ARG A CA 1
ATOM 2373 C C . ARG A 1 317 ? -5.280 -10.223 4.146 1.00 95.38 317 ARG A C 1
ATOM 2375 O O . ARG A 1 317 ? -4.262 -10.469 4.784 1.00 95.38 317 ARG A O 1
ATOM 2382 N N . GLU A 1 318 ? -5.663 -10.926 3.083 1.00 94.31 318 GLU A N 1
ATOM 2383 C CA . GLU A 1 318 ? -4.935 -12.103 2.582 1.00 94.31 318 GLU A CA 1
ATOM 2384 C C . GLU A 1 318 ? -3.551 -11.715 2.040 1.00 94.31 318 GLU A C 1
ATOM 2386 O O . GLU A 1 318 ? -2.557 -12.384 2.314 1.00 94.31 318 GLU A O 1
ATOM 2391 N N . ASP A 1 319 ? -3.467 -10.567 1.367 1.00 95.62 319 ASP A N 1
ATOM 2392 C CA . ASP A 1 319 ? -2.226 -10.042 0.793 1.00 95.62 319 ASP A CA 1
ATOM 2393 C C . ASP A 1 319 ? -1.413 -9.168 1.751 1.00 95.62 319 ASP A C 1
ATOM 2395 O O . ASP A 1 319 ? -0.289 -8.782 1.425 1.00 95.62 319 ASP A O 1
ATOM 2399 N N . ARG A 1 320 ? -1.971 -8.845 2.926 1.00 95.25 320 ARG A N 1
ATOM 2400 C CA . ARG A 1 320 ? -1.377 -7.959 3.942 1.00 95.25 320 ARG A CA 1
ATOM 2401 C C . ARG A 1 320 ? -0.955 -6.612 3.351 1.00 95.25 320 ARG A C 1
ATOM 2403 O O . ARG A 1 320 ? 0.146 -6.113 3.602 1.00 95.25 320 ARG A O 1
ATOM 2410 N N . LEU A 1 321 ? -1.833 -6.034 2.537 1.00 95.56 321 LEU A N 1
ATOM 2411 C CA . LEU A 1 321 ? -1.629 -4.757 1.858 1.00 95.56 321 LEU A CA 1
ATOM 2412 C C . LEU A 1 321 ? -2.687 -3.748 2.285 1.00 95.56 321 LEU A C 1
ATOM 2414 O O . LEU A 1 321 ? -3.864 -4.088 2.387 1.00 95.56 321 LEU A O 1
ATOM 2418 N N . TRP A 1 322 ? -2.277 -2.498 2.468 1.00 95.50 322 TRP A N 1
ATOM 2419 C CA . TRP A 1 322 ? -3.201 -1.368 2.474 1.00 95.50 322 TRP A CA 1
ATOM 2420 C C . TRP A 1 322 ? -3.140 -0.661 1.121 1.00 95.50 322 TRP A C 1
ATOM 2422 O O . TRP A 1 322 ? -2.072 -0.183 0.734 1.00 95.50 322 TRP A O 1
ATOM 2432 N N . LEU A 1 323 ? -4.265 -0.596 0.408 1.00 94.88 323 LEU A N 1
ATOM 2433 C CA . LEU A 1 323 ? -4.397 0.160 -0.833 1.00 94.88 323 LEU A CA 1
ATOM 2434 C C . LEU A 1 323 ? -4.969 1.551 -0.551 1.00 94.88 323 LEU A C 1
ATOM 2436 O O . LEU A 1 323 ? -6.145 1.691 -0.227 1.00 94.88 323 LEU A O 1
ATOM 2440 N N . GLU A 1 324 ? -4.143 2.575 -0.741 1.00 91.38 324 GLU A N 1
ATOM 2441 C CA . GLU A 1 324 ? -4.547 3.980 -0.730 1.00 91.38 324 GLU A CA 1
ATOM 2442 C C . GLU A 1 324 ? -4.435 4.565 -2.149 1.00 91.38 324 GLU A C 1
ATOM 2444 O O . GLU A 1 324 ? -3.395 5.125 -2.514 1.00 91.38 324 GLU A O 1
ATOM 2449 N N . PRO A 1 325 ? -5.461 4.427 -3.001 1.00 87.44 325 PRO A N 1
ATOM 2450 C CA . PRO A 1 325 ? -5.351 4.871 -4.379 1.00 87.44 325 PRO A CA 1
ATOM 2451 C C . PRO A 1 325 ? -5.175 6.388 -4.463 1.00 87.44 325 PRO A C 1
ATOM 2453 O O . PRO A 1 325 ? -5.780 7.162 -3.724 1.00 87.44 325 PRO A O 1
ATOM 2456 N N . THR A 1 326 ? -4.370 6.833 -5.427 1.00 83.69 326 THR A N 1
ATOM 2457 C CA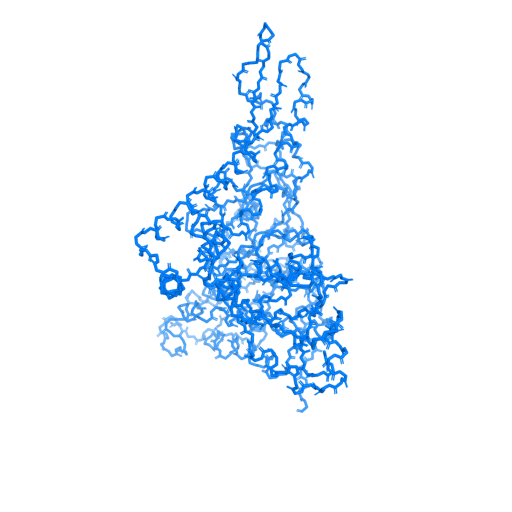 . THR A 1 326 ? -4.277 8.267 -5.731 1.00 83.69 326 THR A CA 1
ATOM 2458 C C . THR A 1 326 ? -5.596 8.744 -6.358 1.00 83.69 326 THR A C 1
ATOM 2460 O O . THR A 1 326 ? -6.013 8.132 -7.340 1.00 83.69 326 THR A O 1
ATOM 2463 N N . PRO A 1 327 ? -6.221 9.849 -5.899 1.00 80.62 327 PRO A N 1
ATOM 2464 C CA . PRO A 1 327 ? -7.505 10.315 -6.439 1.00 80.62 327 PRO A CA 1
ATOM 2465 C C . PRO A 1 327 ? -7.524 10.545 -7.959 1.00 80.62 327 PRO A C 1
ATOM 2467 O O . PRO A 1 327 ? -8.551 10.354 -8.595 1.00 80.62 327 PRO A O 1
ATOM 2470 N N . ALA A 1 328 ? -6.380 10.918 -8.542 1.00 83.69 328 ALA A N 1
ATOM 2471 C CA . ALA A 1 328 ? -6.217 11.146 -9.981 1.00 83.69 328 ALA A CA 1
ATOM 2472 C C . ALA A 1 328 ? -6.057 9.858 -10.819 1.00 83.69 328 ALA A C 1
ATOM 2474 O O . ALA A 1 328 ? -5.910 9.932 -12.039 1.00 83.69 328 ALA A O 1
ATOM 2475 N N . LEU A 1 329 ? -6.009 8.678 -10.189 1.00 89.69 329 LEU A N 1
ATOM 2476 C CA . LEU A 1 329 ? -5.811 7.407 -10.882 1.00 89.69 329 LEU A CA 1
ATOM 2477 C C . LEU A 1 329 ? -7.159 6.827 -11.336 1.00 89.69 329 LEU A C 1
ATOM 2479 O O . LEU A 1 329 ? -7.900 6.248 -10.543 1.00 89.69 329 LEU A O 1
ATOM 2483 N N . HIS A 1 330 ? -7.447 6.933 -12.632 1.00 90.38 330 HIS A N 1
ATOM 2484 C CA . HIS A 1 330 ? -8.696 6.473 -13.246 1.00 90.38 330 HIS A CA 1
ATOM 2485 C C . HIS A 1 330 ? -8.422 5.358 -14.256 1.00 90.38 330 HIS A C 1
ATOM 2487 O O . HIS A 1 330 ? -8.196 5.607 -15.435 1.00 90.38 330 HIS A O 1
ATOM 2493 N N . LEU A 1 331 ? -8.432 4.108 -13.793 1.00 88.25 331 LEU A N 1
ATOM 2494 C CA . LEU A 1 331 ? -8.015 2.970 -14.622 1.00 88.25 331 LEU A CA 1
ATOM 2495 C C . LEU A 1 331 ? -9.057 2.528 -15.656 1.00 88.25 331 LEU A C 1
ATOM 2497 O O . LEU A 1 331 ? -8.692 1.937 -16.668 1.00 88.25 331 LEU A O 1
ATOM 2501 N N . GLY A 1 332 ? -10.344 2.792 -15.420 1.00 86.75 332 GLY A N 1
ATOM 2502 C CA . GLY A 1 332 ? -11.410 2.115 -16.160 1.00 86.75 332 GLY A CA 1
ATOM 2503 C C . GLY A 1 332 ? -11.402 0.602 -15.900 1.00 86.75 332 GLY A C 1
ATOM 2504 O O . GLY A 1 332 ? -10.896 0.141 -14.875 1.00 86.75 332 GLY A O 1
ATOM 2505 N N . ALA A 1 333 ? -11.979 -0.177 -16.816 1.00 88.75 333 ALA A N 1
ATOM 2506 C CA . ALA A 1 333 ? -11.955 -1.634 -16.732 1.00 88.75 333 ALA A CA 1
ATOM 2507 C C . ALA A 1 333 ? -10.602 -2.193 -17.206 1.00 88.75 333 ALA A C 1
ATOM 2509 O O . ALA A 1 333 ? -10.096 -1.795 -18.255 1.00 88.75 333 ALA A O 1
ATOM 2510 N N . VAL A 1 334 ? -10.044 -3.143 -16.452 1.00 92.50 334 VAL A N 1
ATOM 2511 C CA . VAL A 1 334 ? -8.940 -4.003 -16.906 1.00 92.50 334 VAL A CA 1
ATOM 2512 C C . VAL A 1 334 ? -9.570 -5.316 -17.390 1.00 92.50 334 VAL A C 1
ATOM 2514 O O . VAL A 1 334 ? -10.203 -5.989 -16.572 1.00 92.50 334 VAL A O 1
ATOM 2517 N N . PRO A 1 335 ? -9.468 -5.681 -18.682 1.00 90.69 335 PRO A N 1
ATOM 2518 C CA . PRO A 1 335 ? -10.116 -6.881 -19.214 1.00 90.69 335 PRO A CA 1
ATOM 2519 C C . PRO A 1 335 ? -9.563 -8.147 -18.561 1.00 90.69 335 PRO A C 1
ATOM 2521 O O . PRO A 1 335 ? -8.361 -8.360 -18.610 1.00 90.69 335 PRO A O 1
ATOM 2524 N N . GLU A 1 336 ? -10.404 -9.033 -18.014 1.00 93.88 336 GLU A N 1
ATOM 2525 C CA . GLU A 1 336 ? -9.934 -10.291 -17.393 1.00 93.88 336 GLU A CA 1
ATOM 2526 C C . GLU A 1 336 ? -9.198 -11.217 -18.378 1.00 93.88 336 GLU A C 1
ATOM 2528 O O . GLU A 1 336 ? -8.355 -12.022 -17.974 1.00 93.88 336 GLU A O 1
ATOM 2533 N N . ARG A 1 337 ? -9.512 -11.104 -19.673 1.00 95.69 337 ARG A N 1
ATOM 2534 C CA . ARG A 1 337 ? -8.859 -11.814 -20.779 1.00 95.69 337 ARG A CA 1
ATOM 2535 C C . ARG A 1 337 ? -8.534 -10.816 -21.895 1.00 95.69 337 ARG A C 1
ATOM 2537 O O . ARG A 1 337 ? -9.339 -10.684 -22.815 1.00 95.69 337 ARG A O 1
ATOM 2544 N N . PRO A 1 338 ? -7.409 -10.090 -21.797 1.00 96.81 338 PRO A N 1
ATOM 2545 C CA . PRO A 1 338 ? -7.018 -9.116 -22.805 1.00 96.81 338 PRO A CA 1
ATOM 2546 C C . PRO A 1 338 ? -6.827 -9.759 -24.180 1.00 96.81 338 PRO A C 1
ATOM 2548 O O . PRO A 1 338 ? -6.266 -10.851 -24.298 1.00 96.81 338 PRO A O 1
ATOM 2551 N N . THR A 1 339 ? -7.273 -9.059 -25.212 1.00 96.69 339 THR A N 1
ATOM 2552 C CA . THR A 1 339 ? -7.059 -9.411 -26.619 1.00 96.69 339 THR A CA 1
ATOM 2553 C C . THR A 1 339 ? -5.600 -9.180 -27.035 1.00 96.69 339 THR A C 1
ATOM 2555 O O . THR A 1 339 ? -4.905 -8.364 -26.421 1.00 96.69 339 THR A O 1
ATOM 2558 N N . PRO A 1 340 ? -5.097 -9.860 -28.083 1.00 96.69 340 PRO A N 1
ATOM 2559 C CA . PRO A 1 340 ? -3.754 -9.612 -28.611 1.00 96.69 340 PRO A CA 1
ATOM 2560 C C . PRO A 1 340 ? -3.485 -8.135 -28.936 1.00 96.69 340 PRO A C 1
ATOM 2562 O O . PRO A 1 340 ? -2.381 -7.646 -28.691 1.00 96.69 340 PRO A O 1
ATOM 2565 N N . GLU A 1 341 ? -4.492 -7.415 -29.429 1.00 97.38 341 GLU A N 1
ATOM 2566 C CA . GLU A 1 341 ? -4.434 -5.992 -29.762 1.00 97.38 341 GLU A CA 1
ATOM 2567 C C . GLU A 1 341 ? -4.270 -5.124 -28.509 1.00 97.38 341 GLU A C 1
ATOM 2569 O O . GLU A 1 341 ? -3.420 -4.234 -28.481 1.00 97.38 341 GLU A O 1
ATOM 2574 N N . GLU A 1 342 ? -5.020 -5.409 -27.440 1.00 96.81 342 GLU A N 1
ATOM 2575 C CA . GLU A 1 342 ? -4.883 -4.713 -26.153 1.00 96.81 342 GLU A CA 1
ATOM 2576 C C . GLU A 1 342 ? -3.504 -4.947 -25.530 1.00 96.81 342 GLU A C 1
ATOM 2578 O O . GLU A 1 342 ? -2.889 -4.014 -25.007 1.00 96.81 342 GLU A O 1
ATOM 2583 N N . VAL A 1 343 ? -2.975 -6.171 -25.624 1.00 97.44 343 VAL A N 1
ATOM 2584 C CA . VAL A 1 343 ? -1.623 -6.487 -25.140 1.00 97.44 343 VAL A CA 1
ATOM 2585 C C . VAL A 1 343 ? -0.561 -5.786 -25.991 1.00 97.44 343 VAL A C 1
ATOM 2587 O O . VAL A 1 343 ? 0.417 -5.265 -25.450 1.00 97.44 343 VAL A O 1
ATOM 2590 N N . ALA A 1 344 ? -0.741 -5.731 -27.313 1.00 97.38 344 ALA A N 1
ATOM 2591 C CA . ALA A 1 344 ? 0.154 -5.010 -28.211 1.00 97.38 344 ALA A CA 1
ATOM 2592 C C . ALA A 1 344 ? 0.153 -3.500 -27.925 1.00 97.38 344 ALA A C 1
ATOM 2594 O O . ALA A 1 344 ? 1.230 -2.914 -27.830 1.00 97.38 344 ALA A O 1
ATOM 2595 N N . ALA A 1 345 ? -1.016 -2.892 -27.706 1.00 96.69 345 ALA A N 1
ATOM 2596 C CA . ALA A 1 345 ? -1.148 -1.482 -27.341 1.00 96.69 345 ALA A CA 1
ATOM 2597 C C . ALA A 1 345 ? -0.525 -1.180 -25.967 1.00 96.69 345 ALA A C 1
ATOM 2599 O O . ALA A 1 345 ? 0.222 -0.213 -25.818 1.00 96.69 345 ALA A O 1
ATOM 2600 N N . ALA A 1 346 ? -0.759 -2.044 -24.973 1.00 97.19 346 ALA A N 1
ATOM 2601 C CA . ALA A 1 346 ? -0.138 -1.925 -23.656 1.00 97.19 346 ALA A CA 1
ATOM 2602 C C . ALA A 1 346 ? 1.395 -2.013 -23.734 1.00 97.19 346 ALA A C 1
ATOM 2604 O O . ALA A 1 346 ? 2.099 -1.265 -23.056 1.00 97.19 346 ALA A O 1
ATOM 2605 N N . ARG A 1 347 ? 1.927 -2.895 -24.591 1.00 97.25 347 ARG A N 1
ATOM 2606 C CA . ARG A 1 347 ? 3.365 -2.981 -24.863 1.00 97.25 347 ARG A CA 1
ATOM 2607 C C . ARG A 1 347 ? 3.873 -1.716 -25.560 1.00 97.25 347 ARG A C 1
ATOM 2609 O O . ARG A 1 347 ? 4.887 -1.174 -25.131 1.00 97.25 347 ARG A O 1
ATOM 2616 N N . ALA A 1 348 ? 3.183 -1.238 -26.593 1.00 96.94 348 ALA A N 1
ATOM 2617 C CA . ALA A 1 348 ? 3.577 -0.052 -27.351 1.00 96.94 348 ALA A CA 1
ATOM 2618 C C . ALA A 1 348 ? 3.719 1.184 -26.448 1.00 96.94 348 ALA A C 1
ATOM 2620 O O . ALA A 1 348 ? 4.733 1.866 -26.522 1.00 96.94 348 ALA A O 1
ATOM 2621 N N . LEU A 1 349 ? 2.808 1.395 -25.491 1.00 97.19 349 LEU A N 1
ATOM 2622 C CA . LEU A 1 349 ? 2.921 2.503 -24.529 1.00 97.19 349 LEU A CA 1
ATOM 2623 C C . LEU A 1 349 ? 4.249 2.505 -23.755 1.00 97.19 349 LEU A C 1
ATOM 2625 O O . LEU A 1 349 ? 4.832 3.556 -23.503 1.00 97.19 349 LEU A O 1
ATOM 2629 N N . PHE A 1 350 ? 4.772 1.339 -23.378 1.00 97.38 350 PHE A N 1
ATOM 2630 C CA . PHE A 1 350 ? 6.076 1.292 -22.720 1.00 97.38 350 PHE A CA 1
ATOM 2631 C C . PHE A 1 350 ? 7.223 1.427 -23.716 1.00 97.38 350 PHE A C 1
ATOM 2633 O O . PHE A 1 350 ? 8.132 2.218 -23.485 1.00 97.38 350 PHE A O 1
ATOM 2640 N N . PHE A 1 351 ? 7.214 0.670 -24.813 1.00 95.75 351 PHE A N 1
ATOM 2641 C CA . PHE A 1 351 ? 8.369 0.591 -25.710 1.00 95.75 351 PHE A CA 1
ATOM 2642 C C . PHE A 1 351 ? 8.489 1.781 -26.665 1.00 95.75 351 PHE A C 1
ATOM 2644 O O . PHE A 1 351 ? 9.613 2.207 -26.939 1.00 95.75 351 PHE A O 1
ATOM 2651 N N . ASP A 1 352 ? 7.369 2.310 -27.133 1.00 95.50 352 ASP A N 1
ATOM 2652 C CA . ASP A 1 352 ? 7.300 3.298 -28.209 1.00 95.50 352 ASP A CA 1
ATOM 2653 C C . ASP A 1 352 ? 6.992 4.705 -27.677 1.00 95.50 352 ASP A C 1
ATOM 2655 O O . ASP A 1 352 ? 7.162 5.679 -28.412 1.00 95.50 352 ASP A O 1
ATOM 2659 N N . ASP A 1 353 ? 6.605 4.832 -26.401 1.00 96.06 353 ASP A N 1
ATOM 2660 C CA . ASP A 1 353 ? 6.432 6.115 -25.710 1.00 96.06 353 ASP A CA 1
ATOM 2661 C C . ASP A 1 353 ? 7.375 6.278 -24.513 1.00 96.06 353 ASP A C 1
ATOM 2663 O O . ASP A 1 353 ? 8.287 7.098 -24.569 1.00 96.06 353 ASP A O 1
ATOM 2667 N N . VAL A 1 354 ? 7.216 5.506 -23.432 1.00 96.69 354 VAL A N 1
ATOM 2668 C CA . VAL A 1 354 ? 7.997 5.744 -22.194 1.00 96.69 354 VAL A CA 1
ATOM 2669 C C . VAL A 1 354 ? 9.496 5.497 -22.392 1.00 96.69 354 VAL A C 1
ATOM 2671 O O . VAL A 1 354 ? 10.328 6.224 -21.854 1.00 96.69 354 VAL A O 1
ATOM 2674 N N . PHE A 1 355 ? 9.851 4.454 -23.140 1.00 96.00 355 PHE A N 1
ATOM 2675 C CA . PHE A 1 355 ? 11.222 3.965 -23.288 1.00 96.00 355 PHE A CA 1
ATOM 2676 C C . PHE A 1 355 ? 11.864 4.311 -24.635 1.00 96.00 355 PHE A C 1
ATOM 2678 O O . PHE A 1 355 ? 12.966 3.833 -24.905 1.00 96.00 355 PHE A O 1
ATOM 2685 N N . VAL A 1 356 ? 11.188 5.078 -25.494 1.00 93.44 356 VAL A N 1
ATOM 2686 C CA . VAL A 1 356 ? 11.602 5.274 -26.893 1.00 93.44 356 VAL A CA 1
ATOM 2687 C C . VAL A 1 356 ? 12.930 6.018 -27.022 1.00 93.44 356 VAL A C 1
ATOM 2689 O O . VAL A 1 356 ? 13.805 5.564 -27.754 1.00 93.44 356 VAL A O 1
ATOM 2692 N N . ASP A 1 357 ? 13.126 7.082 -26.240 1.00 92.44 357 ASP A N 1
ATOM 2693 C CA . ASP A 1 357 ? 14.309 7.946 -26.348 1.00 92.44 357 ASP A CA 1
ATOM 2694 C C . ASP A 1 357 ? 15.448 7.571 -25.390 1.00 92.44 357 ASP A C 1
ATOM 2696 O O . ASP A 1 357 ? 16.528 8.180 -25.420 1.00 92.44 357 ASP A O 1
ATOM 2700 N N . PHE A 1 358 ? 15.219 6.573 -24.529 1.00 93.94 358 PHE A N 1
ATOM 2701 C CA . PHE A 1 358 ? 16.242 6.051 -23.632 1.00 93.94 358 PHE A CA 1
ATOM 2702 C C . PHE A 1 358 ? 17.262 5.242 -24.434 1.00 93.94 358 PHE A C 1
ATOM 2704 O O . PHE A 1 358 ? 16.893 4.254 -25.076 1.00 93.94 358 PHE A O 1
ATOM 2711 N N . PRO A 1 359 ? 18.554 5.599 -24.375 1.00 93.44 359 PRO A N 1
ATOM 2712 C CA . PRO A 1 359 ? 19.564 4.940 -25.184 1.00 93.44 359 PRO A CA 1
ATOM 2713 C C . PRO A 1 359 ? 20.013 3.632 -24.522 1.00 93.44 359 PRO A C 1
ATOM 2715 O O . PRO A 1 359 ? 21.121 3.523 -24.010 1.00 93.44 359 PRO A O 1
ATOM 2718 N N . PHE A 1 360 ? 19.131 2.638 -24.468 1.00 95.75 360 PHE A N 1
ATOM 2719 C CA . PHE A 1 360 ? 19.459 1.307 -23.957 1.00 95.75 360 PHE A CA 1
ATOM 2720 C C . PHE A 1 360 ? 20.581 0.669 -24.785 1.00 95.75 360 PHE A C 1
ATOM 2722 O O . PHE A 1 360 ? 20.537 0.693 -26.015 1.00 95.75 360 PHE A O 1
ATOM 2729 N N . ALA A 1 361 ? 21.579 0.080 -24.120 1.00 95.19 361 ALA A N 1
ATOM 2730 C CA . ALA A 1 361 ? 22.720 -0.526 -24.807 1.00 95.19 361 ALA A CA 1
ATOM 2731 C C . ALA A 1 361 ? 22.320 -1.789 -25.592 1.00 95.19 361 ALA A C 1
ATOM 2733 O O . ALA A 1 361 ? 22.819 -2.016 -26.697 1.00 95.19 361 ALA A O 1
ATOM 2734 N N . HIS A 1 362 ? 21.392 -2.580 -25.047 1.00 93.19 362 HIS A N 1
ATOM 2735 C CA . HIS A 1 362 ? 20.855 -3.789 -25.664 1.00 93.19 362 HIS A CA 1
ATOM 2736 C C . HIS A 1 362 ? 19.326 -3.900 -25.519 1.00 93.19 362 HIS A C 1
ATOM 2738 O O . HIS A 1 362 ? 18.740 -3.360 -24.576 1.00 93.19 362 HIS A O 1
ATOM 2744 N N . PRO A 1 363 ? 18.651 -4.682 -26.388 1.00 92.38 363 PRO A N 1
ATOM 2745 C CA . PRO A 1 363 ? 17.226 -4.990 -26.231 1.00 92.38 363 PRO A CA 1
ATOM 2746 C C . PRO A 1 363 ? 16.875 -5.610 -24.868 1.00 92.38 363 PRO A C 1
ATOM 2748 O O . PRO A 1 363 ? 15.789 -5.370 -24.340 1.00 92.38 363 PRO A O 1
ATOM 2751 N N . SER A 1 364 ? 17.804 -6.367 -24.273 1.00 91.75 364 SER A N 1
ATOM 2752 C CA . SER A 1 364 ? 17.659 -6.925 -22.926 1.00 91.75 364 SER A CA 1
ATOM 2753 C C . SER A 1 364 ? 17.555 -5.847 -21.849 1.00 91.75 364 SER A C 1
ATOM 2755 O O . SER A 1 364 ? 16.768 -6.010 -20.927 1.00 91.75 364 SER A O 1
ATOM 2757 N N . ASP A 1 365 ? 18.273 -4.724 -21.974 1.00 96.00 365 ASP A N 1
ATOM 2758 C CA . ASP A 1 365 ? 18.198 -3.626 -21.000 1.00 96.00 365 ASP A CA 1
ATOM 2759 C C . ASP A 1 365 ? 16.806 -2.982 -21.001 1.00 96.00 365 ASP A C 1
ATOM 2761 O O . ASP A 1 365 ? 16.248 -2.688 -19.944 1.00 96.00 365 ASP A O 1
ATOM 2765 N N . LYS A 1 366 ? 16.198 -2.842 -22.187 1.00 95.19 366 LYS A N 1
ATOM 2766 C CA . LYS A 1 366 ? 14.820 -2.354 -22.338 1.00 95.19 366 LYS A CA 1
ATOM 2767 C C . LYS A 1 366 ? 13.802 -3.338 -21.745 1.00 95.19 366 LYS A C 1
ATOM 2769 O O . LYS A 1 366 ? 12.854 -2.922 -21.081 1.00 95.19 366 LYS A O 1
ATOM 2774 N N . ALA A 1 367 ? 14.015 -4.644 -21.922 1.00 93.38 367 ALA A N 1
ATOM 2775 C CA . ALA A 1 367 ? 13.191 -5.676 -21.290 1.00 93.38 367 ALA A CA 1
ATOM 2776 C C . ALA A 1 367 ? 13.339 -5.683 -19.756 1.00 93.38 367 ALA A C 1
ATOM 2778 O O . ALA A 1 367 ? 12.341 -5.775 -19.044 1.00 93.38 367 ALA A O 1
ATOM 2779 N N . HIS A 1 368 ? 14.557 -5.519 -19.235 1.00 96.06 368 HIS A N 1
ATOM 2780 C CA . HIS A 1 368 ? 14.820 -5.387 -17.801 1.00 96.06 368 HIS A CA 1
ATOM 2781 C C . HIS A 1 368 ? 14.188 -4.117 -17.204 1.00 96.06 368 HIS A C 1
ATOM 2783 O O . HIS A 1 368 ? 13.707 -4.143 -16.072 1.00 96.06 368 HIS A O 1
ATOM 2789 N N . ALA A 1 369 ? 14.122 -3.018 -17.962 1.00 97.06 369 ALA A N 1
ATOM 2790 C CA . ALA A 1 369 ? 13.391 -1.821 -17.548 1.00 97.06 369 ALA A CA 1
ATOM 2791 C C . ALA A 1 369 ? 11.879 -2.086 -17.425 1.00 97.06 369 ALA A C 1
ATOM 2793 O O . ALA A 1 369 ? 11.264 -1.686 -16.436 1.00 97.06 369 ALA A O 1
ATOM 2794 N N . LEU A 1 370 ? 11.279 -2.821 -18.371 1.00 96.94 370 LEU A N 1
ATOM 2795 C CA . LEU A 1 370 ? 9.883 -3.254 -18.249 1.00 96.94 370 LEU A CA 1
ATOM 2796 C C . LEU A 1 370 ? 9.682 -4.207 -17.061 1.00 96.94 370 LEU A C 1
ATOM 2798 O O . LEU A 1 370 ? 8.701 -4.074 -16.334 1.00 96.94 370 LEU A O 1
ATOM 2802 N N . ALA A 1 371 ? 10.613 -5.136 -16.828 1.00 96.19 371 ALA A N 1
ATOM 2803 C CA . ALA A 1 371 ? 10.585 -6.025 -15.667 1.00 96.19 371 ALA A CA 1
ATOM 2804 C C . ALA A 1 371 ? 10.544 -5.239 -14.344 1.00 96.19 371 ALA A C 1
ATOM 2806 O O . ALA A 1 371 ? 9.749 -5.575 -13.464 1.00 96.19 371 ALA A O 1
ATOM 2807 N N . ALA A 1 372 ? 11.316 -4.151 -14.235 1.00 97.19 372 ALA A N 1
ATOM 2808 C CA . ALA A 1 372 ? 11.267 -3.247 -13.086 1.00 97.19 372 ALA A CA 1
ATOM 2809 C C . ALA A 1 372 ? 9.893 -2.563 -12.935 1.00 97.19 372 ALA A C 1
ATOM 2811 O O . ALA A 1 372 ? 9.388 -2.434 -11.823 1.00 97.19 372 ALA A O 1
ATOM 2812 N N . VAL A 1 373 ? 9.249 -2.161 -14.039 1.00 97.62 373 VAL A N 1
ATOM 2813 C CA . VAL A 1 373 ? 7.882 -1.603 -14.001 1.00 97.62 373 VAL A CA 1
ATOM 2814 C C . VAL A 1 373 ? 6.869 -2.637 -13.519 1.00 97.62 373 VAL A C 1
ATOM 2816 O O . VAL A 1 373 ? 6.027 -2.313 -12.687 1.00 97.62 373 VAL A O 1
ATOM 2819 N N . LEU A 1 374 ? 6.929 -3.865 -14.036 1.00 97.50 374 LEU A N 1
ATOM 2820 C CA . LEU A 1 374 ? 5.933 -4.901 -13.759 1.00 97.50 374 LEU A CA 1
ATOM 2821 C C . LEU A 1 374 ? 6.080 -5.513 -12.363 1.00 97.50 374 LEU A C 1
ATOM 2823 O O . LEU A 1 374 ? 5.077 -5.922 -11.779 1.00 97.50 374 LEU A O 1
ATOM 2827 N N . LEU A 1 375 ? 7.298 -5.562 -11.813 1.00 97.56 375 LEU A N 1
ATOM 2828 C CA . LEU A 1 375 ? 7.589 -6.265 -10.565 1.00 97.56 375 LEU A CA 1
ATOM 2829 C C . LEU A 1 375 ? 6.652 -5.872 -9.402 1.00 97.56 375 LEU A C 1
ATOM 2831 O O . LEU A 1 375 ? 6.071 -6.776 -8.800 1.00 97.56 375 LEU A O 1
ATOM 2835 N N . PRO A 1 376 ? 6.411 -4.585 -9.088 1.00 96.31 376 PRO A N 1
ATOM 2836 C CA . PRO A 1 376 ? 5.490 -4.216 -8.011 1.00 96.31 376 PRO A CA 1
ATOM 2837 C C . PRO A 1 376 ? 4.049 -4.708 -8.215 1.00 96.31 376 PRO A C 1
ATOM 2839 O O . PRO A 1 376 ? 3.381 -5.040 -7.238 1.00 96.31 376 PRO A O 1
ATOM 2842 N N . PHE A 1 377 ? 3.582 -4.821 -9.464 1.00 97.00 377 PHE A N 1
ATOM 2843 C CA . PHE A 1 377 ? 2.237 -5.313 -9.788 1.00 97.00 377 PHE A CA 1
ATOM 2844 C C . PHE A 1 377 ? 2.092 -6.822 -9.598 1.00 97.00 377 PHE A C 1
ATOM 2846 O O . PHE A 1 377 ? 0.993 -7.291 -9.313 1.00 97.00 377 PHE A O 1
ATOM 2853 N N . VAL A 1 378 ? 3.189 -7.573 -9.741 1.00 96.81 378 VAL A N 1
ATOM 2854 C CA . VAL A 1 378 ? 3.223 -9.036 -9.586 1.00 96.81 378 VAL A CA 1
ATOM 2855 C C . VAL A 1 378 ? 3.872 -9.490 -8.282 1.00 96.81 378 VAL A C 1
ATOM 2857 O O . VAL A 1 378 ? 3.996 -10.690 -8.052 1.00 96.81 378 VAL A O 1
ATOM 2860 N N . ARG A 1 379 ? 4.292 -8.563 -7.410 1.00 96.19 379 ARG A N 1
ATOM 2861 C CA . ARG A 1 379 ? 5.149 -8.870 -6.257 1.00 96.19 379 ARG A CA 1
ATOM 2862 C C . ARG A 1 379 ? 4.579 -9.967 -5.363 1.00 96.19 379 ARG A C 1
ATOM 2864 O O . ARG A 1 379 ? 5.349 -10.798 -4.888 1.00 96.19 379 ARG A O 1
ATOM 2871 N N . ARG A 1 380 ? 3.256 -9.968 -5.158 1.00 95.25 380 ARG A N 1
ATOM 2872 C CA . ARG A 1 380 ? 2.538 -10.951 -4.331 1.00 95.25 380 ARG A CA 1
ATOM 2873 C C . ARG A 1 380 ? 2.415 -12.326 -4.982 1.00 95.25 380 ARG A C 1
ATOM 2875 O O . ARG A 1 380 ? 2.263 -13.298 -4.262 1.00 95.25 380 ARG A O 1
ATOM 2882 N N . MET A 1 381 ? 2.556 -12.430 -6.299 1.00 95.56 381 MET A N 1
ATOM 2883 C CA . MET A 1 381 ? 2.603 -13.714 -7.007 1.00 95.56 381 MET A CA 1
ATOM 2884 C C . MET A 1 381 ? 4.012 -14.330 -7.025 1.00 95.56 381 MET A C 1
ATOM 2886 O O . MET A 1 381 ? 4.190 -15.423 -7.549 1.00 95.56 381 MET A O 1
ATOM 2890 N N . ILE A 1 382 ? 5.017 -13.644 -6.466 1.00 94.69 382 ILE A N 1
ATOM 2891 C CA . ILE A 1 382 ? 6.400 -14.122 -6.392 1.00 94.69 382 ILE A CA 1
ATOM 2892 C C . ILE A 1 382 ? 6.712 -14.536 -4.955 1.00 94.69 382 ILE A C 1
ATOM 2894 O O . ILE A 1 382 ? 7.028 -13.706 -4.099 1.00 94.69 382 ILE A O 1
ATOM 2898 N N . GLU A 1 383 ? 6.679 -15.840 -4.712 1.00 91.06 383 GLU A N 1
ATOM 2899 C CA . GLU A 1 383 ? 7.238 -16.465 -3.513 1.00 91.06 383 GLU A CA 1
ATOM 2900 C C . GLU A 1 383 ? 8.766 -16.317 -3.510 1.00 91.06 383 GLU A C 1
ATOM 2902 O O . GLU A 1 383 ? 9.442 -16.749 -4.444 1.00 91.06 383 GLU A O 1
ATOM 2907 N N . GLY A 1 384 ? 9.316 -15.708 -2.459 1.00 92.06 384 GLY A N 1
ATOM 2908 C CA . GLY A 1 384 ? 10.757 -15.514 -2.301 1.00 92.06 384 GLY A CA 1
ATOM 2909 C C . GLY A 1 384 ? 11.244 -14.111 -2.660 1.00 92.06 384 GLY A C 1
ATOM 2910 O O . GLY A 1 384 ? 10.490 -13.133 -2.634 1.00 92.06 384 GLY A O 1
ATOM 2911 N N . CYS A 1 385 ? 12.545 -14.004 -2.924 1.00 94.56 385 CYS A N 1
ATOM 2912 C CA . CYS A 1 385 ? 13.248 -12.734 -3.095 1.00 94.56 385 CYS A CA 1
ATOM 2913 C C . CYS A 1 385 ? 13.175 -12.212 -4.537 1.00 94.56 385 CYS A C 1
ATOM 2915 O O . CYS A 1 385 ? 12.851 -12.945 -5.470 1.00 94.56 385 CYS A O 1
ATOM 2917 N N . THR A 1 386 ? 13.515 -10.936 -4.727 1.00 96.00 386 THR A N 1
ATOM 2918 C CA . THR A 1 386 ? 13.569 -10.278 -6.044 1.00 96.00 386 THR A CA 1
ATOM 2919 C C . THR A 1 386 ? 14.932 -9.616 -6.230 1.00 96.00 386 THR A C 1
ATOM 2921 O O . THR A 1 386 ? 15.437 -9.041 -5.262 1.00 96.00 386 THR A O 1
ATOM 2924 N N . PRO A 1 387 ? 15.533 -9.665 -7.429 1.00 96.44 387 PRO A N 1
ATOM 2925 C CA . PRO A 1 387 ? 16.880 -9.159 -7.643 1.00 96.44 387 PRO A CA 1
ATOM 2926 C C . PRO A 1 387 ? 16.944 -7.630 -7.563 1.00 96.44 387 PRO A C 1
ATOM 2928 O O . PRO A 1 387 ? 15.949 -6.920 -7.737 1.00 96.44 387 PRO A O 1
ATOM 2931 N N . LEU A 1 388 ? 18.157 -7.126 -7.351 1.00 97.25 388 LEU A N 1
ATOM 2932 C CA . LEU A 1 388 ? 18.474 -5.705 -7.420 1.00 97.25 388 LEU A CA 1
ATOM 2933 C C . LEU A 1 388 ? 18.485 -5.232 -8.880 1.00 97.25 388 LEU A C 1
ATOM 2935 O O . LEU A 1 388 ? 19.275 -5.732 -9.679 1.00 97.25 388 LEU A O 1
ATOM 2939 N N . HIS A 1 389 ? 17.679 -4.232 -9.228 1.00 97.56 389 HIS A N 1
ATOM 2940 C CA . HIS A 1 389 ? 17.729 -3.620 -10.560 1.00 97.56 389 HIS A CA 1
ATOM 2941 C C . HIS A 1 389 ? 18.804 -2.530 -10.590 1.00 97.56 389 HIS A C 1
ATOM 2943 O O . HIS A 1 389 ? 18.676 -1.515 -9.911 1.00 97.56 389 HIS A O 1
ATOM 2949 N N . VAL A 1 390 ? 19.869 -2.730 -11.363 1.00 97.50 390 VAL A N 1
ATOM 2950 C CA . VAL A 1 390 ? 21.008 -1.802 -11.433 1.00 97.50 390 VAL A CA 1
ATOM 2951 C C . VAL A 1 390 ? 20.923 -0.993 -12.721 1.00 97.50 390 VAL A C 1
ATOM 2953 O O . VAL A 1 390 ? 21.218 -1.512 -13.794 1.00 97.50 390 VAL A O 1
ATOM 2956 N N . VAL A 1 391 ? 20.528 0.274 -12.614 1.00 97.06 391 VAL A N 1
ATOM 2957 C CA . VAL A 1 391 ? 20.465 1.220 -13.732 1.00 97.06 391 VAL A CA 1
ATOM 2958 C C . VAL A 1 391 ? 21.795 1.952 -13.850 1.00 97.06 391 VAL A C 1
ATOM 2960 O O . VAL A 1 391 ? 22.175 2.744 -12.988 1.00 97.06 391 VAL A O 1
ATOM 2963 N N . GLU A 1 392 ? 22.514 1.717 -14.938 1.00 95.94 392 GLU A N 1
ATOM 2964 C CA . GLU A 1 392 ? 23.880 2.203 -15.101 1.00 95.94 392 GLU A CA 1
ATOM 2965 C C . GLU A 1 392 ? 24.132 2.868 -16.446 1.00 95.94 392 GLU A C 1
ATOM 2967 O O . GLU A 1 392 ? 23.418 2.647 -17.419 1.00 95.94 392 GLU A O 1
ATOM 2972 N N . ALA A 1 393 ? 25.174 3.694 -16.492 1.00 94.06 393 ALA A N 1
ATOM 2973 C CA . ALA A 1 393 ? 25.582 4.408 -17.691 1.00 94.06 393 ALA A CA 1
ATOM 2974 C C . ALA A 1 393 ? 27.075 4.760 -17.638 1.00 94.06 393 ALA A C 1
ATOM 2976 O O . ALA A 1 393 ? 27.644 4.782 -16.541 1.00 94.06 393 ALA A O 1
ATOM 2977 N N . PRO A 1 394 ? 27.702 5.088 -18.783 1.00 89.69 394 PRO A N 1
ATOM 2978 C CA . PRO A 1 394 ? 29.088 5.541 -18.820 1.00 89.69 394 PRO A CA 1
ATOM 2979 C C . PRO A 1 394 ? 29.330 6.884 -18.124 1.00 89.69 394 PRO A C 1
ATOM 2981 O O . PRO A 1 394 ? 30.405 7.085 -17.568 1.00 89.69 394 PRO A O 1
ATOM 2984 N N . ALA A 1 395 ? 28.345 7.790 -18.155 1.00 84.19 395 ALA A N 1
ATOM 2985 C CA . ALA A 1 395 ? 28.496 9.174 -17.711 1.00 84.19 395 ALA A CA 1
ATOM 2986 C C . ALA A 1 395 ? 27.324 9.675 -16.843 1.00 84.19 395 ALA A C 1
ATOM 2988 O O . ALA A 1 395 ? 26.212 9.122 -16.829 1.00 84.19 395 ALA A O 1
ATOM 2989 N N . VAL A 1 396 ? 27.569 10.774 -16.124 1.00 83.94 396 VAL A N 1
ATOM 2990 C CA . VAL A 1 396 ? 26.533 11.551 -15.424 1.00 83.94 396 VAL A CA 1
ATOM 2991 C C . VAL A 1 396 ? 25.565 12.161 -16.449 1.00 83.94 396 VAL A C 1
ATOM 2993 O O . VAL A 1 396 ? 25.914 12.367 -17.607 1.00 83.94 396 VAL A O 1
ATOM 2996 N N . GLY A 1 397 ? 24.310 12.396 -16.057 1.00 82.19 397 GLY A N 1
ATOM 2997 C CA . GLY A 1 397 ? 23.323 13.035 -16.938 1.00 82.19 397 GLY A CA 1
ATOM 2998 C C . GLY A 1 397 ? 22.771 12.143 -18.059 1.00 82.19 397 GLY A C 1
ATOM 2999 O O . GLY A 1 397 ? 21.987 12.613 -18.869 1.00 82.19 397 GLY A O 1
ATOM 3000 N N . SER A 1 398 ? 23.104 10.847 -18.090 1.00 86.38 398 SER A N 1
ATOM 3001 C CA . SER A 1 398 ? 22.604 9.896 -19.106 1.00 86.38 398 SER A CA 1
ATOM 3002 C C . SER A 1 398 ? 21.147 9.428 -18.904 1.00 86.38 398 SER A C 1
ATOM 3004 O O . SER A 1 398 ? 20.699 8.528 -19.601 1.00 86.38 398 SER A O 1
ATOM 3006 N N . GLY A 1 399 ? 20.410 9.969 -17.923 1.00 89.62 399 GLY A N 1
ATOM 3007 C CA . GLY A 1 399 ? 19.002 9.603 -17.677 1.00 89.62 399 GLY A CA 1
ATOM 3008 C C . GLY A 1 399 ? 18.748 8.444 -16.696 1.00 89.62 399 GLY A C 1
ATOM 3009 O O . GLY A 1 399 ? 17.609 8.009 -16.570 1.00 89.62 399 GLY A O 1
ATOM 3010 N N . LYS A 1 400 ? 19.752 7.965 -15.945 1.00 93.12 400 LYS A N 1
ATOM 3011 C CA . LYS A 1 400 ? 19.591 6.858 -14.967 1.00 93.12 400 LYS A CA 1
ATOM 3012 C C . LYS A 1 400 ? 18.514 7.127 -13.909 1.00 93.12 400 LYS A C 1
ATOM 3014 O O . LYS A 1 400 ? 17.546 6.383 -13.797 1.00 93.12 400 LYS A O 1
ATOM 3019 N N . GLY A 1 401 ? 18.665 8.227 -13.166 1.00 92.56 401 GLY A N 1
ATOM 3020 C CA . GLY A 1 401 ? 17.687 8.639 -12.157 1.00 92.56 401 GLY A CA 1
ATOM 3021 C C . GLY A 1 401 ? 16.328 8.983 -12.772 1.00 92.56 401 GLY A C 1
ATOM 3022 O O . GLY A 1 401 ? 15.297 8.741 -12.151 1.00 92.56 401 GLY A O 1
ATOM 3023 N N . LEU A 1 402 ? 16.308 9.476 -14.018 1.00 93.56 402 LEU A N 1
ATOM 3024 C CA . LEU A 1 402 ? 15.071 9.715 -14.760 1.00 93.56 402 LEU A CA 1
ATOM 3025 C C . LEU A 1 402 ? 14.321 8.401 -15.015 1.00 93.56 402 LEU A C 1
ATOM 3027 O O . LEU A 1 402 ? 13.133 8.340 -14.721 1.00 93.56 402 LEU A O 1
ATOM 3031 N N . LEU A 1 403 ? 15.004 7.341 -15.465 1.00 95.94 403 LEU A N 1
ATOM 3032 C CA . LEU A 1 403 ? 14.387 6.025 -15.660 1.00 95.94 403 LEU A CA 1
ATOM 3033 C C . LEU A 1 403 ? 13.799 5.477 -14.352 1.00 95.94 403 LEU A C 1
ATOM 3035 O O . LEU A 1 403 ? 12.633 5.085 -14.329 1.00 95.94 403 LEU A O 1
ATOM 3039 N N . CYS A 1 404 ? 14.560 5.510 -13.251 1.00 95.75 404 CYS A N 1
ATOM 3040 C CA . CYS A 1 404 ? 14.058 5.090 -11.936 1.00 95.75 404 CYS A CA 1
ATOM 3041 C C . CYS A 1 404 ? 12.825 5.902 -11.512 1.00 95.75 404 CYS A C 1
ATOM 3043 O O . CYS A 1 404 ? 11.834 5.341 -11.046 1.00 95.75 404 CYS A O 1
ATOM 3045 N N . ASN A 1 405 ? 12.850 7.218 -11.735 1.00 94.44 405 ASN A N 1
ATOM 3046 C CA . ASN A 1 405 ? 11.714 8.083 -11.448 1.00 94.44 405 ASN A CA 1
ATOM 3047 C C . ASN A 1 405 ? 10.488 7.744 -12.298 1.00 94.44 405 ASN A C 1
ATOM 3049 O O . ASN A 1 405 ? 9.387 7.762 -11.758 1.00 94.44 405 ASN A O 1
ATOM 3053 N N . LEU A 1 406 ? 10.635 7.414 -13.585 1.00 96.06 406 LEU A N 1
ATOM 3054 C CA . LEU A 1 406 ? 9.503 6.997 -14.422 1.00 96.06 406 LEU A CA 1
ATOM 3055 C C . LEU A 1 406 ? 8.871 5.702 -13.900 1.00 96.06 406 LEU A C 1
ATOM 3057 O O . LEU A 1 406 ? 7.649 5.642 -13.769 1.00 96.06 406 LEU A O 1
ATOM 3061 N N . VAL A 1 407 ? 9.691 4.714 -13.519 1.00 96.38 407 VAL A N 1
ATOM 3062 C CA . VAL A 1 407 ? 9.214 3.478 -12.873 1.00 96.38 407 VAL A CA 1
ATOM 3063 C C . VAL A 1 407 ? 8.410 3.816 -11.614 1.00 96.38 407 VAL A C 1
ATOM 3065 O O . VAL A 1 407 ? 7.272 3.371 -11.467 1.00 96.38 407 VAL A O 1
ATOM 3068 N N . SER A 1 408 ? 8.948 4.669 -10.738 1.00 94.94 408 SER A N 1
ATOM 3069 C CA . SER A 1 408 ? 8.239 5.093 -9.528 1.00 94.94 408 SER A CA 1
ATOM 3070 C C . SER A 1 408 ? 6.964 5.883 -9.819 1.00 94.94 408 SER A C 1
ATOM 3072 O O . SER A 1 408 ? 5.963 5.674 -9.137 1.00 94.94 408 SER A O 1
ATOM 3074 N N . TRP A 1 409 ? 6.937 6.747 -10.836 1.00 95.12 409 TRP A N 1
ATOM 3075 C CA . TRP A 1 409 ? 5.728 7.487 -11.206 1.00 95.12 409 TRP A CA 1
ATOM 3076 C C . TRP A 1 409 ? 4.614 6.551 -11.666 1.00 95.12 409 TRP A C 1
ATOM 3078 O O . TRP A 1 409 ? 3.469 6.720 -11.243 1.00 95.12 409 TRP A O 1
ATOM 3088 N N . VAL A 1 410 ? 4.931 5.529 -12.461 1.00 95.62 410 VAL A N 1
ATOM 3089 C CA . VAL A 1 410 ? 3.946 4.511 -12.852 1.00 95.62 410 VAL A CA 1
ATOM 3090 C C . VAL A 1 410 ? 3.457 3.762 -11.609 1.00 95.62 410 VAL A C 1
ATOM 3092 O O . VAL A 1 410 ? 2.265 3.788 -11.294 1.00 95.62 410 VAL A O 1
ATOM 3095 N N . VAL A 1 411 ? 4.378 3.189 -10.832 1.00 92.94 411 VAL A N 1
ATOM 3096 C CA . VAL A 1 411 ? 4.066 2.283 -9.714 1.00 92.94 411 VAL A CA 1
ATOM 3097 C C . VAL A 1 411 ? 3.411 2.990 -8.529 1.00 92.94 411 VAL A C 1
ATOM 3099 O O . VAL A 1 411 ? 2.468 2.464 -7.948 1.00 92.94 411 VAL A O 1
ATOM 3102 N N . THR A 1 412 ? 3.891 4.170 -8.148 1.00 91.94 412 THR A N 1
ATOM 3103 C CA . THR A 1 412 ? 3.510 4.844 -6.892 1.00 91.94 412 THR A CA 1
ATOM 3104 C C . THR A 1 412 ? 2.803 6.181 -7.105 1.00 91.94 412 THR A C 1
ATOM 3106 O O . THR A 1 412 ? 2.185 6.712 -6.181 1.00 91.94 412 THR A O 1
ATOM 3109 N N . GLY A 1 413 ? 2.884 6.745 -8.315 1.00 92.06 413 GLY A N 1
ATOM 3110 C CA . GLY A 1 413 ? 2.353 8.076 -8.611 1.00 92.06 413 GLY A CA 1
ATOM 3111 C C . GLY A 1 413 ? 3.197 9.203 -8.057 1.00 92.06 413 GLY A C 1
ATOM 3112 O O . GLY A 1 413 ? 2.682 10.304 -7.882 1.00 92.06 413 GLY A O 1
ATOM 3113 N N . ARG A 1 414 ? 4.466 8.927 -7.743 1.00 89.44 414 ARG A N 1
ATOM 3114 C CA . ARG A 1 414 ? 5.416 9.880 -7.175 1.00 89.44 414 ARG A CA 1
ATOM 3115 C C . ARG A 1 414 ? 6.827 9.587 -7.673 1.00 89.44 414 ARG A C 1
ATOM 3117 O O . ARG A 1 414 ? 7.120 8.480 -8.121 1.00 89.44 414 ARG A O 1
ATOM 3124 N N . ALA A 1 415 ? 7.699 10.586 -7.578 1.00 89.00 415 ALA A N 1
ATOM 3125 C CA . ALA A 1 415 ? 9.134 10.399 -7.773 1.00 89.00 415 ALA A CA 1
ATOM 3126 C C . ALA A 1 415 ? 9.707 9.441 -6.714 1.00 89.00 415 ALA A C 1
ATOM 3128 O O . ALA A 1 415 ? 9.135 9.317 -5.627 1.00 89.00 415 ALA A O 1
ATOM 3129 N N . CYS A 1 416 ? 10.832 8.789 -7.023 1.00 83.31 416 CYS A N 1
ATOM 3130 C CA . CYS A 1 416 ? 11.525 7.955 -6.048 1.00 83.31 416 CYS A CA 1
ATOM 3131 C C . CYS A 1 416 ? 11.916 8.796 -4.829 1.00 83.31 416 CYS A C 1
ATOM 3133 O O . CYS A 1 416 ? 12.400 9.919 -4.976 1.00 83.31 416 CYS A O 1
ATOM 3135 N N . ALA A 1 417 ? 11.783 8.225 -3.634 1.00 72.81 417 ALA A N 1
ATOM 3136 C CA . ALA A 1 417 ? 12.554 8.715 -2.504 1.00 72.81 417 ALA A CA 1
ATOM 3137 C C . ALA A 1 417 ? 14.021 8.347 -2.757 1.00 72.81 417 ALA A C 1
ATOM 3139 O O . ALA A 1 417 ? 14.345 7.174 -2.938 1.00 72.81 417 ALA A O 1
ATOM 3140 N N . ILE A 1 418 ? 14.875 9.361 -2.870 1.00 67.88 418 ILE A N 1
ATOM 3141 C CA . ILE A 1 418 ? 16.285 9.198 -3.219 1.00 67.88 418 ILE A CA 1
ATOM 3142 C C . ILE A 1 418 ? 17.081 9.092 -1.919 1.00 67.88 418 ILE A C 1
ATOM 3144 O O . ILE A 1 418 ? 17.156 10.064 -1.168 1.00 67.88 418 ILE A O 1
ATOM 3148 N N . GLY A 1 419 ? 17.681 7.928 -1.669 1.00 69.56 419 GLY A N 1
ATOM 3149 C CA . GLY A 1 419 ? 18.689 7.743 -0.629 1.00 69.56 419 GLY A CA 1
ATOM 3150 C C . GLY A 1 419 ? 20.045 7.465 -1.265 1.00 69.56 419 GLY A C 1
ATOM 3151 O O . GLY A 1 419 ? 20.158 6.566 -2.095 1.00 69.56 419 GLY A O 1
ATOM 3152 N N . THR A 1 420 ? 21.085 8.214 -0.898 1.00 77.12 420 THR A N 1
ATOM 3153 C CA . THR A 1 420 ? 22.457 7.884 -1.311 1.00 77.12 420 THR A CA 1
ATOM 3154 C C . THR A 1 420 ? 22.923 6.633 -0.584 1.00 77.12 420 THR A C 1
ATOM 3156 O O . THR A 1 420 ? 22.733 6.527 0.630 1.00 77.12 420 THR A O 1
ATOM 3159 N N . LEU A 1 421 ? 23.559 5.703 -1.294 1.00 80.88 421 LEU A N 1
ATOM 3160 C CA . LEU A 1 421 ? 24.150 4.526 -0.662 1.00 80.88 421 LEU A CA 1
ATOM 3161 C C . LEU A 1 421 ? 25.422 4.923 0.115 1.00 80.88 421 LEU A C 1
ATOM 3163 O O . LEU A 1 421 ? 26.365 5.404 -0.517 1.00 80.88 421 LEU A O 1
ATOM 3167 N N . PRO A 1 422 ? 25.486 4.727 1.447 1.00 84.50 422 PRO A N 1
ATOM 3168 C CA . PRO A 1 422 ? 26.706 4.990 2.209 1.00 84.50 422 PRO A CA 1
ATOM 3169 C C . PRO A 1 422 ? 27.843 4.042 1.813 1.00 84.50 422 PRO A C 1
ATOM 3171 O O . PRO A 1 422 ? 27.608 2.973 1.251 1.00 84.50 422 PRO A O 1
ATOM 3174 N N . GLU A 1 423 ? 29.081 4.402 2.150 1.00 81.81 423 GLU A N 1
ATOM 3175 C CA . GLU A 1 423 ? 30.255 3.559 1.868 1.00 81.81 423 GLU A CA 1
ATOM 3176 C C . GLU A 1 423 ? 30.561 2.568 2.998 1.00 81.81 423 GLU A C 1
ATOM 3178 O O . GLU A 1 423 ? 31.143 1.509 2.765 1.00 81.81 423 GLU A O 1
ATOM 3183 N N . ASN A 1 424 ? 30.172 2.900 4.231 1.00 89.00 424 ASN A N 1
ATOM 3184 C CA . ASN A 1 424 ? 30.444 2.087 5.409 1.00 89.00 424 ASN A CA 1
ATOM 3185 C C . ASN A 1 424 ? 29.368 1.005 5.596 1.00 89.00 424 ASN A C 1
ATOM 3187 O O . ASN A 1 424 ? 28.178 1.304 5.608 1.00 89.00 424 ASN A O 1
ATOM 3191 N N . GLU A 1 425 ? 29.777 -0.244 5.822 1.00 90.94 425 GLU A N 1
ATOM 3192 C CA . GLU A 1 425 ? 28.869 -1.390 5.990 1.00 90.94 425 GLU A CA 1
ATOM 3193 C C . GLU A 1 425 ? 27.845 -1.208 7.126 1.00 90.94 425 GLU A C 1
ATOM 3195 O O . GLU A 1 425 ? 26.683 -1.604 7.002 1.00 90.94 425 GLU A O 1
ATOM 3200 N N . GLU A 1 426 ? 28.245 -0.589 8.238 1.00 90.12 426 GLU A N 1
ATOM 3201 C CA . GLU A 1 426 ? 27.343 -0.305 9.352 1.00 90.12 426 GLU A CA 1
ATOM 3202 C C . GLU A 1 426 ? 26.308 0.763 8.978 1.00 90.12 426 GLU A C 1
ATOM 3204 O O . GLU A 1 426 ? 25.141 0.648 9.358 1.00 90.12 426 GLU A O 1
ATOM 3209 N N . GLU A 1 427 ? 26.710 1.777 8.212 1.00 89.50 427 GLU A N 1
ATOM 3210 C CA . GLU A 1 427 ? 25.807 2.809 7.699 1.00 89.50 427 GLU A CA 1
ATOM 3211 C C . GLU A 1 427 ? 24.864 2.252 6.633 1.00 89.50 427 GLU A C 1
ATOM 3213 O O . GLU A 1 427 ? 23.665 2.506 6.710 1.00 89.50 427 GLU A O 1
ATOM 3218 N N . ILE A 1 428 ? 25.358 1.413 5.713 1.00 90.88 428 ILE A N 1
ATOM 3219 C CA . ILE A 1 428 ? 24.522 0.684 4.749 1.00 90.88 428 ILE A CA 1
ATOM 3220 C C . ILE A 1 428 ? 23.454 -0.104 5.505 1.00 90.88 428 ILE A C 1
ATOM 3222 O O . ILE A 1 428 ? 22.268 0.057 5.228 1.00 90.88 428 ILE A O 1
ATOM 3226 N N . ARG A 1 429 ? 23.842 -0.906 6.506 1.00 91.50 429 ARG A N 1
ATOM 3227 C CA . ARG A 1 429 ? 22.898 -1.687 7.317 1.00 91.50 429 ARG A CA 1
ATOM 3228 C C . ARG A 1 429 ? 21.818 -0.799 7.954 1.00 91.50 429 ARG A C 1
ATOM 3230 O O . ARG A 1 429 ? 20.641 -1.150 7.896 1.00 91.50 429 ARG A O 1
ATOM 3237 N N . LYS A 1 430 ? 22.189 0.357 8.520 1.00 89.12 430 LYS A N 1
ATOM 3238 C CA . LYS A 1 430 ? 21.240 1.318 9.120 1.00 89.12 430 LYS A CA 1
ATOM 3239 C C . LYS A 1 430 ? 20.292 1.916 8.079 1.00 89.12 430 LYS A C 1
ATOM 3241 O O . LYS A 1 430 ? 19.088 1.948 8.324 1.00 89.12 430 LYS A O 1
ATOM 3246 N N . THR A 1 431 ? 20.810 2.334 6.924 1.00 90.06 431 THR A N 1
ATOM 3247 C CA . THR A 1 431 ? 20.011 2.880 5.817 1.00 90.06 431 THR A CA 1
ATOM 3248 C C . THR A 1 431 ? 19.025 1.845 5.279 1.00 90.06 431 THR A C 1
ATOM 3250 O O . THR A 1 431 ? 17.847 2.152 5.125 1.00 90.06 431 THR A O 1
ATOM 3253 N N . LEU A 1 432 ? 19.459 0.595 5.076 1.00 90.94 432 LEU A N 1
ATOM 3254 C CA . LEU A 1 432 ? 18.585 -0.499 4.640 1.00 90.94 432 LEU A CA 1
ATOM 3255 C C . LEU A 1 432 ? 17.444 -0.754 5.639 1.00 90.94 432 LEU A C 1
ATOM 3257 O O . LEU A 1 432 ? 16.290 -0.890 5.230 1.00 90.94 432 LEU A O 1
ATOM 3261 N N . THR A 1 433 ? 17.748 -0.780 6.942 1.00 89.69 433 THR A N 1
ATOM 3262 C CA . THR A 1 433 ? 16.736 -0.924 8.001 1.00 89.69 433 THR A CA 1
ATOM 3263 C C . THR A 1 433 ? 15.744 0.242 7.992 1.00 89.69 433 THR A C 1
ATOM 3265 O O . THR A 1 433 ? 14.538 0.012 8.086 1.00 89.69 433 THR A O 1
ATOM 3268 N N . ALA A 1 434 ? 16.230 1.481 7.859 1.00 87.62 434 ALA A N 1
ATOM 3269 C CA . ALA A 1 434 ? 15.396 2.680 7.853 1.00 87.62 434 ALA A CA 1
ATOM 3270 C C . ALA A 1 434 ? 14.448 2.722 6.644 1.00 87.62 434 ALA A C 1
ATOM 3272 O O . ALA A 1 434 ? 13.247 2.913 6.820 1.00 87.62 434 ALA A O 1
ATOM 3273 N N . GLU A 1 435 ? 14.951 2.466 5.434 1.00 87.81 435 GLU A N 1
ATOM 3274 C CA . GLU A 1 435 ? 14.120 2.445 4.222 1.00 87.81 435 GLU A CA 1
ATOM 3275 C C . GLU A 1 435 ? 13.067 1.334 4.275 1.00 87.81 435 GLU A C 1
ATOM 3277 O O . GLU A 1 435 ? 11.896 1.546 3.945 1.00 87.81 435 GLU A O 1
ATOM 3282 N N . LEU A 1 436 ? 13.440 0.149 4.769 1.00 88.69 436 LEU A N 1
ATOM 3283 C CA . LEU A 1 436 ? 12.495 -0.953 4.897 1.00 88.69 436 LEU A CA 1
ATOM 3284 C C . LEU A 1 436 ? 11.440 -0.694 5.985 1.00 88.69 436 LEU A C 1
ATOM 3286 O O . LEU A 1 436 ? 10.309 -1.185 5.880 1.00 88.69 436 LEU A O 1
ATOM 3290 N N . ALA A 1 437 ? 11.754 0.095 7.017 1.00 86.38 437 ALA A N 1
ATOM 3291 C CA . ALA A 1 437 ? 10.801 0.480 8.060 1.00 86.38 437 ALA A CA 1
ATOM 3292 C C . ALA A 1 437 ? 9.621 1.296 7.498 1.00 86.38 437 ALA A C 1
ATOM 3294 O O . ALA A 1 437 ? 8.507 1.156 8.000 1.00 86.38 437 ALA A O 1
ATOM 3295 N N . LEU A 1 438 ? 9.825 2.031 6.398 1.00 84.38 438 LEU A N 1
ATOM 3296 C CA . LEU A 1 438 ? 8.797 2.851 5.743 1.00 84.38 438 LEU A CA 1
ATOM 3297 C C . LEU A 1 438 ? 7.761 2.044 4.942 1.00 84.38 438 LEU A C 1
ATOM 3299 O O . LEU A 1 438 ? 6.760 2.607 4.500 1.00 84.38 438 LEU A O 1
ATOM 3303 N N . ALA A 1 439 ? 7.978 0.735 4.756 1.00 87.81 439 ALA A N 1
ATOM 3304 C CA . ALA A 1 439 ? 7.031 -0.180 4.105 1.00 87.81 439 ALA A CA 1
ATOM 3305 C C . ALA A 1 439 ? 6.654 0.197 2.658 1.00 87.81 439 ALA A C 1
ATOM 3307 O O . ALA A 1 439 ? 5.545 -0.094 2.197 1.00 87.81 439 ALA A O 1
ATOM 3308 N N . ARG A 1 440 ? 7.576 0.853 1.944 1.00 87.00 440 ARG A N 1
ATOM 3309 C CA . ARG A 1 440 ? 7.387 1.293 0.558 1.00 87.00 440 ARG A CA 1
ATOM 3310 C C . ARG A 1 440 ? 7.536 0.116 -0.418 1.00 87.00 440 ARG A C 1
ATOM 3312 O O . ARG A 1 440 ? 8.368 -0.761 -0.190 1.00 87.00 440 ARG A O 1
ATOM 3319 N N . PRO A 1 441 ? 6.786 0.097 -1.534 1.00 90.06 441 PRO A N 1
ATOM 3320 C CA . PRO A 1 441 ? 6.888 -0.967 -2.536 1.00 90.06 441 PRO A CA 1
ATOM 3321 C C . PRO A 1 441 ? 8.159 -0.878 -3.399 1.00 90.06 441 PRO A C 1
ATOM 3323 O O . PRO A 1 441 ? 8.510 -1.849 -4.065 1.00 90.06 441 PRO A O 1
ATOM 3326 N N . LEU A 1 442 ? 8.839 0.273 -3.406 1.00 92.44 442 LEU A N 1
ATOM 3327 C CA . LEU A 1 442 ? 10.025 0.559 -4.214 1.00 92.44 442 LEU A CA 1
ATOM 3328 C C . LEU A 1 442 ? 11.020 1.374 -3.383 1.00 92.44 442 LEU A C 1
ATOM 3330 O O . LEU A 1 442 ? 10.630 2.368 -2.769 1.00 92.44 442 LEU A O 1
ATOM 3334 N N . ILE A 1 443 ? 12.289 0.959 -3.389 1.00 92.31 443 ILE A N 1
ATOM 3335 C CA . ILE A 1 443 ? 13.408 1.650 -2.739 1.00 92.31 443 ILE A CA 1
ATOM 3336 C C . ILE A 1 443 ? 14.514 1.886 -3.774 1.00 92.31 443 ILE A C 1
ATOM 3338 O O . ILE A 1 443 ? 14.938 0.954 -4.463 1.00 92.31 443 ILE A O 1
ATOM 3342 N N . LEU A 1 444 ? 14.978 3.135 -3.878 1.00 93.69 444 LEU A N 1
ATOM 3343 C CA . LEU A 1 444 ? 16.073 3.536 -4.757 1.00 93.69 444 LEU A CA 1
ATOM 3344 C C . LEU A 1 444 ? 17.315 3.891 -3.937 1.00 93.69 444 LEU A C 1
ATOM 3346 O O . LEU A 1 444 ? 17.315 4.860 -3.181 1.00 93.69 444 LEU A O 1
ATOM 3350 N N . LEU A 1 445 ? 18.383 3.132 -4.158 1.00 92.25 445 LEU A N 1
ATOM 3351 C CA . LEU A 1 445 ? 19.733 3.443 -3.712 1.00 92.25 445 LEU A CA 1
ATOM 3352 C C . LEU A 1 445 ? 20.421 4.223 -4.834 1.00 92.25 445 LEU A C 1
ATOM 3354 O O . LEU A 1 445 ? 20.759 3.675 -5.881 1.00 92.25 445 LEU A O 1
ATOM 3358 N N . ASP A 1 446 ? 20.565 5.525 -4.667 1.00 85.44 446 ASP A N 1
ATOM 3359 C CA . ASP A 1 446 ? 21.098 6.383 -5.715 1.00 85.44 446 ASP A CA 1
ATOM 3360 C C . ASP A 1 446 ? 22.612 6.553 -5.586 1.00 85.44 446 ASP A C 1
ATOM 3362 O O . ASP A 1 446 ? 23.177 6.561 -4.488 1.00 85.44 446 ASP A O 1
ATOM 3366 N N . ASN A 1 447 ? 23.247 6.726 -6.744 1.00 79.75 447 ASN A N 1
ATOM 3367 C CA . ASN A 1 447 ? 24.625 7.166 -6.890 1.00 79.75 447 ASN A CA 1
ATOM 3368 C C . ASN A 1 447 ? 25.661 6.242 -6.221 1.00 79.75 447 ASN A C 1
ATOM 3370 O O . ASN A 1 447 ? 26.449 6.663 -5.375 1.00 79.75 447 ASN A O 1
ATOM 3374 N N . ALA A 1 448 ? 25.678 4.969 -6.626 1.00 84.00 448 ALA A N 1
ATOM 3375 C CA . ALA A 1 448 ? 26.732 4.034 -6.248 1.00 84.00 448 ALA A CA 1
ATOM 3376 C C . ALA A 1 448 ? 28.117 4.609 -6.589 1.00 84.00 448 ALA A C 1
ATOM 3378 O O . ALA A 1 448 ? 28.344 5.066 -7.713 1.00 84.00 448 ALA A O 1
ATOM 3379 N N . ASN A 1 449 ? 29.045 4.549 -5.630 1.00 82.38 449 ASN A N 1
ATOM 3380 C CA . ASN A 1 449 ? 30.386 5.101 -5.794 1.00 82.38 449 ASN A CA 1
ATOM 3381 C C . ASN A 1 449 ? 31.137 4.407 -6.950 1.00 82.38 449 ASN A C 1
ATOM 3383 O O . ASN A 1 449 ? 31.463 3.224 -6.879 1.00 82.38 449 ASN A O 1
ATOM 3387 N N . GLU A 1 450 ? 31.461 5.166 -7.999 1.00 82.25 450 GLU A N 1
ATOM 3388 C CA . GLU A 1 450 ? 32.206 4.704 -9.181 1.00 82.25 450 GLU A CA 1
ATOM 3389 C C . GLU A 1 450 ? 33.675 4.343 -8.880 1.00 82.25 450 GLU A C 1
ATOM 3391 O O . GLU A 1 450 ? 34.301 3.549 -9.587 1.00 82.25 450 GLU A O 1
ATOM 3396 N N . LYS A 1 451 ? 34.240 4.905 -7.805 1.00 83.44 451 LYS A N 1
ATOM 3397 C CA . LYS A 1 451 ? 35.626 4.684 -7.375 1.00 83.44 451 LYS A CA 1
ATOM 3398 C C . LYS A 1 451 ? 35.775 3.433 -6.516 1.00 83.44 451 LYS A C 1
ATOM 3400 O O . LYS A 1 451 ? 36.869 2.872 -6.475 1.00 83.44 451 LYS A O 1
ATOM 3405 N N . ALA A 1 452 ? 34.707 2.944 -5.899 1.00 85.88 452 ALA A N 1
ATOM 3406 C CA . ALA A 1 452 ? 34.739 1.766 -5.040 1.00 85.88 452 ALA A CA 1
ATOM 3407 C C . ALA A 1 452 ? 34.060 0.560 -5.702 1.00 85.88 452 ALA A C 1
ATOM 3409 O O . ALA A 1 452 ? 33.195 0.695 -6.563 1.00 85.88 452 ALA A O 1
ATOM 3410 N N . THR A 1 453 ? 34.460 -0.645 -5.300 1.00 90.94 453 THR A N 1
ATOM 3411 C CA . THR A 1 453 ? 33.666 -1.841 -5.592 1.00 90.94 453 THR A CA 1
ATOM 3412 C C . THR A 1 453 ? 32.559 -1.932 -4.550 1.00 90.94 453 THR A C 1
ATOM 3414 O O . THR A 1 453 ? 32.855 -2.070 -3.366 1.00 90.94 453 THR A O 1
ATOM 3417 N N . LEU A 1 454 ? 31.296 -1.899 -4.976 1.00 91.88 454 LEU A N 1
ATOM 3418 C CA . LEU A 1 454 ? 30.155 -2.145 -4.105 1.00 91.88 454 LEU A CA 1
ATOM 3419 C C . LEU A 1 454 ? 30.189 -3.599 -3.626 1.00 91.88 454 LEU A C 1
ATOM 3421 O O . LEU A 1 454 ? 29.825 -4.536 -4.345 1.00 91.88 454 LEU A O 1
ATOM 3425 N N . SER A 1 455 ? 30.651 -3.767 -2.393 1.00 92.56 455 SER A N 1
ATOM 3426 C CA . SER A 1 455 ? 30.705 -5.027 -1.672 1.00 92.56 455 SER A CA 1
ATOM 3427 C C . SER A 1 455 ? 30.096 -4.810 -0.296 1.00 92.56 455 SER A C 1
ATOM 3429 O O . SER A 1 455 ? 30.717 -4.181 0.551 1.00 92.56 455 SER A O 1
ATOM 3431 N N . SER A 1 456 ? 28.885 -5.323 -0.087 1.00 93.94 456 SER A N 1
ATOM 3432 C CA . SER A 1 456 ? 28.178 -5.211 1.188 1.00 93.94 456 SER A CA 1
ATOM 3433 C C . SER A 1 456 ? 27.509 -6.534 1.531 1.00 93.94 456 SER A C 1
ATOM 3435 O O . SER A 1 456 ? 26.714 -7.058 0.744 1.00 93.94 456 SER A O 1
ATOM 3437 N N . ALA A 1 457 ? 27.835 -7.078 2.702 1.00 94.38 457 ALA A N 1
ATOM 3438 C CA . ALA A 1 457 ? 27.224 -8.304 3.199 1.00 94.38 457 ALA A CA 1
ATOM 3439 C C . ALA A 1 457 ? 25.775 -8.043 3.638 1.00 94.38 457 ALA A C 1
ATOM 3441 O O . ALA A 1 457 ? 24.906 -8.878 3.401 1.00 94.38 457 ALA A O 1
ATOM 3442 N N . ALA A 1 458 ? 25.497 -6.863 4.197 1.00 94.31 458 ALA A N 1
ATOM 3443 C CA . ALA A 1 458 ? 24.172 -6.397 4.578 1.00 94.31 458 ALA A CA 1
ATOM 3444 C C . ALA A 1 458 ? 23.240 -6.299 3.364 1.00 94.31 458 ALA A C 1
ATOM 3446 O O . ALA A 1 458 ? 22.146 -6.863 3.392 1.00 94.31 458 ALA A O 1
ATOM 3447 N N . LEU A 1 459 ? 23.680 -5.661 2.271 1.00 94.19 459 LEU A N 1
ATOM 3448 C CA . LEU A 1 459 ? 22.890 -5.592 1.038 1.00 94.19 459 LEU A CA 1
ATOM 3449 C C . LEU A 1 459 ? 22.694 -6.982 0.418 1.00 94.19 459 LEU A C 1
ATOM 3451 O O . LEU A 1 459 ? 21.583 -7.329 0.025 1.00 94.19 459 LEU A O 1
ATOM 3455 N N . ALA A 1 460 ? 23.747 -7.803 0.365 1.00 95.00 460 ALA A N 1
ATOM 3456 C CA . ALA A 1 460 ? 23.650 -9.164 -0.154 1.00 95.00 460 ALA A CA 1
ATOM 3457 C C . ALA A 1 460 ? 22.658 -10.026 0.644 1.00 95.00 460 ALA A C 1
ATOM 3459 O O . ALA A 1 460 ? 21.880 -10.760 0.036 1.00 95.00 460 ALA A O 1
ATOM 3460 N N . ALA A 1 461 ? 22.672 -9.919 1.978 1.00 94.31 461 ALA A N 1
ATOM 3461 C CA . ALA A 1 461 ? 21.762 -10.622 2.877 1.00 94.31 461 ALA A CA 1
ATOM 3462 C C . ALA A 1 461 ? 20.319 -10.121 2.745 1.00 94.31 461 ALA A C 1
ATOM 3464 O O . ALA A 1 461 ? 19.402 -10.939 2.683 1.00 94.31 461 ALA A O 1
ATOM 3465 N N . MET A 1 462 ? 20.119 -8.801 2.637 1.00 94.00 462 MET A N 1
ATOM 3466 C CA . MET A 1 462 ? 18.808 -8.197 2.385 1.00 94.00 462 MET A CA 1
ATOM 3467 C C . MET A 1 462 ? 18.197 -8.748 1.093 1.00 94.00 462 MET A C 1
ATOM 3469 O O . MET A 1 462 ? 17.072 -9.234 1.098 1.00 94.00 462 MET A O 1
ATOM 3473 N N . LEU A 1 463 ? 18.954 -8.741 -0.007 1.00 94.69 463 LEU A N 1
ATOM 3474 C CA . LEU A 1 463 ? 18.472 -9.190 -1.317 1.00 94.69 463 LEU A CA 1
ATOM 3475 C C . LEU A 1 463 ? 18.119 -10.683 -1.370 1.00 94.69 463 LEU A C 1
ATOM 3477 O O . LEU A 1 463 ? 17.389 -11.085 -2.266 1.00 94.69 463 LEU A O 1
ATOM 3481 N N . THR A 1 464 ? 18.615 -11.507 -0.445 1.00 93.25 464 THR A N 1
ATOM 3482 C CA . THR A 1 464 ? 18.340 -12.957 -0.405 1.00 93.25 464 THR A CA 1
ATOM 3483 C C . THR A 1 464 ? 17.527 -13.392 0.808 1.00 93.25 464 THR A C 1
ATOM 3485 O O . THR A 1 464 ? 17.515 -14.576 1.139 1.00 93.25 464 THR A O 1
ATOM 3488 N N . SER A 1 465 ? 16.846 -12.459 1.474 1.00 92.94 465 SER A N 1
ATOM 3489 C CA . SER A 1 465 ? 15.934 -12.771 2.570 1.00 92.94 465 SER A CA 1
ATOM 3490 C C . SER A 1 465 ? 14.580 -12.096 2.381 1.00 92.94 465 SER A C 1
ATOM 3492 O O . SER A 1 465 ? 14.493 -10.910 2.064 1.00 92.94 465 SER A O 1
ATOM 3494 N N . THR A 1 466 ? 13.506 -12.841 2.644 1.00 91.94 466 THR A N 1
ATOM 3495 C CA . THR A 1 466 ? 12.126 -12.328 2.661 1.00 91.94 466 THR A CA 1
ATOM 3496 C C . THR A 1 466 ? 11.798 -11.555 3.938 1.00 91.94 466 THR A C 1
ATOM 3498 O O . THR A 1 466 ? 10.760 -10.900 4.018 1.00 91.94 466 THR A O 1
ATOM 3501 N N . SER A 1 467 ? 12.676 -11.606 4.941 1.00 92.56 467 SER A N 1
ATOM 3502 C CA . SER A 1 467 ? 12.567 -10.839 6.180 1.00 92.56 467 SER A CA 1
ATOM 3503 C C . SER A 1 467 ? 13.920 -10.288 6.605 1.00 92.56 467 SER A C 1
ATOM 3505 O O . SER A 1 467 ? 14.936 -10.979 6.545 1.00 92.56 467 SER A O 1
ATOM 3507 N N . TRP A 1 468 ? 13.928 -9.063 7.100 1.00 91.88 468 TRP A N 1
ATOM 3508 C CA . TRP A 1 468 ? 15.112 -8.402 7.615 1.00 91.88 468 TRP A CA 1
ATOM 3509 C C . TRP A 1 468 ? 14.985 -8.204 9.119 1.00 91.88 468 TRP A C 1
ATOM 3511 O O . TRP A 1 468 ? 13.996 -7.639 9.582 1.00 91.88 468 TRP A O 1
ATOM 3521 N N . THR A 1 469 ? 15.984 -8.645 9.879 1.00 89.06 469 THR A N 1
ATOM 3522 C CA . THR A 1 469 ? 16.009 -8.463 11.331 1.00 89.06 469 THR A CA 1
ATOM 3523 C C . THR A 1 469 ? 17.249 -7.690 11.726 1.00 89.06 469 THR A C 1
ATOM 3525 O O . THR A 1 469 ? 18.366 -8.136 11.472 1.00 89.06 469 THR A O 1
ATOM 3528 N N . ASP A 1 470 ? 17.053 -6.571 12.417 1.00 84.88 470 ASP A N 1
ATOM 3529 C CA . ASP A 1 470 ? 18.157 -5.763 12.923 1.00 84.88 470 ASP A CA 1
ATOM 3530 C C . ASP A 1 470 ? 17.825 -5.114 14.273 1.00 84.88 470 ASP A C 1
ATOM 3532 O O . ASP A 1 470 ? 16.666 -5.056 14.688 1.00 84.88 470 ASP A O 1
ATOM 3536 N N . ARG A 1 471 ? 18.847 -4.666 15.007 1.00 77.00 471 ARG A N 1
ATOM 3537 C CA . ARG A 1 471 ? 18.662 -3.923 16.262 1.00 77.00 471 ARG A CA 1
ATOM 3538 C C . ARG A 1 471 ? 18.239 -2.491 15.962 1.00 77.00 471 ARG A C 1
ATOM 3540 O O . ARG A 1 471 ? 18.855 -1.824 15.133 1.00 77.00 471 ARG A O 1
ATOM 3547 N N . LEU A 1 472 ? 17.223 -2.008 16.674 1.00 67.88 472 LEU A N 1
ATOM 3548 C CA . LEU A 1 472 ? 16.802 -0.617 16.557 1.00 67.88 472 LEU A CA 1
ATOM 3549 C C . LEU A 1 472 ? 17.899 0.298 17.124 1.00 67.88 472 LEU A C 1
ATOM 3551 O O . LEU A 1 472 ? 18.430 0.049 18.207 1.00 67.88 472 LEU A O 1
ATOM 3555 N N . LEU A 1 473 ? 18.244 1.364 16.404 1.00 65.00 473 LEU A N 1
ATOM 3556 C CA . LEU A 1 473 ? 19.245 2.334 16.853 1.00 65.00 473 LEU A CA 1
ATOM 3557 C C . LEU A 1 473 ? 18.863 2.915 18.223 1.00 65.00 473 LEU A C 1
ATOM 3559 O O . LEU A 1 473 ? 17.753 3.408 18.412 1.00 65.00 473 LEU A O 1
ATOM 3563 N N . GLY A 1 474 ? 19.786 2.834 19.184 1.00 62.47 474 GLY A N 1
ATOM 3564 C CA . GLY A 1 474 ? 19.574 3.336 20.545 1.00 62.47 474 GLY A CA 1
ATOM 3565 C C . GLY A 1 474 ? 18.684 2.461 21.440 1.00 62.47 474 GLY A C 1
ATOM 3566 O O . GLY A 1 474 ? 18.391 2.873 22.559 1.00 62.47 474 GLY A O 1
ATOM 3567 N N . LYS A 1 475 ? 18.265 1.263 20.999 1.00 65.88 475 LYS A N 1
ATOM 3568 C CA . LYS A 1 475 ? 17.510 0.299 21.822 1.00 65.88 475 LYS A CA 1
ATOM 3569 C C . LYS A 1 475 ? 18.117 -1.109 21.741 1.00 65.88 475 LYS A C 1
ATOM 3571 O O . LYS A 1 475 ? 18.761 -1.481 20.767 1.00 65.88 475 LYS A O 1
ATOM 3576 N N . THR A 1 476 ? 17.891 -1.933 22.764 1.00 67.06 476 THR A N 1
ATOM 3577 C CA . THR A 1 476 ? 18.336 -3.344 22.794 1.00 67.06 476 THR A CA 1
ATOM 3578 C C . THR A 1 476 ? 17.436 -4.285 21.984 1.00 67.06 476 THR A C 1
ATOM 3580 O O . THR A 1 476 ? 17.820 -5.422 21.701 1.00 67.06 476 THR A O 1
ATOM 3583 N N . GLN A 1 477 ? 16.246 -3.822 21.594 1.00 69.88 477 GLN A N 1
ATOM 3584 C CA . GLN A 1 477 ? 15.230 -4.610 20.902 1.00 69.88 477 GLN A CA 1
ATOM 3585 C C . GLN A 1 477 ? 15.566 -4.817 19.416 1.00 69.88 477 GLN A C 1
ATOM 3587 O O . GLN A 1 477 ? 16.063 -3.914 18.738 1.00 69.88 477 GLN A O 1
ATOM 3592 N N . LYS A 1 478 ? 15.270 -6.019 18.904 1.00 77.44 478 LYS A N 1
ATOM 3593 C CA . LYS A 1 478 ? 15.345 -6.338 17.472 1.00 77.44 478 LYS A CA 1
ATOM 3594 C C . LYS A 1 478 ? 13.998 -6.083 16.798 1.00 77.44 478 LYS A C 1
ATOM 3596 O O . LYS A 1 478 ? 12.970 -6.554 17.285 1.00 77.44 478 LYS A O 1
ATOM 3601 N N . LEU A 1 479 ? 14.031 -5.402 15.661 1.00 79.50 479 LEU A N 1
ATOM 3602 C CA . LEU A 1 479 ? 12.901 -5.195 14.763 1.00 79.50 479 LEU A CA 1
ATOM 3603 C C . LEU A 1 479 ? 12.995 -6.209 13.620 1.00 79.50 479 LEU A C 1
ATOM 3605 O O . LEU A 1 479 ? 14.066 -6.370 13.035 1.00 79.50 479 LEU A O 1
ATOM 3609 N N . THR A 1 480 ? 11.896 -6.901 13.314 1.00 87.81 480 THR A N 1
ATOM 3610 C CA . THR A 1 480 ? 11.815 -7.810 12.159 1.00 87.81 480 THR A CA 1
ATOM 3611 C C . THR A 1 480 ? 10.828 -7.259 11.143 1.00 87.81 480 THR A C 1
ATOM 3613 O O . THR A 1 480 ? 9.656 -7.069 11.457 1.00 87.81 480 THR A O 1
ATOM 3616 N N . LEU A 1 481 ? 11.304 -7.004 9.926 1.00 89.88 481 LEU A N 1
ATOM 3617 C CA . LEU A 1 481 ? 10.571 -6.337 8.859 1.00 89.88 481 LEU A CA 1
ATOM 3618 C C . LEU A 1 481 ? 10.403 -7.255 7.643 1.00 89.88 481 LEU A C 1
ATOM 3620 O O . LEU A 1 481 ? 11.367 -7.906 7.238 1.00 89.88 481 LEU A O 1
ATOM 3624 N N . PRO A 1 482 ? 9.217 -7.293 7.015 1.00 91.56 482 PRO A N 1
ATOM 3625 C CA . PRO A 1 482 ? 9.033 -8.002 5.754 1.00 91.56 482 PRO A CA 1
ATOM 3626 C C . PRO A 1 482 ? 9.803 -7.296 4.628 1.00 91.56 482 PRO A C 1
ATOM 3628 O O . PRO A 1 482 ? 9.701 -6.077 4.479 1.00 91.56 482 PRO A O 1
ATOM 3631 N N . ASN A 1 483 ? 10.532 -8.059 3.811 1.00 91.88 483 ASN A N 1
ATOM 3632 C CA . ASN A 1 483 ? 11.231 -7.561 2.626 1.00 91.88 483 ASN A CA 1
ATOM 3633 C C . ASN A 1 483 ? 10.434 -7.864 1.349 1.00 91.88 483 ASN A C 1
ATOM 3635 O O . ASN A 1 483 ? 10.663 -8.849 0.643 1.00 91.88 483 ASN A O 1
ATOM 3639 N N . ALA A 1 484 ? 9.462 -6.997 1.069 1.00 89.38 484 ALA A N 1
ATOM 3640 C CA . ALA A 1 484 ? 8.624 -7.074 -0.127 1.00 89.38 484 ALA A CA 1
ATOM 3641 C C . ALA A 1 484 ? 8.924 -5.966 -1.154 1.00 89.38 484 ALA A C 1
ATOM 3643 O O . ALA A 1 484 ? 8.323 -5.974 -2.227 1.00 89.38 484 ALA A O 1
ATOM 3644 N N . ALA A 1 485 ? 9.831 -5.036 -0.847 1.00 91.31 485 ALA A N 1
ATOM 3645 C CA . ALA A 1 485 ? 10.152 -3.912 -1.719 1.00 91.31 485 ALA A CA 1
ATOM 3646 C C . ALA A 1 485 ? 10.960 -4.350 -2.950 1.00 91.31 485 ALA A C 1
ATOM 3648 O O . ALA A 1 485 ? 11.822 -5.226 -2.868 1.00 91.31 485 ALA A O 1
ATOM 3649 N N . MET A 1 486 ? 10.724 -3.691 -4.083 1.00 95.00 486 MET A N 1
ATOM 3650 C CA . MET A 1 486 ? 11.663 -3.708 -5.199 1.00 95.00 486 MET A CA 1
ATOM 3651 C C . MET A 1 486 ? 12.856 -2.810 -4.871 1.00 95.00 486 MET A C 1
ATOM 3653 O O . MET A 1 486 ? 12.679 -1.637 -4.545 1.00 95.00 486 MET A O 1
ATOM 3657 N N . TRP A 1 487 ? 14.064 -3.345 -5.035 1.00 95.12 487 TRP A N 1
ATOM 3658 C CA . TRP A 1 487 ? 15.306 -2.604 -4.852 1.00 95.12 487 TRP A CA 1
ATOM 3659 C C . TRP A 1 487 ? 15.876 -2.165 -6.199 1.00 95.12 487 TRP A C 1
ATOM 3661 O O . TRP A 1 487 ? 16.034 -2.978 -7.117 1.00 95.12 487 TRP A O 1
ATOM 3671 N N . MET A 1 488 ? 16.211 -0.882 -6.301 1.00 96.56 488 MET A N 1
ATOM 3672 C CA . MET A 1 488 ? 16.883 -0.284 -7.451 1.00 96.56 488 MET A CA 1
ATOM 3673 C C . MET A 1 488 ? 18.191 0.380 -7.014 1.00 96.56 488 MET A C 1
ATOM 3675 O O . MET A 1 488 ? 18.272 0.927 -5.918 1.00 96.56 488 MET A O 1
ATOM 3679 N N . LEU A 1 489 ? 19.199 0.357 -7.882 1.00 95.62 489 LEU A N 1
ATOM 3680 C CA . LEU A 1 489 ? 20.487 1.026 -7.705 1.00 95.62 489 LEU A CA 1
ATOM 3681 C C . LEU A 1 489 ? 20.795 1.862 -8.946 1.00 95.62 489 LEU A C 1
ATOM 3683 O O . LEU A 1 489 ? 20.621 1.357 -10.055 1.00 95.62 489 LEU A O 1
ATOM 3687 N N . THR A 1 490 ? 21.306 3.085 -8.793 1.00 95.00 490 THR A N 1
ATOM 3688 C CA . THR A 1 490 ? 21.937 3.804 -9.915 1.00 95.00 490 THR A CA 1
ATOM 3689 C C . THR A 1 490 ? 23.450 3.903 -9.748 1.00 95.00 490 THR A C 1
ATOM 3691 O O . THR A 1 490 ? 23.956 3.931 -8.629 1.00 95.00 490 THR A O 1
ATOM 3694 N N . GLY A 1 491 ? 24.195 3.982 -10.853 1.00 93.00 491 GLY A N 1
ATOM 3695 C CA . GLY A 1 491 ? 25.632 4.269 -10.798 1.00 93.00 491 GLY A CA 1
ATOM 3696 C C . GLY A 1 491 ? 26.255 4.594 -12.153 1.00 93.00 491 GLY A C 1
ATOM 3697 O O . GLY A 1 491 ? 25.726 4.220 -13.203 1.00 93.00 491 GLY A O 1
ATOM 3698 N N . ASN A 1 492 ? 27.388 5.297 -12.149 1.00 92.50 492 ASN A N 1
ATOM 3699 C CA . ASN A 1 492 ? 28.238 5.425 -13.337 1.00 92.50 492 ASN A CA 1
ATOM 3700 C C . ASN A 1 492 ? 29.195 4.232 -13.376 1.00 92.50 492 ASN A C 1
ATOM 3702 O O . ASN A 1 492 ? 30.020 4.101 -12.477 1.00 92.50 492 ASN A O 1
ATOM 3706 N N . ASN A 1 493 ? 29.060 3.355 -14.378 1.00 92.00 493 ASN A N 1
ATOM 3707 C CA . ASN A 1 493 ? 29.830 2.105 -14.503 1.00 92.00 493 ASN A CA 1
ATOM 3708 C C . ASN A 1 493 ? 30.146 1.431 -13.141 1.00 92.00 493 ASN A C 1
ATOM 3710 O O . ASN A 1 493 ? 31.320 1.203 -12.830 1.00 92.00 493 ASN A O 1
ATOM 3714 N N . PRO A 1 494 ? 29.129 1.141 -12.304 1.00 93.12 494 PRO A N 1
ATOM 3715 C CA . PRO A 1 494 ? 29.365 0.683 -10.944 1.00 93.12 494 PRO A CA 1
ATOM 3716 C C . PRO A 1 494 ? 30.141 -0.637 -10.953 1.00 93.12 494 PRO A C 1
ATOM 3718 O O . PRO A 1 494 ? 29.802 -1.579 -11.676 1.00 93.12 494 PRO A O 1
ATOM 3721 N N . ARG A 1 495 ? 31.184 -0.724 -10.123 1.00 94.12 495 ARG A N 1
ATOM 3722 C CA . ARG A 1 495 ? 31.907 -1.977 -9.893 1.00 94.12 495 ARG A CA 1
ATOM 3723 C C . ARG A 1 495 ? 31.171 -2.769 -8.826 1.00 94.12 495 ARG A C 1
ATOM 3725 O O . ARG A 1 495 ? 31.172 -2.382 -7.667 1.00 94.12 495 ARG A O 1
ATOM 3732 N N . LEU A 1 496 ? 30.541 -3.875 -9.201 1.00 94.94 496 LEU A N 1
ATOM 3733 C CA . LEU A 1 496 ? 29.845 -4.753 -8.259 1.00 94.94 496 LEU A CA 1
ATOM 3734 C C . LEU A 1 496 ? 30.755 -5.917 -7.862 1.00 94.94 496 LEU A C 1
ATOM 3736 O O . LEU A 1 496 ? 31.433 -6.496 -8.714 1.00 94.94 496 LEU A O 1
ATOM 3740 N N . SER A 1 497 ? 30.752 -6.300 -6.583 1.00 95.12 497 SER A N 1
ATOM 3741 C CA . SER A 1 497 ? 31.374 -7.563 -6.171 1.00 95.12 497 SER A CA 1
ATOM 3742 C C . SER A 1 497 ? 30.678 -8.746 -6.859 1.00 95.12 497 SER A C 1
ATOM 3744 O O . SER A 1 497 ? 29.512 -8.647 -7.246 1.00 95.12 497 SER A O 1
ATOM 3746 N N . LYS A 1 498 ? 31.355 -9.899 -6.981 1.00 93.81 498 LYS A N 1
ATOM 3747 C CA . LYS A 1 498 ? 30.742 -11.119 -7.553 1.00 93.81 498 LYS A CA 1
ATOM 3748 C C . LYS A 1 498 ? 29.433 -11.491 -6.849 1.00 93.81 498 LYS A C 1
ATOM 3750 O O . LYS A 1 498 ? 28.514 -12.000 -7.486 1.00 93.81 498 LYS A O 1
ATOM 3755 N N . ASP A 1 499 ? 29.356 -11.226 -5.545 1.00 92.81 499 ASP A N 1
ATOM 3756 C CA . ASP A 1 499 ? 28.191 -11.551 -4.733 1.00 92.81 499 ASP A CA 1
ATOM 3757 C C . ASP A 1 499 ? 27.011 -10.606 -5.017 1.00 92.81 499 ASP A C 1
ATOM 3759 O O . ASP A 1 499 ? 25.891 -11.069 -5.221 1.00 92.81 499 ASP A O 1
ATOM 3763 N N . ILE A 1 500 ? 27.240 -9.297 -5.141 1.00 95.25 500 ILE A N 1
ATOM 3764 C CA . ILE A 1 500 ? 26.171 -8.366 -5.534 1.00 95.25 500 ILE A CA 1
ATOM 3765 C C . ILE A 1 500 ? 25.772 -8.585 -6.998 1.00 95.25 500 ILE A C 1
ATOM 3767 O O . ILE A 1 500 ? 24.588 -8.715 -7.290 1.00 95.25 500 ILE A O 1
ATOM 3771 N N . ALA A 1 501 ? 26.743 -8.731 -7.904 1.00 94.44 501 ALA A N 1
ATOM 3772 C CA . ALA A 1 501 ? 26.500 -8.881 -9.338 1.00 94.44 501 ALA A CA 1
ATOM 3773 C C . ALA A 1 501 ? 25.571 -10.061 -9.675 1.00 94.44 501 ALA A C 1
ATOM 3775 O O . ALA A 1 501 ? 24.662 -9.908 -10.485 1.00 94.44 501 ALA A O 1
ATOM 3776 N N . ARG A 1 502 ? 25.743 -11.223 -9.024 1.00 93.44 502 ARG A N 1
ATOM 3777 C CA . ARG A 1 502 ? 24.871 -12.394 -9.245 1.00 93.44 502 ARG A CA 1
ATOM 3778 C C . ARG A 1 502 ? 23.447 -12.236 -8.689 1.00 93.44 502 ARG A C 1
ATOM 3780 O O . ARG A 1 502 ? 22.601 -13.071 -8.984 1.00 93.44 502 ARG A O 1
ATOM 3787 N N . ARG A 1 503 ? 23.191 -11.208 -7.867 1.00 95.75 503 ARG A N 1
ATOM 3788 C CA . ARG A 1 503 ? 21.870 -10.849 -7.312 1.00 95.75 503 ARG A CA 1
ATOM 3789 C C . ARG A 1 503 ? 21.238 -9.659 -8.031 1.00 95.75 503 ARG A C 1
ATOM 3791 O O . ARG A 1 503 ? 20.267 -9.086 -7.536 1.00 95.75 503 ARG A O 1
ATOM 3798 N N . SER A 1 504 ? 21.804 -9.259 -9.165 1.00 95.69 504 SER A N 1
ATOM 3799 C CA . SER A 1 504 ? 21.405 -8.060 -9.884 1.00 95.69 504 SER A CA 1
ATOM 3800 C C . SER A 1 504 ? 20.919 -8.358 -11.294 1.00 95.69 504 SER A C 1
ATOM 3802 O O . SER A 1 504 ? 21.419 -9.247 -11.976 1.00 95.69 504 SER A O 1
ATOM 3804 N N . VAL A 1 505 ? 19.986 -7.530 -11.750 1.00 95.62 505 VAL A N 1
ATOM 3805 C CA . VAL A 1 505 ? 19.564 -7.409 -13.144 1.00 95.62 505 VAL A CA 1
ATOM 3806 C C . VAL A 1 505 ? 20.010 -6.030 -13.614 1.00 95.62 505 VAL A C 1
ATOM 3808 O O . VAL A 1 505 ? 19.591 -5.016 -13.057 1.00 95.62 505 VAL A O 1
ATOM 3811 N N . ARG A 1 506 ? 20.917 -5.980 -14.592 1.00 96.00 506 ARG A N 1
ATOM 3812 C CA . ARG A 1 506 ? 21.499 -4.716 -15.067 1.00 96.00 506 ARG A CA 1
ATOM 3813 C C . ARG A 1 506 ? 20.657 -4.116 -16.188 1.00 96.00 506 ARG A C 1
ATOM 3815 O O . ARG A 1 506 ? 20.154 -4.838 -17.043 1.00 96.00 506 ARG A O 1
ATOM 3822 N N . ILE A 1 507 ? 20.534 -2.796 -16.162 1.00 97.81 507 ILE A N 1
ATOM 3823 C CA . ILE A 1 507 ? 19.881 -1.964 -17.167 1.00 97.81 507 ILE A CA 1
ATOM 3824 C C . ILE A 1 507 ? 20.911 -0.917 -17.586 1.00 97.81 507 ILE A C 1
ATOM 3826 O O . ILE A 1 507 ? 21.117 0.079 -16.887 1.00 97.81 507 ILE A O 1
ATOM 3830 N N . ARG A 1 508 ? 21.597 -1.157 -18.703 1.00 96.81 508 ARG A N 1
ATOM 3831 C CA . ARG A 1 508 ? 22.616 -0.248 -19.225 1.00 96.81 508 ARG A CA 1
ATOM 3832 C C . ARG A 1 508 ? 22.018 0.758 -20.207 1.00 96.81 508 ARG A C 1
ATOM 3834 O O . ARG A 1 508 ? 21.385 0.389 -21.194 1.00 96.81 508 ARG A O 1
ATOM 3841 N N . ILE A 1 509 ? 22.277 2.034 -19.942 1.00 94.44 509 ILE A N 1
ATOM 3842 C CA . ILE A 1 509 ? 21.928 3.172 -20.790 1.00 94.44 509 ILE A CA 1
ATOM 3843 C C . ILE A 1 509 ? 23.232 3.801 -21.295 1.00 94.44 509 ILE A C 1
ATOM 3845 O O . ILE A 1 509 ? 24.053 4.251 -20.499 1.00 94.44 509 ILE A O 1
ATOM 3849 N N . ASP A 1 510 ? 23.437 3.834 -22.607 1.00 92.12 510 ASP A N 1
ATOM 3850 C CA . ASP A 1 510 ? 24.628 4.368 -23.263 1.00 92.12 510 ASP A CA 1
ATOM 3851 C C . ASP A 1 510 ? 24.244 5.314 -24.416 1.00 92.12 510 ASP A C 1
ATOM 3853 O O . ASP A 1 510 ? 23.987 4.862 -25.534 1.00 92.12 510 ASP A O 1
ATOM 3857 N N . PRO A 1 511 ? 24.213 6.637 -24.163 1.00 82.00 511 PRO A N 1
ATOM 3858 C CA . PRO A 1 511 ? 23.894 7.638 -25.177 1.00 82.00 511 PRO A CA 1
ATOM 3859 C C . PRO A 1 511 ? 24.868 7.700 -26.358 1.00 82.00 511 PRO A C 1
ATOM 3861 O O . PRO A 1 511 ? 24.515 8.311 -27.361 1.00 82.00 511 PRO A O 1
ATOM 3864 N N . LYS A 1 512 ? 26.087 7.142 -26.243 1.00 80.50 512 LYS A N 1
ATOM 3865 C CA . LYS A 1 512 ? 27.174 7.266 -27.237 1.00 80.50 512 LYS A CA 1
ATOM 3866 C C . LYS A 1 512 ? 27.467 8.712 -27.679 1.00 80.50 512 LYS A C 1
ATOM 3868 O O . LYS A 1 512 ? 27.890 8.951 -28.807 1.00 80.50 512 LYS A O 1
ATOM 3873 N N . LEU A 1 513 ? 27.234 9.676 -26.787 1.00 72.88 513 LEU A N 1
ATOM 3874 C CA . LEU A 1 513 ? 27.425 11.110 -27.004 1.00 72.88 513 LEU A CA 1
ATOM 3875 C C . LEU A 1 513 ? 28.100 11.728 -25.776 1.00 72.88 513 LEU A C 1
ATOM 3877 O O . LEU A 1 513 ? 27.637 11.517 -24.654 1.00 72.88 513 LEU A O 1
ATOM 3881 N N . ASP A 1 514 ? 29.127 12.553 -25.995 1.00 62.03 514 ASP A N 1
ATOM 3882 C CA . ASP A 1 514 ? 29.883 13.218 -24.919 1.00 62.03 514 ASP A CA 1
ATOM 3883 C C . ASP A 1 514 ? 29.016 14.152 -24.059 1.00 62.03 514 ASP A C 1
ATOM 3885 O O . ASP A 1 514 ? 29.271 14.333 -22.869 1.00 62.03 514 ASP A O 1
ATOM 3889 N N . ARG A 1 515 ? 27.971 14.747 -24.652 1.00 69.12 515 ARG A N 1
ATOM 3890 C CA . ARG A 1 515 ? 27.027 15.655 -23.978 1.00 69.12 515 ARG A CA 1
ATOM 3891 C C . ARG A 1 515 ? 25.585 15.190 -24.149 1.00 69.12 515 ARG A C 1
ATOM 3893 O O . ARG A 1 515 ? 24.746 15.896 -24.694 1.00 69.12 515 ARG A O 1
ATOM 3900 N N . ALA A 1 516 ? 25.273 13.991 -23.668 1.00 67.88 516 ALA A N 1
ATOM 3901 C CA . ALA A 1 516 ? 23.925 13.421 -23.765 1.00 67.88 516 ALA A CA 1
ATOM 3902 C C . ALA A 1 516 ? 22.800 14.334 -23.221 1.00 67.88 516 ALA A C 1
ATOM 3904 O O . ALA A 1 516 ? 21.673 14.266 -23.703 1.00 67.88 516 ALA A O 1
ATOM 3905 N N . TRP A 1 517 ? 23.102 15.207 -22.251 1.00 72.81 517 TRP A N 1
ATOM 3906 C CA . TRP A 1 517 ? 22.147 16.150 -21.653 1.00 72.81 517 TRP A CA 1
ATOM 3907 C C . TRP A 1 517 ? 21.785 17.352 -22.544 1.00 72.81 517 TRP A C 1
ATOM 3909 O O . TRP A 1 517 ? 20.933 18.140 -22.149 1.00 72.81 517 TRP A O 1
ATOM 3919 N N . THR A 1 518 ? 22.417 17.528 -23.712 1.00 75.38 518 THR A N 1
ATOM 3920 C CA . THR A 1 518 ? 22.089 18.611 -24.664 1.00 75.38 518 THR A CA 1
ATOM 3921 C C . THR A 1 518 ? 21.169 18.168 -25.801 1.00 75.38 518 THR A C 1
ATOM 3923 O O . THR A 1 518 ? 20.942 18.941 -26.728 1.00 75.38 518 THR A O 1
ATOM 3926 N N . ARG A 1 519 ? 20.685 16.921 -25.779 1.00 78.50 519 ARG A N 1
ATOM 3927 C CA . ARG A 1 519 ? 19.693 16.426 -26.741 1.00 78.50 519 ARG A CA 1
ATOM 3928 C C . ARG A 1 519 ? 18.386 17.218 -26.623 1.00 78.50 519 ARG A C 1
ATOM 3930 O O . ARG A 1 519 ? 18.026 17.647 -25.532 1.00 78.50 519 ARG A O 1
ATOM 3937 N N . THR A 1 520 ? 17.698 17.396 -27.743 1.00 80.88 520 THR A N 1
ATOM 3938 C CA . THR A 1 520 ? 16.397 18.089 -27.843 1.00 80.88 520 THR A CA 1
ATOM 3939 C C . THR A 1 520 ? 15.388 17.306 -28.688 1.00 80.88 520 THR A C 1
ATOM 3941 O O . THR A 1 520 ? 14.243 17.714 -28.841 1.00 80.88 520 THR A O 1
ATOM 3944 N N . ASP A 1 521 ? 15.809 16.171 -29.243 1.00 84.94 521 ASP A N 1
ATOM 3945 C CA . ASP A 1 521 ? 15.082 15.305 -30.168 1.00 84.94 521 ASP A CA 1
ATOM 3946 C C . ASP A 1 521 ? 14.222 14.260 -29.439 1.00 84.94 521 ASP A C 1
ATOM 3948 O O . ASP A 1 521 ? 14.188 13.097 -29.828 1.00 84.94 521 ASP A O 1
ATOM 3952 N N . PHE A 1 522 ? 13.555 14.646 -28.351 1.00 91.44 522 PHE A N 1
ATOM 3953 C CA . PHE A 1 522 ? 12.737 13.721 -27.565 1.00 91.44 522 PHE A CA 1
ATOM 3954 C C . PHE A 1 522 ? 11.295 13.692 -28.073 1.00 91.44 522 PHE A C 1
ATOM 3956 O O . PHE A 1 522 ? 10.692 14.739 -28.314 1.00 91.44 522 PHE A O 1
ATOM 3963 N N . LYS A 1 523 ? 10.704 12.495 -28.169 1.00 94.25 523 LYS A N 1
ATOM 3964 C CA . LYS A 1 523 ? 9.282 12.315 -28.498 1.00 94.25 523 LYS A CA 1
ATOM 3965 C C . LYS A 1 523 ? 8.390 13.045 -27.495 1.00 94.25 523 LYS A C 1
ATOM 3967 O O . LYS A 1 523 ? 7.407 13.670 -27.882 1.00 94.25 523 LYS A O 1
ATOM 3972 N N . HIS A 1 524 ? 8.757 12.969 -26.214 1.00 93.75 524 HIS A N 1
ATOM 3973 C CA . HIS A 1 524 ? 8.037 13.592 -25.106 1.00 93.75 524 HIS A CA 1
ATOM 3974 C C . HIS A 1 524 ? 8.993 14.449 -24.272 1.00 93.75 524 HIS A C 1
ATOM 3976 O O . HIS A 1 524 ? 9.702 13.930 -23.407 1.00 93.75 524 HIS A O 1
ATOM 3982 N N . ASP A 1 525 ? 8.986 15.764 -24.496 1.00 89.88 525 ASP A N 1
ATOM 3983 C CA . ASP A 1 525 ? 9.788 16.728 -23.734 1.00 89.88 525 ASP A CA 1
ATOM 3984 C C . ASP A 1 525 ? 8.904 17.794 -23.061 1.00 89.88 525 ASP A C 1
ATOM 3986 O O . ASP A 1 525 ? 8.234 18.555 -23.764 1.00 89.88 525 ASP A O 1
ATOM 3990 N N . PRO A 1 526 ? 8.865 17.894 -21.719 1.00 90.88 526 PRO A N 1
ATOM 3991 C CA . PRO A 1 526 ? 9.466 16.996 -20.728 1.00 90.88 526 PRO A CA 1
ATOM 3992 C C . PRO A 1 526 ? 8.648 15.706 -20.497 1.00 90.88 526 PRO A C 1
ATOM 3994 O O . PRO A 1 526 ? 7.437 15.741 -20.261 1.00 90.88 526 PRO A O 1
ATOM 3997 N N . ILE A 1 527 ? 9.328 14.553 -20.438 1.00 94.38 527 ILE A N 1
ATOM 3998 C CA . ILE A 1 527 ? 8.692 13.226 -20.274 1.00 94.38 527 ILE A CA 1
ATOM 3999 C C . ILE A 1 527 ? 7.928 13.059 -18.949 1.00 94.38 527 ILE A C 1
ATOM 4001 O O . ILE A 1 527 ? 6.918 12.361 -18.888 1.00 94.38 527 ILE A O 1
ATOM 4005 N N . ILE A 1 528 ? 8.377 13.697 -17.861 1.00 94.12 528 ILE A N 1
ATOM 4006 C CA . ILE A 1 528 ? 7.765 13.511 -16.535 1.00 94.12 528 ILE A CA 1
ATOM 4007 C C . ILE A 1 528 ? 6.326 14.056 -16.494 1.00 94.12 528 ILE A C 1
ATOM 4009 O O . ILE A 1 528 ? 5.436 13.314 -16.076 1.00 94.12 528 ILE A O 1
ATOM 4013 N N . PRO A 1 529 ? 6.039 15.302 -16.926 1.00 95.88 529 PRO A N 1
ATOM 4014 C CA . PRO A 1 529 ? 4.664 15.767 -17.109 1.00 95.88 529 PRO A CA 1
ATOM 4015 C C . PRO A 1 529 ? 3.816 14.872 -18.016 1.00 95.88 529 PRO A C 1
ATOM 4017 O O . PRO A 1 529 ? 2.669 14.597 -17.661 1.00 95.88 529 PRO A O 1
ATOM 4020 N N . TRP A 1 530 ? 4.376 14.352 -19.114 1.00 96.62 530 TRP A N 1
ATOM 4021 C CA . TRP A 1 530 ? 3.658 13.423 -19.991 1.00 96.62 530 TRP A CA 1
ATOM 4022 C C . TRP A 1 530 ? 3.259 12.134 -19.257 1.00 96.62 530 TRP A C 1
ATOM 4024 O O . TRP A 1 530 ? 2.088 11.756 -19.280 1.00 96.62 530 TRP A O 1
ATOM 4034 N N . VAL A 1 531 ? 4.185 11.510 -18.517 1.00 96.31 531 VAL A N 1
ATOM 4035 C CA . VAL A 1 531 ? 3.904 10.305 -17.715 1.00 96.31 531 VAL A CA 1
ATOM 4036 C C . VAL A 1 531 ? 2.892 10.573 -16.609 1.00 96.31 531 VAL A C 1
ATOM 4038 O O . VAL A 1 531 ? 2.063 9.711 -16.332 1.00 96.31 531 VAL A O 1
ATOM 4041 N N . LYS A 1 532 ? 2.904 11.756 -15.983 1.00 94.69 532 LYS A N 1
ATOM 4042 C CA . LYS A 1 532 ? 1.872 12.129 -15.001 1.00 94.69 532 LYS A CA 1
ATOM 4043 C C . LYS A 1 532 ? 0.489 12.200 -15.640 1.00 94.69 532 LYS A C 1
ATOM 4045 O O . LYS A 1 532 ? -0.459 11.678 -15.059 1.00 94.69 532 LYS A O 1
ATOM 4050 N N . ALA A 1 533 ? 0.386 12.819 -16.817 1.00 95.19 533 ALA A N 1
ATOM 4051 C CA . ALA A 1 533 ? -0.870 12.955 -17.548 1.00 95.19 533 ALA A CA 1
ATOM 4052 C C . ALA A 1 533 ? -1.408 11.597 -18.033 1.00 95.19 533 ALA A C 1
ATOM 4054 O O . ALA A 1 533 ? -2.596 11.327 -17.891 1.00 95.19 533 ALA A O 1
ATOM 4055 N N . HIS A 1 534 ? -0.527 10.709 -18.502 1.00 96.25 534 HIS A N 1
ATOM 4056 C CA . HIS A 1 534 ? -0.887 9.382 -19.021 1.00 96.25 534 HIS A CA 1
ATOM 4057 C C . HIS A 1 534 ? -0.774 8.273 -17.967 1.00 96.25 534 HIS A C 1
ATOM 4059 O O . HIS A 1 534 ? -0.854 7.087 -18.284 1.00 96.25 534 HIS A O 1
ATOM 4065 N N . ARG A 1 535 ? -0.600 8.623 -16.685 1.00 96.31 535 ARG A N 1
ATOM 4066 C CA . ARG A 1 535 ? -0.325 7.651 -15.618 1.00 96.31 535 ARG A CA 1
ATOM 4067 C C . ARG A 1 535 ? -1.384 6.556 -15.546 1.00 96.31 535 ARG A C 1
ATOM 4069 O O . ARG A 1 535 ? -1.045 5.386 -15.390 1.00 96.31 535 ARG A O 1
ATOM 4076 N N . SER A 1 536 ? -2.654 6.933 -15.651 1.00 96.75 536 SER A N 1
ATOM 4077 C CA . SER A 1 536 ? -3.772 5.988 -15.619 1.00 96.75 536 SER A CA 1
ATOM 4078 C C . SER A 1 536 ? -3.691 4.959 -16.747 1.00 96.75 536 SER A C 1
ATOM 4080 O O . SER A 1 536 ? -3.927 3.775 -16.513 1.00 96.75 536 SER A O 1
ATOM 4082 N N . GLU A 1 537 ? -3.289 5.385 -17.944 1.00 96.94 537 GLU A N 1
ATOM 4083 C CA . GLU A 1 537 ? -3.102 4.507 -19.101 1.00 96.94 537 GLU A CA 1
ATOM 4084 C C . GLU A 1 537 ? -1.891 3.595 -18.924 1.00 96.94 537 GLU A C 1
ATOM 4086 O O . GLU A 1 537 ? -1.988 2.405 -19.200 1.00 96.94 537 GLU A O 1
ATOM 4091 N N . LEU A 1 538 ? -0.784 4.117 -18.389 1.00 98.00 538 LEU A N 1
ATOM 4092 C CA . LEU A 1 538 ? 0.429 3.341 -18.117 1.00 98.00 538 LEU A CA 1
ATOM 4093 C C . LEU A 1 538 ? 0.200 2.273 -17.044 1.00 98.00 538 LEU A C 1
ATOM 4095 O O . LEU A 1 538 ? 0.624 1.128 -17.200 1.00 98.00 538 LEU A O 1
ATOM 4099 N N . VAL A 1 539 ? -0.512 2.611 -15.967 1.00 98.06 539 VAL A N 1
ATOM 4100 C CA . VAL A 1 539 ? -0.904 1.627 -14.951 1.00 98.06 539 VAL A CA 1
ATOM 4101 C C . VAL A 1 539 ? -1.842 0.587 -15.560 1.00 98.06 539 VAL A C 1
ATOM 4103 O O . VAL A 1 539 ? -1.612 -0.607 -15.383 1.00 98.06 539 VAL A O 1
ATOM 4106 N N . ARG A 1 540 ? -2.867 1.004 -16.317 1.00 97.50 540 ARG A N 1
ATOM 4107 C CA . ARG A 1 540 ? -3.764 0.067 -17.009 1.00 97.50 540 ARG A CA 1
ATOM 4108 C C . ARG A 1 540 ? -2.989 -0.846 -17.958 1.00 97.50 540 ARG A C 1
ATOM 4110 O O . ARG A 1 540 ? -3.271 -2.039 -17.993 1.00 97.50 540 ARG A O 1
ATOM 4117 N N . ALA A 1 541 ? -2.006 -0.322 -18.684 1.00 98.00 541 ALA A N 1
ATOM 4118 C CA . ALA A 1 541 ? -1.145 -1.093 -19.569 1.00 98.00 541 ALA A CA 1
ATOM 4119 C C . ALA A 1 541 ? -0.352 -2.149 -18.790 1.00 98.00 541 ALA A C 1
ATOM 4121 O O . ALA A 1 541 ? -0.412 -3.324 -19.142 1.00 98.00 541 ALA A O 1
ATOM 4122 N N . ALA A 1 542 ? 0.306 -1.774 -17.686 1.00 98.19 542 ALA A N 1
ATOM 4123 C CA . ALA A 1 542 ? 1.016 -2.725 -16.826 1.00 98.19 542 ALA A CA 1
ATOM 4124 C C . ALA A 1 542 ? 0.083 -3.835 -16.312 1.00 98.19 542 ALA A C 1
ATOM 4126 O O . ALA A 1 542 ? 0.405 -5.018 -16.418 1.00 98.19 542 ALA A O 1
ATOM 4127 N N . LEU A 1 543 ? -1.107 -3.465 -15.829 1.00 98.19 543 LEU A N 1
ATOM 4128 C CA . LEU A 1 543 ? -2.112 -4.422 -15.369 1.00 98.19 543 LEU A CA 1
ATOM 4129 C C . LEU A 1 543 ? -2.608 -5.335 -16.494 1.00 98.19 543 LEU A C 1
ATOM 4131 O O . LEU A 1 543 ? -2.770 -6.528 -16.272 1.00 98.19 543 LEU A O 1
ATOM 4135 N N . THR A 1 544 ? -2.795 -4.803 -17.702 1.00 98.06 544 THR A N 1
ATOM 4136 C CA . THR A 1 544 ? -3.226 -5.559 -18.890 1.00 98.06 544 THR A CA 1
ATOM 4137 C C . THR A 1 544 ? -2.180 -6.596 -19.294 1.00 98.06 544 THR A C 1
ATOM 4139 O O . THR A 1 544 ? -2.528 -7.744 -19.557 1.00 98.06 544 THR A O 1
ATOM 4142 N N . LEU A 1 545 ? -0.891 -6.234 -19.279 1.00 97.56 545 LEU A N 1
ATOM 4143 C CA . LEU A 1 545 ? 0.201 -7.172 -19.563 1.00 97.56 545 LEU A CA 1
ATOM 4144 C C . LEU A 1 545 ? 0.222 -8.334 -18.557 1.00 97.56 545 LEU A C 1
ATOM 4146 O O . LEU A 1 545 ? 0.349 -9.495 -18.949 1.00 97.56 545 LEU A O 1
ATOM 4150 N N . VAL A 1 546 ? 0.045 -8.041 -17.265 1.00 97.62 546 VAL A N 1
ATOM 4151 C CA . VAL A 1 546 ? -0.024 -9.075 -16.220 1.00 97.62 546 VAL A CA 1
ATOM 4152 C C . VAL A 1 546 ? -1.291 -9.922 -16.356 1.00 97.62 546 VAL A C 1
ATOM 4154 O O . VAL A 1 546 ? -1.229 -11.147 -16.273 1.00 97.62 546 VAL A O 1
ATOM 4157 N N . GLN A 1 547 ? -2.437 -9.299 -16.616 1.00 97.12 547 GLN A N 1
ATOM 4158 C CA . GLN A 1 547 ? -3.716 -9.984 -16.774 1.00 97.12 547 GLN A CA 1
ATOM 4159 C C . GLN A 1 547 ? -3.712 -10.929 -17.982 1.00 97.12 547 GLN A C 1
ATOM 4161 O O . GLN A 1 547 ? -4.255 -12.026 -17.893 1.00 97.12 547 GLN A O 1
ATOM 4166 N N . ALA A 1 548 ? -3.038 -10.561 -19.075 1.00 96.75 548 ALA A N 1
ATOM 4167 C CA . ALA A 1 548 ? -2.830 -11.441 -20.222 1.00 96.75 548 ALA A CA 1
ATOM 4168 C C . ALA A 1 548 ? -2.015 -12.690 -19.854 1.00 96.75 548 ALA A C 1
ATOM 4170 O O . ALA A 1 548 ? -2.380 -13.803 -20.235 1.00 96.75 548 ALA A O 1
ATOM 4171 N N . TRP A 1 549 ? -0.956 -12.536 -19.052 1.00 95.38 549 TRP A N 1
ATOM 4172 C CA . TRP A 1 549 ? -0.192 -13.675 -18.532 1.00 95.38 549 TRP A CA 1
ATOM 4173 C C . TRP A 1 549 ? -1.026 -14.570 -17.605 1.00 95.38 549 TRP A C 1
ATOM 4175 O O . TRP A 1 549 ? -0.974 -15.797 -17.716 1.00 95.38 549 TRP A O 1
ATOM 4185 N N . ILE A 1 550 ? -1.844 -13.977 -16.730 1.00 95.94 550 ILE A N 1
ATOM 4186 C CA . ILE A 1 550 ? -2.762 -14.723 -15.859 1.00 95.94 550 ILE A CA 1
ATOM 4187 C C . ILE A 1 550 ? -3.797 -15.487 -16.694 1.00 95.94 550 ILE A C 1
ATOM 4189 O O . ILE A 1 550 ? -4.011 -16.675 -16.454 1.00 95.94 550 ILE A O 1
ATOM 4193 N N . ALA A 1 551 ? -4.393 -14.843 -17.701 1.00 95.62 551 ALA A N 1
ATOM 4194 C CA . ALA A 1 551 ? -5.367 -15.449 -18.607 1.00 95.62 551 ALA A CA 1
ATOM 4195 C C . ALA A 1 551 ? -4.774 -16.604 -19.430 1.00 95.62 551 ALA A C 1
ATOM 4197 O O . ALA A 1 551 ? -5.474 -17.573 -19.717 1.00 95.62 551 ALA A O 1
ATOM 4198 N N . ALA A 1 552 ? -3.478 -16.541 -19.749 1.00 94.38 552 ALA A N 1
ATOM 4199 C CA . ALA A 1 552 ? -2.736 -17.620 -20.399 1.00 94.38 552 ALA A CA 1
ATOM 4200 C C . ALA A 1 552 ? -2.400 -18.803 -19.463 1.00 94.38 552 ALA A C 1
ATOM 4202 O O . ALA A 1 552 ? -1.729 -19.744 -19.887 1.00 94.38 552 ALA A O 1
ATOM 4203 N N . GLY A 1 553 ? -2.839 -18.774 -18.199 1.00 93.69 553 GLY A N 1
ATOM 4204 C CA . GLY A 1 553 ? -2.593 -19.836 -17.221 1.00 93.69 553 GLY A CA 1
ATOM 4205 C C . GLY A 1 553 ? -1.269 -19.704 -16.468 1.00 93.69 553 GLY A C 1
ATOM 4206 O O . GLY A 1 553 ? -0.763 -20.704 -15.968 1.00 93.69 553 GLY A O 1
ATOM 4207 N N . ARG A 1 554 ? -0.705 -18.490 -16.385 1.00 92.75 554 ARG A N 1
ATOM 4208 C CA . ARG A 1 554 ? 0.565 -18.191 -15.695 1.00 92.75 554 ARG A CA 1
ATOM 4209 C C . ARG A 1 554 ? 1.744 -19.058 -16.165 1.00 92.75 554 ARG A C 1
ATOM 4211 O O . ARG A 1 554 ? 2.432 -19.655 -15.335 1.00 92.75 554 ARG A O 1
ATOM 4218 N N . PRO A 1 555 ? 1.999 -19.162 -17.485 1.00 91.00 555 PRO A N 1
ATOM 4219 C CA . PRO A 1 555 ? 3.124 -19.945 -17.978 1.00 91.00 555 PRO A CA 1
ATOM 4220 C C . PRO A 1 555 ? 4.436 -19.416 -17.388 1.00 91.00 555 PRO A C 1
ATOM 4222 O O . PRO A 1 555 ? 4.727 -18.223 -17.478 1.00 91.00 555 PRO A O 1
ATOM 4225 N N . LEU A 1 556 ? 5.218 -20.315 -16.791 1.00 87.94 556 LEU A N 1
ATOM 4226 C CA . LEU A 1 556 ? 6.499 -19.992 -16.171 1.00 87.94 556 LEU A CA 1
ATOM 4227 C C . LEU A 1 556 ? 7.635 -19.970 -17.205 1.00 87.94 556 LEU A C 1
ATOM 4229 O O . LEU A 1 556 ? 7.742 -20.848 -18.068 1.00 87.94 556 LEU A O 1
ATOM 4233 N N . GLY A 1 557 ? 8.505 -18.971 -17.095 1.00 83.56 557 GLY A N 1
ATOM 4234 C CA . GLY A 1 557 ? 9.775 -18.875 -17.799 1.00 83.56 557 GLY A CA 1
ATOM 4235 C C . GLY A 1 557 ? 10.729 -20.015 -17.465 1.00 83.56 557 GLY A C 1
ATOM 4236 O O . GLY A 1 557 ? 10.642 -20.656 -16.419 1.00 83.56 557 GLY A O 1
ATOM 4237 N N . LYS A 1 558 ? 11.670 -20.261 -18.381 1.00 82.75 558 LYS A N 1
ATOM 4238 C CA . LYS A 1 558 ? 12.707 -21.295 -18.229 1.00 82.75 558 LYS A CA 1
ATOM 4239 C C . LYS A 1 558 ? 14.024 -20.752 -17.681 1.00 82.75 558 LYS A C 1
ATOM 4241 O O . LYS A 1 558 ? 14.880 -21.545 -17.294 1.00 82.75 558 LYS A O 1
ATOM 4246 N N . GLU A 1 559 ? 14.188 -19.432 -17.681 1.00 83.25 559 GLU A N 1
ATOM 4247 C CA . GLU A 1 559 ? 15.406 -18.796 -17.196 1.00 83.25 559 GLU A CA 1
ATOM 4248 C C . GLU A 1 559 ? 15.554 -19.005 -15.693 1.00 83.25 559 GLU A C 1
ATOM 4250 O O . GLU A 1 559 ? 14.577 -19.064 -14.943 1.00 83.25 559 GLU A O 1
ATOM 4255 N N . ARG A 1 560 ? 16.804 -19.119 -15.250 1.00 83.75 560 ARG A N 1
ATOM 4256 C CA . ARG A 1 560 ? 17.140 -19.304 -13.842 1.00 83.75 560 ARG A CA 1
ATOM 4257 C C . ARG A 1 560 ? 18.096 -18.217 -13.399 1.00 83.75 560 ARG A C 1
ATOM 4259 O O . ARG A 1 560 ? 19.123 -17.988 -14.029 1.00 83.75 560 ARG A O 1
ATOM 4266 N N . LEU A 1 561 ? 17.774 -17.609 -12.266 1.00 86.75 561 LEU A N 1
ATOM 4267 C CA . LEU A 1 561 ? 18.654 -16.704 -11.549 1.00 86.75 561 LEU A CA 1
ATOM 4268 C C . LEU A 1 561 ? 18.767 -17.230 -10.118 1.00 86.75 561 LEU A C 1
ATOM 4270 O O . LEU A 1 561 ? 17.757 -17.337 -9.428 1.00 86.75 561 LEU A O 1
ATOM 4274 N N . GLY A 1 562 ? 19.976 -17.614 -9.704 1.00 85.62 562 GLY A N 1
ATOM 4275 C CA . GLY A 1 562 ? 20.200 -18.262 -8.409 1.00 85.62 562 GLY A CA 1
ATOM 4276 C C . GLY A 1 562 ? 19.707 -17.401 -7.244 1.00 85.62 562 GLY A C 1
ATOM 4277 O O . GLY A 1 562 ? 20.097 -16.239 -7.162 1.00 85.62 562 GLY A O 1
ATOM 4278 N N . SER A 1 563 ? 18.895 -17.975 -6.349 1.00 87.25 563 SER A N 1
ATOM 4279 C CA . SER A 1 563 ? 18.189 -17.284 -5.245 1.00 87.25 563 SER A CA 1
ATOM 4280 C C . SER A 1 563 ? 16.976 -16.428 -5.658 1.00 87.25 563 SER A C 1
ATOM 4282 O O . SER A 1 563 ? 16.340 -15.822 -4.793 1.00 87.25 563 SER A O 1
ATOM 4284 N N . PHE A 1 564 ? 16.642 -16.382 -6.952 1.00 93.69 564 PHE A N 1
ATOM 4285 C CA . PHE A 1 564 ? 15.542 -15.604 -7.541 1.00 93.69 564 PHE A CA 1
ATOM 4286 C C . PHE A 1 564 ? 14.782 -16.412 -8.606 1.00 93.69 564 PHE A C 1
ATOM 4288 O O . PHE A 1 564 ? 14.241 -15.849 -9.558 1.00 93.69 564 PHE A O 1
ATOM 4295 N N . GLU A 1 565 ? 14.758 -17.740 -8.485 1.00 92.94 565 GLU A N 1
ATOM 4296 C CA . GLU A 1 565 ? 14.242 -18.653 -9.507 1.00 92.94 565 GLU A CA 1
ATOM 4297 C C . GLU A 1 565 ? 12.763 -18.396 -9.798 1.00 92.94 565 GLU A C 1
ATOM 4299 O O . GLU A 1 565 ? 12.362 -18.333 -10.960 1.00 92.94 565 GLU A O 1
ATOM 4304 N N . HIS A 1 566 ? 11.958 -18.180 -8.754 1.00 93.00 566 HIS A N 1
ATOM 4305 C CA . HIS A 1 566 ? 10.537 -17.908 -8.935 1.00 93.00 566 HIS A CA 1
ATOM 4306 C C . HIS A 1 566 ? 10.304 -16.543 -9.592 1.00 93.00 566 HIS A C 1
ATOM 4308 O O . HIS A 1 566 ? 9.537 -16.458 -10.551 1.00 93.00 566 HIS A O 1
ATOM 4314 N N . TRP A 1 567 ? 11.036 -15.501 -9.172 1.00 94.69 567 TRP A N 1
ATOM 4315 C CA . TRP A 1 567 ? 11.009 -14.196 -9.843 1.00 94.69 567 TRP A CA 1
ATOM 4316 C C . TRP A 1 567 ? 11.353 -14.332 -11.330 1.00 94.69 567 TRP A C 1
ATOM 4318 O O . TRP A 1 567 ? 10.603 -13.844 -12.174 1.00 94.69 567 TRP A O 1
ATOM 4328 N N . ALA A 1 568 ? 12.434 -15.048 -11.660 1.00 89.94 568 ALA A N 1
ATOM 4329 C CA . ALA A 1 568 ? 12.844 -15.261 -13.044 1.00 89.94 568 ALA A CA 1
ATOM 4330 C C . ALA A 1 568 ? 11.739 -15.975 -13.828 1.00 89.94 568 ALA A C 1
ATOM 4332 O O . ALA A 1 568 ? 11.395 -15.549 -14.924 1.00 89.94 568 ALA A O 1
ATOM 4333 N N . SER A 1 569 ? 11.110 -16.996 -13.251 1.00 88.44 569 SER A N 1
ATOM 4334 C CA . SER A 1 569 ? 10.033 -17.735 -13.910 1.00 88.44 569 SER A CA 1
ATOM 4335 C C . SER A 1 569 ? 8.732 -16.932 -14.096 1.00 88.44 569 SER A C 1
ATOM 4337 O O . SER A 1 569 ? 8.008 -17.175 -15.054 1.00 88.44 569 SER A O 1
ATOM 4339 N N . VAL A 1 570 ? 8.432 -15.958 -13.232 1.00 89.38 570 VAL A N 1
ATOM 4340 C CA . VAL A 1 570 ? 7.243 -15.094 -13.368 1.00 89.38 570 VAL A CA 1
ATOM 4341 C C . VAL A 1 570 ? 7.492 -13.962 -14.366 1.00 89.38 570 VAL A C 1
ATOM 4343 O O . VAL A 1 570 ? 6.616 -13.623 -15.159 1.00 89.38 570 VAL A O 1
ATOM 4346 N N . VAL A 1 571 ? 8.686 -13.365 -14.329 1.00 85.81 571 VAL A N 1
ATOM 4347 C CA . VAL A 1 571 ? 9.003 -12.131 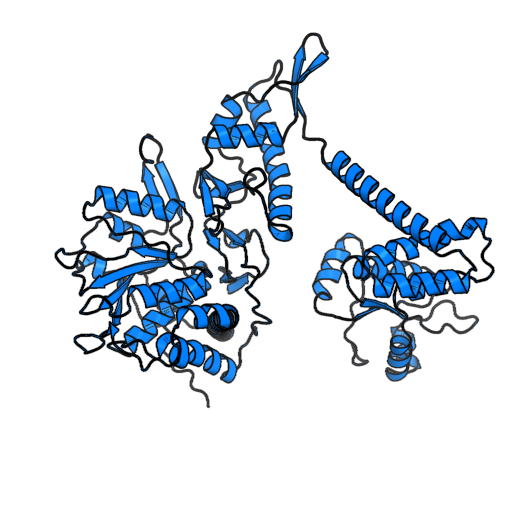-15.065 1.00 85.81 571 VAL A CA 1
ATOM 4348 C C . VAL A 1 571 ? 9.622 -12.404 -16.439 1.00 85.81 571 VAL A C 1
ATOM 4350 O O . VAL A 1 571 ? 9.435 -11.613 -17.362 1.00 85.81 571 VAL A O 1
ATOM 4353 N N . THR A 1 572 ? 10.325 -13.526 -16.617 1.00 73.44 572 THR A N 1
ATOM 4354 C CA . THR A 1 572 ? 10.839 -13.946 -17.928 1.00 73.44 572 THR A CA 1
ATOM 4355 C C . THR A 1 572 ? 9.825 -14.864 -18.603 1.00 73.44 572 THR A C 1
ATOM 4357 O O . THR A 1 572 ? 9.382 -15.851 -18.027 1.00 73.44 572 THR A O 1
ATOM 4360 N N . GLN A 1 573 ? 9.443 -14.568 -19.845 1.00 58.34 573 GLN A N 1
ATOM 4361 C CA . GLN A 1 573 ? 8.644 -15.485 -20.657 1.00 58.34 573 GLN A CA 1
ATOM 4362 C C . GLN A 1 573 ? 9.414 -15.860 -21.913 1.00 58.34 573 GLN A C 1
ATOM 4364 O O . GLN A 1 573 ? 9.761 -15.011 -22.730 1.00 58.34 573 GLN A O 1
ATOM 4369 N N . ASN A 1 574 ? 9.628 -17.162 -22.091 1.00 45.12 574 ASN A N 1
ATOM 4370 C CA . ASN A 1 574 ? 10.143 -17.727 -23.330 1.00 45.12 574 ASN A CA 1
ATOM 4371 C C . ASN A 1 574 ? 8.966 -18.086 -24.242 1.00 45.12 574 ASN A C 1
ATOM 4373 O O . ASN A 1 574 ? 8.582 -19.250 -24.347 1.00 45.12 574 ASN A O 1
ATOM 4377 N N . ARG A 1 575 ? 8.373 -17.071 -24.875 1.00 37.50 575 ARG A N 1
ATOM 4378 C CA . ARG A 1 575 ? 7.726 -17.173 -26.191 1.00 37.50 575 ARG A CA 1
ATOM 4379 C C . ARG A 1 575 ? 7.372 -15.766 -26.679 1.00 37.50 575 ARG A C 1
ATOM 4381 O O . ARG A 1 575 ? 6.723 -15.035 -25.934 1.00 37.50 575 ARG A O 1
ATOM 4388 N N . PRO A 1 576 ? 7.713 -15.381 -27.922 1.00 34.28 576 PRO A N 1
ATOM 4389 C CA . PRO A 1 576 ? 6.954 -14.318 -28.561 1.00 34.28 576 PRO A CA 1
ATOM 4390 C C . PRO A 1 576 ? 5.490 -14.766 -28.536 1.00 34.28 576 PRO A C 1
ATOM 4392 O O . PRO A 1 576 ? 5.205 -15.930 -28.838 1.00 34.28 576 PRO A O 1
ATOM 4395 N N . MET A 1 577 ? 4.567 -13.881 -28.156 1.00 31.66 577 MET A N 1
ATOM 4396 C CA . MET A 1 577 ? 3.173 -14.077 -28.533 1.00 31.66 577 MET A CA 1
ATOM 4397 C C . MET A 1 577 ? 3.169 -14.262 -30.052 1.00 31.66 577 MET A C 1
ATOM 4399 O O . MET A 1 577 ? 3.352 -13.300 -30.794 1.00 31.66 577 MET A O 1
ATOM 4403 N N . LYS A 1 578 ? 3.064 -15.511 -30.514 1.00 23.84 578 LYS A N 1
ATOM 4404 C CA . LYS A 1 578 ? 2.735 -15.804 -31.901 1.00 23.84 578 LYS A CA 1
ATOM 4405 C C . LYS A 1 578 ? 1.291 -15.354 -32.056 1.00 23.84 578 LYS A C 1
ATOM 4407 O O . LYS A 1 578 ? 0.379 -16.083 -31.678 1.00 23.84 578 LYS A O 1
ATOM 4412 N N . VAL A 1 579 ? 1.118 -14.120 -32.508 1.00 25.23 579 VAL A N 1
ATOM 4413 C CA . VAL A 1 579 ? -0.127 -13.687 -33.133 1.00 25.23 579 VAL A CA 1
ATOM 4414 C C . VAL A 1 579 ? -0.206 -14.458 -34.463 1.00 25.23 579 VAL A C 1
ATOM 4416 O O . VAL A 1 579 ? 0.829 -14.529 -35.137 1.00 25.23 579 VAL A O 1
ATOM 4419 N N . PRO A 1 580 ? -1.323 -15.140 -34.775 1.00 29.58 580 PRO A N 1
ATOM 4420 C CA . PRO A 1 580 ? -1.521 -15.755 -36.086 1.00 29.58 580 PRO A CA 1
ATOM 4421 C C . PRO A 1 580 ? -1.473 -14.729 -37.220 1.00 29.58 580 PRO A C 1
ATOM 4423 O O . PRO A 1 580 ? -1.849 -13.559 -36.978 1.00 29.58 580 PRO A O 1
#

Radius of gyration: 30.71 Å; chains: 1; bounding box: 96×50×84 Å